Protein AF-A0A953TTK8-F1 (afdb_monomer_lite)

Radius of gyration: 29.17 Å; chains: 1; bounding box: 62×63×95 Å

Sequence (429 aa):
PGKAKEVCGMLHDKVLSTLKAQAGFVDEIVLVSDAEGIRALSFWKTKEDSERYSHEDYAKVSELIQHLVHSKPKVHAFDVETSTCHKIAKGIAACEEDFAGNPERQGDPSPATSAHASTTSVGERARFAWAGSAIGSLYTARLQASFLITDCHVHIQPFDLLLSPPALELMRKHQPDFDRVLEFTRSPKAFLKHMDQAGLDRAVLINAAAPDVTGFPAGLNALAAQYVKEDPERLISCGSLHPRHSRNTMADIEEIVRLGLRLIKIHPPHQLFYPNDYLTGMKELELLYRAAESNGIPVMFHTGTSIFPGARNKYGDPIHIDDVAVDFPQLKIVLAHGGRPLWMDTAFFLVRRHPNVYLDISSIPPTQLLRYFPRLPEIAHKTLFGSDWPGPGVRDLKQSLDAFRALPLPEESKHQILGQTALAIWPLR

Foldseek 3Di:
DPLQVVLVCLCVVPVVVVQVVFPFWDDKDWFADPVPGIDIKTKGQDPVSVVCCVPPPVVVVQVSCVVSDPDRDDDDKFWPCDDPVVGRHRDDDDDPPDDDDDDDDDDDDDDDDDDDDDDDDDDGIMMTDDDDDDDDDDDDGDPPPPFAFEAAAAALFQCVQFPDPLLNVVLCVQAVPVVVSNVCSVDLPSVVVQCVVLVHQAYEHDDEDQCPFGNRHAPRLVSQLVSCPVPVQRYAGEHEDQLVPDPDLVVSLVSCVVSVHQAYEDECQRSVDALQCCVVPSVSSVVNLVSCLVSLRAYEYEAADDPGPPGDNVNRACLSCLVVCVVRLSHQYEYACCNPPPHNVVSVVSLVPHVRYAYENEPPQLVCSCVSCVPLLVNLLRAAYHHNPPDRPRHGSNVSLVSNVPDPDDVVSVSSRRHVSVCVSPPGD

pLDDT: mean 82.24, std 21.76, range [22.94, 98.94]

Secondary structure (DSSP, 8-state):
--THHHHHHHIIIIIHHHHHTSTTEEEEEEEEETTTEEEEEEEESSHHHHHHHHHHTHHHHHHHHTTTSSSPPPP-------BTTTTBPPP----------------------------------------SSS------------PPPEEEEE--S-GGG---HHHHHHHHHH-TTHHHHHHHTT-HHHHHHHHHHHT-SEEEE----BTTTT-BPS-THHHHHHHGGG-TTTEEEEEE--GGG-S-HHHHHHHHHHTT--EEEE-HHHHTS-TTGGGTT-HHHHHHHHHHHHTT--EEEE-S---STT--GGGG-GGGHHHHHHH-TTS-EEEEGGGTTT-HHHHHHHHHH-TTEEEE-TTS-HHHHHHH-TTGGGGGGGEE----BTSTT---HHHHHHHHHTSSS-HHHHHIIIIIHHHHHS---

Structure (mmCIF, N/CA/C/O backbone):
data_AF-A0A953TTK8-F1
#
_entry.id   AF-A0A953TTK8-F1
#
loop_
_atom_site.group_PDB
_atom_site.id
_atom_site.type_symbol
_atom_site.label_atom_id
_atom_site.label_alt_id
_atom_site.label_comp_id
_atom_site.label_asym_id
_atom_site.label_entity_id
_atom_site.label_seq_id
_atom_site.pdbx_PDB_ins_code
_atom_site.Cartn_x
_atom_site.Cartn_y
_atom_site.Cartn_z
_atom_site.occupancy
_atom_site.B_iso_or_equiv
_atom_site.auth_seq_id
_atom_site.auth_comp_id
_atom_site.auth_asym_id
_atom_site.auth_atom_id
_atom_site.pdbx_PDB_model_num
ATOM 1 N N . PRO A 1 1 ? -10.486 -31.567 -30.886 1.00 56.56 1 PRO A N 1
ATOM 2 C CA . PRO A 1 1 ? -10.969 -30.990 -29.604 1.00 56.56 1 PRO A CA 1
ATOM 3 C C . PRO A 1 1 ? -9.833 -30.901 -28.569 1.00 56.56 1 PRO A C 1
ATOM 5 O O . PRO A 1 1 ? -8.817 -31.562 -28.759 1.00 56.56 1 PRO A O 1
ATOM 8 N N . GLY A 1 2 ? -9.968 -30.087 -27.515 1.00 68.75 2 GLY A N 1
ATOM 9 C CA . GLY A 1 2 ? -9.031 -30.038 -26.373 1.00 68.75 2 GLY A CA 1
ATOM 10 C C . GLY A 1 2 ? -7.740 -29.220 -26.554 1.00 68.75 2 GLY A C 1
ATOM 11 O O . GLY A 1 2 ? -7.309 -28.565 -25.613 1.00 68.75 2 GLY A O 1
ATOM 12 N N . LYS A 1 3 ? -7.159 -29.157 -27.760 1.00 72.69 3 LYS A N 1
ATOM 13 C CA . LYS A 1 3 ? -5.895 -28.430 -28.033 1.00 72.69 3 LYS A CA 1
ATOM 14 C C . LYS A 1 3 ? -5.999 -26.894 -28.092 1.00 72.69 3 LYS A C 1
ATOM 16 O O . LYS A 1 3 ? -5.065 -26.235 -28.539 1.00 72.69 3 LYS A O 1
ATOM 21 N N . ALA A 1 4 ? -7.116 -26.291 -27.680 1.00 73.88 4 ALA A N 1
ATOM 22 C CA . ALA A 1 4 ? -7.355 -24.866 -27.925 1.00 73.88 4 ALA A CA 1
ATOM 23 C C . ALA A 1 4 ? -6.282 -23.960 -27.288 1.00 73.88 4 ALA A C 1
ATOM 25 O O . ALA A 1 4 ? -5.769 -23.052 -27.936 1.00 73.88 4 ALA A O 1
ATOM 26 N N . LYS A 1 5 ? -5.861 -24.286 -26.059 1.00 74.00 5 LYS A N 1
ATOM 27 C CA . LYS A 1 5 ? -4.793 -23.576 -25.341 1.00 74.00 5 LYS A CA 1
ATOM 28 C C . LYS A 1 5 ? -3.425 -23.690 -26.034 1.00 74.00 5 LYS A C 1
ATOM 30 O O . LYS A 1 5 ? -2.688 -22.710 -26.069 1.00 74.00 5 LYS A O 1
ATOM 35 N N . GLU A 1 6 ? -3.103 -24.850 -26.612 1.00 79.19 6 GLU A N 1
ATOM 36 C CA . GLU A 1 6 ? -1.860 -25.074 -27.373 1.00 79.19 6 GLU A CA 1
ATOM 37 C C . GLU A 1 6 ? -1.838 -24.249 -28.666 1.00 79.19 6 GLU A C 1
ATOM 39 O O . GLU A 1 6 ? -0.829 -23.619 -28.976 1.00 79.19 6 GLU A O 1
ATOM 44 N N . VAL A 1 7 ? -2.960 -24.206 -29.398 1.00 79.06 7 VAL A N 1
ATOM 45 C CA . VAL A 1 7 ? -3.093 -23.381 -30.611 1.00 79.06 7 VAL A CA 1
ATOM 46 C C . VAL A 1 7 ? -2.947 -21.898 -30.271 1.00 79.06 7 VAL A C 1
ATOM 48 O O . VAL A 1 7 ? -2.189 -21.204 -30.939 1.00 79.06 7 VAL A O 1
ATOM 51 N N . CYS A 1 8 ? -3.618 -21.407 -29.225 1.00 78.50 8 CYS A N 1
ATOM 52 C CA . CYS A 1 8 ? -3.517 -20.004 -28.818 1.00 78.50 8 CYS A CA 1
ATOM 53 C C . CYS A 1 8 ? -2.109 -19.618 -28.344 1.00 78.50 8 CYS A C 1
ATOM 55 O O . CYS A 1 8 ? -1.648 -18.534 -28.690 1.00 78.50 8 CYS A O 1
ATOM 57 N N . GLY A 1 9 ? -1.406 -20.505 -27.629 1.00 77.06 9 GLY A N 1
ATOM 58 C CA . GLY A 1 9 ? 0.010 -20.308 -27.300 1.00 77.06 9 GLY A CA 1
ATOM 59 C C . GLY A 1 9 ? 0.880 -20.219 -28.557 1.00 77.06 9 GLY A C 1
ATOM 60 O O . GLY A 1 9 ? 1.617 -19.257 -28.730 1.00 77.06 9 GLY A O 1
ATOM 61 N N . MET A 1 10 ? 0.723 -21.153 -29.503 1.00 81.06 10 MET A N 1
ATOM 62 C CA . MET A 1 10 ? 1.460 -21.125 -30.775 1.00 81.06 10 MET A CA 1
ATOM 63 C C . MET A 1 10 ? 1.182 -19.852 -31.594 1.00 81.06 10 MET A C 1
ATOM 65 O O . MET A 1 10 ? 2.105 -19.290 -32.192 1.00 81.06 10 MET A O 1
ATOM 69 N N . LEU A 1 11 ? -0.074 -19.388 -31.605 1.00 79.69 11 LEU A N 1
ATOM 70 C CA . LEU A 1 11 ? -0.465 -18.139 -32.256 1.00 79.69 11 LEU A CA 1
ATOM 71 C C . LEU A 1 11 ? 0.248 -16.941 -31.610 1.00 79.69 11 LEU A C 1
ATOM 73 O O . LEU A 1 11 ? 0.929 -16.191 -32.304 1.00 79.69 11 LEU A O 1
ATOM 77 N N . HIS A 1 12 ? 0.175 -16.810 -30.284 1.00 76.75 12 HIS A N 1
ATOM 78 C CA . HIS A 1 12 ? 0.782 -15.698 -29.551 1.00 76.75 12 HIS A CA 1
ATOM 79 C C . HIS A 1 12 ? 2.321 -15.688 -29.619 1.00 76.75 12 HIS A C 1
ATOM 81 O O . HIS A 1 12 ? 2.923 -14.646 -29.875 1.00 76.75 12 HIS A O 1
ATOM 87 N N . ASP A 1 13 ? 2.961 -16.845 -29.434 1.00 77.38 13 ASP A N 1
ATOM 88 C CA . ASP A 1 13 ? 4.415 -16.939 -29.264 1.00 77.38 13 ASP A CA 1
ATOM 89 C C . ASP A 1 13 ? 5.182 -16.893 -30.599 1.00 77.38 13 ASP A C 1
ATOM 91 O O . ASP A 1 13 ? 6.318 -16.412 -30.651 1.00 77.38 13 ASP A O 1
ATOM 95 N N . LYS A 1 14 ? 4.597 -17.418 -31.690 1.00 77.75 14 LYS A N 1
ATOM 96 C CA . LYS A 1 14 ? 5.305 -17.617 -32.976 1.00 77.75 14 LYS A CA 1
ATOM 97 C C . LYS A 1 14 ? 4.607 -17.033 -34.201 1.00 77.75 14 LYS A C 1
ATOM 99 O O . LYS A 1 14 ? 5.283 -16.578 -35.124 1.00 77.75 14 LYS A O 1
ATOM 104 N N . VAL A 1 15 ? 3.276 -17.043 -34.250 1.00 81.75 15 VAL A N 1
ATOM 105 C CA . VAL A 1 15 ? 2.552 -16.496 -35.411 1.00 81.75 15 VAL A CA 1
ATOM 106 C C . VAL A 1 15 ? 2.480 -14.976 -35.326 1.00 81.75 15 VAL A C 1
ATOM 108 O O . VAL A 1 15 ? 2.807 -14.308 -36.302 1.00 81.75 15 VAL A O 1
ATOM 111 N N . LEU A 1 16 ? 2.193 -14.415 -34.151 1.00 81.94 16 LEU A N 1
ATOM 112 C CA . LEU A 1 16 ? 2.130 -12.969 -33.941 1.00 81.94 16 LEU A CA 1
ATOM 113 C C . LEU A 1 16 ? 3.471 -12.266 -34.215 1.00 81.94 16 LEU A C 1
ATOM 115 O O . LEU A 1 16 ? 3.487 -11.148 -34.725 1.00 81.94 16 LEU A O 1
ATOM 119 N N . SER A 1 17 ? 4.608 -12.906 -33.923 1.00 81.38 17 SER A N 1
ATOM 120 C CA . SER A 1 17 ? 5.933 -12.382 -34.293 1.00 81.38 17 SER A CA 1
ATOM 121 C C . SER A 1 17 ? 6.179 -12.437 -35.806 1.00 81.38 17 SER A C 1
ATOM 123 O O . SER A 1 17 ? 6.742 -11.495 -36.361 1.00 81.38 17 SER A O 1
ATOM 125 N N . THR A 1 18 ? 5.684 -13.477 -36.484 1.00 82.25 18 THR A N 1
ATOM 126 C CA . THR A 1 18 ? 5.708 -13.587 -37.953 1.00 82.25 18 THR A CA 1
ATOM 127 C C . THR A 1 18 ? 4.834 -12.513 -38.611 1.00 82.25 18 THR A C 1
ATOM 129 O O . THR A 1 18 ? 5.261 -11.896 -39.582 1.00 82.25 18 THR A O 1
ATOM 132 N N . LEU A 1 19 ? 3.647 -12.241 -38.059 1.00 82.44 19 LEU A N 1
ATOM 133 C CA . LEU A 1 19 ? 2.727 -11.193 -38.514 1.00 82.44 19 LEU A CA 1
ATOM 134 C C . LEU A 1 19 ? 3.292 -9.784 -38.289 1.00 82.44 19 LEU A C 1
ATOM 136 O O . LEU A 1 19 ? 3.300 -8.975 -39.210 1.00 82.44 19 LEU A O 1
ATOM 140 N N . LYS A 1 20 ? 3.845 -9.499 -37.103 1.00 84.62 20 LYS A N 1
ATOM 141 C CA . LYS A 1 20 ? 4.466 -8.198 -36.781 1.00 84.62 20 LYS A CA 1
ATOM 142 C C . LYS A 1 20 ? 5.690 -7.857 -37.636 1.00 84.62 20 LYS A C 1
ATOM 144 O O . LYS A 1 20 ? 6.045 -6.686 -37.724 1.00 84.62 20 LYS A O 1
ATOM 149 N N . ALA A 1 21 ? 6.332 -8.849 -38.253 1.00 86.12 21 ALA A N 1
ATOM 150 C CA . ALA A 1 21 ? 7.420 -8.630 -39.204 1.00 86.12 21 ALA A CA 1
ATOM 151 C C . ALA A 1 21 ? 6.932 -8.173 -40.596 1.00 86.12 21 ALA A C 1
ATOM 153 O O . ALA A 1 21 ? 7.741 -7.722 -41.405 1.00 86.12 21 ALA A O 1
ATOM 154 N N . GLN A 1 22 ? 5.631 -8.278 -40.886 1.00 85.00 22 GLN A N 1
ATOM 155 C CA . GLN A 1 22 ? 5.064 -7.948 -42.190 1.00 85.00 22 GLN A CA 1
ATOM 156 C C . GLN A 1 22 ? 4.800 -6.452 -42.337 1.00 85.00 22 GLN A C 1
ATOM 158 O O . GLN A 1 22 ? 4.158 -5.819 -41.494 1.00 85.00 22 GLN A O 1
ATOM 163 N N . ALA A 1 23 ? 5.223 -5.888 -43.469 1.00 85.75 23 ALA A N 1
ATOM 164 C CA . ALA A 1 23 ? 4.835 -4.534 -43.838 1.00 85.75 23 ALA A CA 1
ATOM 165 C C . ALA A 1 23 ? 3.302 -4.444 -43.963 1.00 85.75 23 ALA A C 1
ATOM 167 O O . ALA A 1 23 ? 2.675 -5.278 -44.614 1.00 85.75 23 ALA A O 1
ATOM 168 N N . GLY A 1 24 ? 2.712 -3.438 -43.314 1.00 82.06 24 GLY A N 1
ATOM 169 C CA . GLY A 1 24 ? 1.271 -3.184 -43.338 1.00 82.06 24 GLY A CA 1
ATOM 170 C C . GLY A 1 24 ? 0.434 -3.932 -42.296 1.00 82.06 24 GLY A C 1
ATOM 171 O O . GLY A 1 24 ? -0.764 -3.669 -42.230 1.00 82.06 24 GLY A O 1
ATOM 172 N N . PHE A 1 25 ? 1.009 -4.806 -41.462 1.00 86.62 25 PHE A N 1
ATOM 173 C CA . PHE A 1 25 ? 0.280 -5.403 -40.334 1.00 86.62 25 PHE A CA 1
ATOM 174 C C . PHE A 1 25 ? -0.122 -4.338 -39.296 1.00 86.62 25 PHE A C 1
ATOM 176 O O . PHE A 1 25 ? 0.634 -3.399 -39.032 1.00 86.62 25 PHE A O 1
ATOM 183 N N . VAL A 1 26 ? -1.317 -4.482 -38.713 1.00 83.69 26 VAL A N 1
ATOM 184 C CA . VAL A 1 26 ? -1.886 -3.551 -37.722 1.00 83.69 26 VAL A CA 1
ATOM 185 C C . VAL A 1 26 ? -2.112 -4.238 -36.375 1.00 83.69 26 VAL A C 1
ATOM 187 O O . VAL A 1 26 ? -1.597 -3.756 -35.369 1.00 83.69 26 VAL A O 1
ATOM 190 N N . ASP A 1 27 ? -2.871 -5.338 -36.342 1.00 83.06 27 ASP A N 1
ATOM 191 C CA . ASP A 1 27 ? -3.250 -6.039 -35.104 1.00 83.06 27 ASP A CA 1
ATOM 192 C C . ASP A 1 27 ? -3.742 -7.476 -35.381 1.00 83.06 27 ASP A C 1
ATOM 194 O O . ASP A 1 27 ? -4.031 -7.824 -36.528 1.00 83.06 27 ASP A O 1
ATOM 198 N N . GLU A 1 28 ? -3.876 -8.315 -34.350 1.00 84.88 28 GLU A N 1
ATOM 199 C CA . GLU A 1 28 ? -4.495 -9.647 -34.435 1.00 84.88 28 GLU A CA 1
ATOM 200 C C . GLU A 1 28 ? -5.410 -9.931 -33.233 1.00 84.88 28 GLU A C 1
ATOM 202 O O . GLU A 1 28 ? -4.981 -9.906 -32.080 1.00 84.88 28 GLU A O 1
ATOM 207 N N . ILE A 1 29 ? -6.666 -10.297 -33.507 1.00 83.62 29 ILE A N 1
ATOM 208 C CA . ILE A 1 29 ? -7.629 -10.759 -32.498 1.00 83.62 29 ILE A CA 1
ATOM 209 C C . ILE A 1 29 ? -7.868 -12.261 -32.670 1.00 83.62 29 ILE A C 1
ATOM 211 O O . ILE A 1 29 ? -8.274 -12.717 -33.739 1.00 83.62 29 ILE A O 1
ATOM 215 N N . VAL A 1 30 ? -7.679 -13.037 -31.600 1.00 82.19 30 VAL A N 1
ATOM 216 C CA . VAL A 1 30 ? -7.963 -14.481 -31.574 1.00 82.19 30 VAL A CA 1
ATOM 217 C C . VAL A 1 30 ? -9.170 -14.757 -30.679 1.00 82.19 30 VAL A C 1
ATOM 219 O O . VAL A 1 30 ? -9.165 -14.453 -29.488 1.00 82.19 30 VAL A O 1
ATOM 222 N N . LEU A 1 31 ? -10.206 -15.358 -31.260 1.00 79.06 31 LEU A N 1
ATOM 223 C CA . LEU A 1 31 ? -11.433 -15.779 -30.591 1.00 79.06 31 LEU A CA 1
ATOM 224 C C . LEU A 1 31 ? -11.433 -17.299 -30.416 1.00 79.06 31 LEU A C 1
ATOM 226 O O . LEU A 1 31 ? -11.086 -18.036 -31.341 1.00 79.06 31 LEU A O 1
ATOM 230 N N . VAL A 1 32 ? -11.867 -17.768 -29.245 1.00 77.81 32 VAL A N 1
ATOM 231 C CA . VAL A 1 32 ? -11.944 -19.192 -28.893 1.00 77.81 32 VAL A CA 1
ATOM 232 C C . VAL A 1 32 ? -13.352 -19.517 -28.408 1.00 77.81 32 VAL A C 1
ATOM 234 O O . VAL A 1 32 ? -13.905 -18.805 -27.574 1.00 77.81 32 VAL A O 1
ATOM 237 N N . SER A 1 33 ? -13.920 -20.603 -28.921 1.00 73.69 33 SER A N 1
ATOM 238 C CA . SER A 1 33 ? -15.207 -21.160 -28.517 1.00 73.69 33 SER A CA 1
ATOM 239 C C . SER A 1 33 ? -15.096 -22.678 -28.430 1.00 73.69 33 SER A C 1
ATOM 241 O O . SER A 1 33 ? -14.598 -23.320 -29.355 1.00 73.69 33 SER A O 1
ATOM 243 N N . ASP A 1 34 ? -15.606 -23.271 -27.351 1.00 68.00 34 ASP A N 1
ATOM 244 C CA . ASP A 1 34 ? -15.646 -24.732 -27.204 1.00 68.00 34 ASP A CA 1
ATOM 245 C C . ASP A 1 34 ? -16.577 -25.397 -28.236 1.00 68.00 34 ASP A C 1
ATOM 247 O O . ASP A 1 34 ? -16.371 -26.556 -28.598 1.00 68.00 34 ASP A O 1
ATOM 251 N N . ALA A 1 35 ? -17.570 -24.653 -28.742 1.00 65.62 35 ALA A N 1
ATOM 252 C CA . ALA A 1 35 ? -18.534 -25.121 -29.738 1.00 65.62 35 ALA A CA 1
ATOM 253 C C . ALA A 1 35 ? -18.133 -24.786 -31.188 1.00 65.62 35 ALA A C 1
ATOM 255 O O . ALA A 1 35 ? -18.368 -25.594 -32.083 1.00 65.62 35 ALA A O 1
ATOM 256 N N . GLU A 1 36 ? -17.523 -23.619 -31.437 1.00 67.12 36 GLU A N 1
ATOM 257 C CA . GLU A 1 36 ? -17.166 -23.164 -32.797 1.00 67.12 36 GLU A CA 1
ATOM 258 C C . GLU A 1 36 ? -15.666 -23.243 -33.138 1.00 67.12 36 GLU A C 1
ATOM 260 O O . GLU A 1 36 ? -15.274 -22.991 -34.278 1.00 67.12 36 GLU A O 1
ATOM 265 N N . GLY A 1 37 ? -14.810 -23.607 -32.183 1.00 76.50 37 GLY A N 1
ATOM 266 C CA . GLY A 1 37 ? -13.363 -23.666 -32.375 1.00 76.50 37 GLY A CA 1
ATOM 267 C C . GLY A 1 37 ? -12.685 -22.296 -32.293 1.00 76.50 37 GLY A C 1
ATOM 268 O O . GLY A 1 37 ? -13.070 -21.439 -31.499 1.00 76.50 37 GLY A O 1
ATOM 269 N N . ILE A 1 38 ? -11.620 -22.108 -33.076 1.00 79.38 38 ILE A N 1
ATOM 270 C CA . ILE A 1 38 ? -10.755 -20.919 -33.023 1.00 79.38 38 ILE A CA 1
ATOM 271 C C . ILE A 1 38 ? -10.911 -20.104 -34.304 1.00 79.38 38 ILE A C 1
ATOM 273 O O . ILE A 1 38 ? -10.880 -20.658 -35.404 1.00 79.38 38 ILE A O 1
ATOM 277 N N . ARG A 1 39 ? -11.019 -18.782 -34.158 1.00 84.31 39 ARG A N 1
ATOM 278 C CA . ARG A 1 39 ? -11.019 -17.812 -35.259 1.00 84.31 39 ARG A CA 1
ATOM 279 C C . ARG A 1 39 ? -9.940 -16.765 -34.981 1.00 84.31 39 ARG A C 1
ATOM 281 O O . ARG A 1 39 ? -9.989 -16.121 -33.941 1.00 84.31 39 ARG A O 1
ATOM 288 N N . ALA A 1 40 ? -8.982 -16.604 -35.889 1.00 82.25 40 ALA A N 1
ATOM 289 C CA . ALA A 1 40 ? -7.965 -15.553 -35.825 1.00 82.25 40 ALA A CA 1
ATOM 290 C C . ALA A 1 40 ? -8.274 -14.476 -36.873 1.00 82.25 40 ALA A C 1
ATOM 292 O O . ALA A 1 40 ? -8.740 -14.793 -37.969 1.00 82.25 40 ALA A O 1
ATOM 293 N N . LEU A 1 41 ? -8.067 -13.214 -36.507 1.00 86.69 41 LEU A N 1
ATOM 294 C CA . LEU A 1 41 ? -8.529 -12.041 -37.238 1.00 86.69 41 LEU A CA 1
ATOM 295 C C . LEU A 1 41 ? -7.392 -11.014 -37.297 1.00 86.69 41 LEU A C 1
ATOM 297 O O . LEU A 1 41 ? -7.210 -10.233 -36.366 1.00 86.69 41 LEU A O 1
ATOM 301 N N . SER A 1 42 ? -6.610 -11.044 -38.375 1.00 83.56 42 SER A N 1
ATOM 302 C CA . SER A 1 42 ? -5.493 -10.119 -38.609 1.00 83.56 42 SER A CA 1
ATOM 303 C C . SER A 1 42 ? -5.950 -8.864 -39.356 1.00 83.56 42 SER A C 1
ATOM 305 O O . SER A 1 42 ? -6.615 -8.978 -40.387 1.00 83.56 42 SER A O 1
ATOM 307 N N . PHE A 1 43 ? -5.536 -7.692 -38.884 1.00 84.75 43 PHE A N 1
ATOM 308 C CA . PHE A 1 43 ? -5.817 -6.390 -39.482 1.00 84.75 43 PHE A CA 1
ATOM 309 C C . PHE A 1 43 ? -4.603 -5.874 -40.260 1.00 84.75 43 PHE A C 1
ATOM 311 O O . PHE A 1 43 ? -3.460 -6.013 -39.822 1.00 84.75 43 PHE A O 1
ATOM 318 N N . TRP A 1 44 ? -4.870 -5.231 -41.396 1.00 83.44 44 TRP A N 1
ATOM 319 C CA . TRP A 1 44 ? -3.864 -4.759 -42.348 1.00 83.44 44 TRP A CA 1
ATOM 320 C C . TRP A 1 44 ? -4.205 -3.347 -42.828 1.00 83.44 44 TRP A C 1
ATOM 322 O O . TRP A 1 44 ? -5.385 -3.019 -42.947 1.00 83.44 44 TRP A O 1
ATOM 332 N N . LYS A 1 45 ? -3.191 -2.521 -43.109 1.00 77.75 45 LYS A N 1
ATOM 333 C CA . LYS A 1 45 ? -3.362 -1.138 -43.593 1.00 77.75 45 LYS A CA 1
ATOM 334 C C . LYS A 1 45 ? -3.981 -1.066 -44.984 1.00 77.75 45 LYS A C 1
ATOM 336 O O . LYS A 1 45 ? -4.817 -0.205 -45.243 1.00 77.75 45 LYS A O 1
ATOM 341 N N . THR A 1 46 ? -3.545 -1.956 -45.871 1.00 78.62 46 THR A N 1
ATOM 342 C CA . THR A 1 46 ? -3.983 -2.018 -47.267 1.00 78.62 46 THR A CA 1
ATOM 343 C C . THR A 1 46 ? -4.430 -3.430 -47.630 1.00 78.62 46 THR A C 1
ATOM 345 O O . THR A 1 46 ? -4.176 -4.398 -46.904 1.00 78.62 46 THR A O 1
ATOM 348 N N . LYS A 1 47 ? -5.109 -3.555 -48.773 1.00 77.56 47 LYS A N 1
ATOM 349 C CA . LYS A 1 47 ? -5.506 -4.857 -49.311 1.00 77.56 47 LYS A CA 1
ATOM 350 C C . LYS A 1 47 ? -4.265 -5.642 -49.740 1.00 77.56 47 LYS A C 1
ATOM 352 O O . LYS A 1 47 ? -4.119 -6.819 -49.417 1.00 77.56 47 LYS A O 1
ATOM 357 N N . GLU A 1 48 ? -3.371 -4.942 -50.417 1.00 80.75 48 GLU A N 1
ATOM 358 C CA . GLU A 1 48 ? -2.159 -5.418 -51.061 1.00 80.75 48 GLU A CA 1
ATOM 359 C C . GLU A 1 48 ? -1.188 -6.022 -50.034 1.00 80.75 48 GLU A C 1
ATOM 361 O O . GLU A 1 48 ? -0.581 -7.060 -50.291 1.00 80.75 48 GLU A O 1
ATOM 366 N N . ASP A 1 49 ? -1.102 -5.437 -48.833 1.00 80.31 49 ASP A N 1
ATOM 367 C CA . ASP A 1 49 ? -0.330 -5.995 -47.715 1.00 80.31 49 ASP A CA 1
ATOM 368 C C . ASP A 1 49 ? -0.892 -7.341 -47.230 1.00 80.31 49 ASP A C 1
ATOM 370 O O . ASP A 1 49 ? -0.136 -8.293 -47.023 1.00 80.31 49 ASP A O 1
ATOM 374 N N . SER A 1 50 ? -2.222 -7.447 -47.105 1.00 80.94 50 SER A N 1
ATOM 375 C CA . SER A 1 50 ? -2.892 -8.682 -46.675 1.00 80.94 50 SER A CA 1
ATOM 376 C C . SER A 1 50 ? -2.808 -9.803 -47.721 1.00 80.94 50 SER A C 1
ATOM 378 O O . SER A 1 50 ? -2.632 -10.973 -47.367 1.00 80.94 50 SER A O 1
ATOM 380 N N . GLU A 1 51 ? -2.881 -9.459 -49.012 1.00 81.56 51 GLU A N 1
ATOM 381 C CA . GLU A 1 51 ? -2.732 -10.410 -50.119 1.00 81.56 51 GLU A CA 1
ATOM 382 C C . GLU A 1 51 ? -1.282 -10.896 -50.229 1.00 81.56 51 GLU A C 1
ATOM 384 O O . GLU A 1 51 ? -1.062 -12.104 -50.326 1.00 81.56 51 GLU A O 1
ATOM 389 N N . ARG A 1 52 ? -0.290 -10.000 -50.109 1.00 82.81 52 ARG A N 1
ATOM 390 C CA . ARG A 1 52 ? 1.138 -10.362 -50.087 1.00 82.81 52 ARG A CA 1
ATOM 391 C C . ARG A 1 52 ? 1.448 -11.365 -48.974 1.00 82.81 52 ARG A C 1
ATOM 393 O O . ARG A 1 52 ? 1.963 -12.443 -49.262 1.00 82.81 52 ARG A O 1
ATOM 400 N N . TYR A 1 53 ? 1.039 -11.082 -47.733 1.00 84.25 53 TYR A N 1
ATOM 401 C CA . TYR A 1 53 ? 1.185 -12.031 -46.621 1.00 84.25 53 TYR A CA 1
ATOM 402 C C . TYR A 1 53 ? 0.497 -13.380 -46.904 1.00 84.25 53 TYR A C 1
ATOM 404 O O . TYR A 1 53 ? 1.074 -14.444 -46.657 1.00 84.25 53 TYR A O 1
ATOM 412 N N . SER A 1 54 ? -0.721 -13.348 -47.456 1.00 82.31 54 SER A N 1
ATOM 413 C CA . SER A 1 54 ? -1.499 -14.554 -47.774 1.00 82.31 54 SER A CA 1
ATOM 414 C C . SER A 1 54 ? -0.836 -15.435 -48.840 1.00 82.31 54 SER A C 1
ATOM 416 O O . SER A 1 54 ? -0.977 -16.659 -48.790 1.00 82.31 54 SER A O 1
ATOM 418 N N . HIS A 1 55 ? -0.106 -14.834 -49.784 1.00 80.69 55 HIS A N 1
ATOM 419 C CA . HIS A 1 55 ? 0.626 -15.543 -50.833 1.00 80.69 55 HIS A CA 1
ATOM 420 C C . HIS A 1 55 ? 2.024 -16.012 -50.401 1.00 80.69 55 HIS A C 1
ATOM 422 O O . HIS A 1 55 ? 2.409 -17.130 -50.743 1.00 80.69 55 HIS A O 1
ATOM 428 N N . GLU A 1 56 ? 2.779 -15.191 -49.667 1.00 82.25 56 GLU A N 1
ATOM 429 C CA . GLU A 1 56 ? 4.213 -15.415 -49.416 1.00 82.25 56 GLU A CA 1
ATOM 430 C C . GLU A 1 56 ? 4.502 -16.126 -48.081 1.00 82.25 56 GLU A C 1
ATOM 432 O O . GLU A 1 56 ? 5.361 -17.010 -48.017 1.00 82.25 56 GLU A O 1
ATOM 437 N N . ASP A 1 57 ? 3.776 -15.781 -47.012 1.00 81.56 57 ASP A N 1
ATOM 438 C CA . ASP A 1 57 ? 4.145 -16.148 -45.636 1.00 81.56 57 ASP A CA 1
ATOM 439 C C . ASP A 1 57 ? 3.099 -16.989 -44.894 1.00 81.56 57 ASP A C 1
ATOM 441 O O . ASP A 1 57 ? 3.455 -17.777 -44.011 1.00 81.56 57 ASP A O 1
ATOM 445 N N . TYR A 1 58 ? 1.822 -16.926 -45.286 1.00 82.31 58 TYR A N 1
ATOM 446 C CA . TYR A 1 58 ? 0.763 -17.718 -44.650 1.00 82.31 58 TYR A CA 1
ATOM 447 C C . TYR A 1 58 ? 1.022 -19.236 -44.693 1.00 82.31 58 TYR A C 1
ATOM 449 O O . TYR A 1 58 ? 0.618 -19.965 -43.784 1.00 82.31 58 TYR A O 1
ATOM 457 N N . ALA A 1 59 ? 1.741 -19.737 -45.705 1.00 81.50 59 ALA A N 1
ATOM 458 C CA . ALA A 1 59 ? 2.131 -21.147 -45.781 1.00 81.50 59 ALA A CA 1
ATOM 459 C C . ALA A 1 59 ? 2.946 -21.599 -44.551 1.00 81.50 59 ALA A C 1
ATOM 461 O O . ALA A 1 59 ? 2.662 -22.660 -43.993 1.00 81.50 59 ALA A O 1
ATOM 462 N N . LYS A 1 60 ? 3.876 -20.759 -44.074 1.00 82.25 60 LYS A N 1
ATOM 463 C CA . LYS A 1 60 ? 4.718 -21.018 -42.891 1.00 82.25 60 LYS A CA 1
ATOM 464 C C . LYS A 1 60 ? 3.868 -21.077 -41.620 1.00 82.25 60 LYS A C 1
ATOM 466 O O . LYS A 1 60 ? 4.024 -21.973 -40.794 1.00 82.25 60 LYS A O 1
ATOM 471 N N . VAL A 1 61 ? 2.909 -20.159 -41.493 1.00 82.75 61 VAL A N 1
ATOM 472 C CA . VAL A 1 61 ? 1.948 -20.130 -40.378 1.00 82.75 61 VAL A CA 1
ATOM 473 C C . VAL A 1 61 ? 1.043 -21.363 -40.392 1.00 82.75 61 VAL A C 1
ATOM 475 O O . VAL A 1 61 ? 0.851 -21.995 -39.353 1.00 82.75 61 VAL A O 1
ATOM 478 N N . SER A 1 62 ? 0.539 -21.756 -41.566 1.00 82.44 62 SER A N 1
ATOM 479 C CA . SER A 1 62 ? -0.257 -22.974 -41.734 1.00 82.44 62 SER A CA 1
ATOM 480 C C . SER A 1 62 ? 0.525 -24.230 -41.338 1.00 82.44 62 SER A C 1
ATOM 482 O O . SER A 1 62 ? -0.066 -25.122 -40.734 1.00 82.44 62 SER A O 1
ATOM 484 N N . GLU A 1 63 ? 1.818 -24.312 -41.659 1.00 83.38 63 GLU A N 1
ATOM 485 C CA . GLU A 1 63 ? 2.690 -25.433 -41.288 1.00 83.38 63 GLU A CA 1
ATOM 486 C C . GLU A 1 63 ? 2.944 -25.484 -39.772 1.00 83.38 63 GLU A C 1
ATOM 488 O O . GLU A 1 63 ? 2.807 -26.545 -39.157 1.00 83.38 63 GLU A O 1
ATOM 493 N N . LEU A 1 64 ? 3.217 -24.336 -39.138 1.00 82.56 64 LEU A N 1
ATOM 494 C CA . LEU A 1 64 ? 3.430 -24.238 -37.687 1.00 82.56 64 LEU A CA 1
ATOM 495 C C . LEU A 1 64 ? 2.249 -24.787 -36.874 1.00 82.56 64 LEU A C 1
ATOM 497 O O . LEU A 1 64 ? 2.465 -25.444 -35.855 1.00 82.56 64 LEU A O 1
ATOM 501 N N . ILE A 1 65 ? 1.008 -24.557 -37.316 1.00 81.88 65 ILE A N 1
ATOM 502 C CA . ILE A 1 65 ? -0.200 -24.967 -36.577 1.00 81.88 65 ILE A CA 1
ATOM 503 C C . ILE A 1 65 ? -0.828 -26.283 -37.065 1.00 81.88 65 ILE A C 1
ATOM 505 O O . ILE A 1 65 ? -1.735 -26.788 -36.402 1.00 81.88 65 ILE A O 1
ATOM 509 N N . GLN A 1 66 ? -0.353 -26.883 -38.168 1.00 84.75 66 GLN A N 1
ATOM 510 C CA . GLN A 1 66 ? -1.002 -28.046 -38.807 1.00 84.75 66 GLN A CA 1
ATOM 511 C C . GLN A 1 66 ? -1.191 -29.258 -37.879 1.00 84.75 66 GLN A C 1
ATOM 513 O O . GLN A 1 66 ? -2.165 -29.988 -38.005 1.00 84.75 66 GLN A O 1
ATOM 518 N N . HIS A 1 67 ? -0.282 -29.455 -36.919 1.00 85.81 67 HIS A N 1
ATOM 519 C CA . HIS A 1 67 ? -0.298 -30.565 -35.958 1.00 85.81 67 HIS A CA 1
ATOM 520 C C . HIS A 1 67 ? -1.206 -30.315 -34.729 1.00 85.81 67 HIS A C 1
ATOM 522 O O . HIS A 1 67 ? -1.388 -31.189 -33.869 1.00 85.81 67 HIS A O 1
ATOM 528 N N . LEU A 1 68 ? -1.763 -29.105 -34.627 1.00 82.44 68 LEU A N 1
ATOM 529 C CA . LEU A 1 68 ? -2.665 -28.670 -33.560 1.00 82.44 68 LEU A CA 1
ATOM 530 C C . LEU A 1 68 ? -4.118 -28.537 -34.053 1.00 82.44 68 LEU A C 1
ATOM 532 O O . LEU A 1 68 ? -5.053 -28.737 -33.274 1.00 82.44 68 LEU A O 1
ATOM 536 N N . VAL A 1 69 ? -4.319 -28.253 -35.344 1.00 79.38 69 VAL A N 1
ATOM 537 C CA . VAL A 1 69 ? -5.640 -28.137 -35.987 1.00 79.38 69 VAL A CA 1
ATOM 538 C C . VAL A 1 69 ? -6.065 -29.443 -36.671 1.00 79.38 69 VAL A C 1
ATOM 540 O O . VAL A 1 69 ? -5.237 -30.248 -37.073 1.00 79.38 69 VAL A O 1
ATOM 543 N N . HIS A 1 70 ? -7.374 -29.685 -36.785 1.00 77.88 70 HIS A N 1
ATOM 544 C CA . HIS A 1 70 ? -7.910 -30.938 -37.359 1.00 77.88 70 HIS A CA 1
ATOM 545 C C . HIS A 1 70 ? -8.093 -30.872 -38.884 1.00 77.88 70 HIS A C 1
ATOM 547 O O . HIS A 1 70 ? -8.256 -31.890 -39.548 1.00 77.88 70 HIS A O 1
ATOM 553 N N . SER A 1 71 ? -8.070 -29.662 -39.436 1.00 79.50 71 SER A N 1
ATOM 554 C CA . SER A 1 71 ? -8.150 -29.361 -40.860 1.00 79.50 71 SER A CA 1
ATOM 555 C C . SER A 1 71 ? -7.378 -28.073 -41.120 1.00 79.50 71 SER A C 1
ATOM 557 O O . SER A 1 71 ? -7.310 -27.221 -40.229 1.00 79.50 71 SER A O 1
ATOM 559 N N . LYS A 1 72 ? -6.854 -27.889 -42.337 1.00 76.25 72 LYS A N 1
ATOM 560 C CA . LYS A 1 72 ? -6.224 -26.622 -42.735 1.00 76.25 72 LYS A CA 1
ATOM 561 C C . LYS A 1 72 ? -7.188 -25.448 -42.460 1.00 76.25 72 LYS A C 1
ATOM 563 O O . LYS A 1 72 ? -8.369 -25.575 -42.804 1.00 76.25 72 LYS A O 1
ATOM 568 N N . PRO A 1 73 ? -6.741 -24.339 -41.840 1.00 79.38 73 PRO A N 1
ATOM 569 C CA . PRO A 1 73 ? -7.625 -23.208 -41.585 1.00 79.38 73 PRO A CA 1
ATOM 570 C C . PRO A 1 73 ? -8.118 -22.602 -42.902 1.00 79.38 73 PRO A C 1
ATOM 572 O O . PRO A 1 73 ? -7.409 -22.605 -43.910 1.00 79.38 73 PRO A O 1
ATOM 575 N N . LYS A 1 74 ? -9.342 -22.073 -42.888 1.00 79.94 74 LYS A N 1
ATOM 576 C CA . LYS A 1 74 ? -9.901 -21.327 -44.018 1.00 79.94 74 LYS A CA 1
ATOM 577 C C . LYS A 1 74 ? -9.582 -19.847 -43.831 1.00 79.94 74 LYS A C 1
ATOM 579 O O . LYS A 1 74 ? -9.887 -19.292 -42.779 1.00 79.94 74 LYS A O 1
ATOM 584 N N . VAL A 1 75 ? -8.980 -19.235 -44.846 1.00 78.75 75 VAL A N 1
ATOM 585 C CA . VAL A 1 75 ? -8.683 -17.797 -44.890 1.00 78.75 75 VAL A CA 1
ATOM 586 C C . VAL A 1 75 ? -9.690 -17.124 -45.812 1.00 78.75 75 VAL A C 1
ATOM 588 O O . VAL A 1 75 ? -10.028 -17.663 -46.866 1.00 78.75 75 VAL A O 1
ATOM 591 N N . HIS A 1 76 ? -10.169 -15.954 -45.405 1.00 77.69 76 HIS A N 1
ATOM 592 C CA . HIS A 1 76 ? -11.099 -15.128 -46.163 1.00 77.69 76 HIS A CA 1
ATOM 593 C C . HIS A 1 76 ? -10.748 -13.646 -45.932 1.00 77.69 76 HIS A C 1
ATOM 595 O O . HIS A 1 76 ? -10.237 -13.318 -44.863 1.00 77.69 76 HIS A O 1
ATOM 601 N N . ALA A 1 77 ? -11.020 -12.771 -46.906 1.00 72.62 77 ALA A N 1
ATOM 602 C CA . ALA A 1 77 ? -10.671 -11.346 -46.869 1.00 72.62 77 ALA A CA 1
ATOM 603 C C . ALA A 1 77 ? -11.839 -10.469 -47.365 1.00 72.62 77 ALA A C 1
ATOM 605 O O . ALA A 1 77 ? -12.501 -10.816 -48.344 1.00 72.62 77 ALA A O 1
ATOM 606 N N . PHE A 1 78 ? -12.101 -9.359 -46.668 1.00 70.56 78 PHE A N 1
ATOM 607 C CA . PHE A 1 78 ? -13.231 -8.427 -46.860 1.00 70.56 78 PHE A CA 1
ATOM 608 C C . PHE A 1 78 ? -12.824 -7.018 -46.396 1.00 70.56 78 PHE A C 1
ATOM 610 O O . PHE A 1 78 ? -11.641 -6.791 -46.203 1.00 70.56 78 PHE A O 1
ATOM 617 N N . ASP A 1 79 ? -13.744 -6.086 -46.121 1.00 71.25 79 ASP A N 1
ATOM 618 C CA . ASP A 1 79 ? -13.408 -4.683 -45.795 1.00 71.25 79 ASP A CA 1
ATOM 619 C C . ASP A 1 79 ? -13.845 -4.303 -44.358 1.00 71.25 79 ASP A C 1
ATOM 621 O O . ASP A 1 79 ? -14.890 -4.758 -43.891 1.00 71.25 79 ASP A O 1
ATOM 625 N N . VAL A 1 80 ? -13.050 -3.503 -43.625 1.00 68.06 80 VAL A N 1
ATOM 626 C CA . VAL A 1 80 ? -13.439 -2.939 -42.313 1.00 68.06 80 VAL A CA 1
ATOM 627 C C . VAL A 1 80 ? -14.182 -1.629 -42.554 1.00 68.06 80 VAL A C 1
ATOM 629 O O . VAL A 1 80 ? -13.575 -0.577 -42.737 1.00 68.06 80 VAL A O 1
ATOM 632 N N . GLU A 1 81 ? -15.509 -1.684 -42.512 1.00 69.12 81 GLU A N 1
ATOM 633 C CA . GLU A 1 81 ? -16.361 -0.492 -42.635 1.00 69.12 81 GLU A CA 1
ATOM 634 C C . GLU A 1 81 ? -16.389 0.366 -41.357 1.00 69.12 81 GLU A C 1
ATOM 636 O O . GLU A 1 81 ? -16.615 1.573 -41.422 1.00 69.12 81 GLU A O 1
ATOM 641 N N . THR A 1 82 ? -16.193 -0.224 -40.172 1.00 63.62 82 THR A N 1
ATOM 642 C CA . THR A 1 82 ? -16.162 0.502 -38.889 1.00 63.62 82 THR A CA 1
ATOM 643 C C . THR A 1 82 ? -15.380 -0.281 -37.830 1.00 63.62 82 THR A C 1
ATOM 645 O O . THR A 1 82 ? -15.517 -1.498 -37.730 1.00 63.62 82 THR A O 1
ATOM 648 N N . SER A 1 83 ? -14.581 0.411 -37.014 1.00 72.31 83 SER A N 1
ATOM 649 C CA . SER A 1 83 ? -13.904 -0.149 -35.835 1.00 72.31 83 SER A CA 1
ATOM 650 C C . SER A 1 83 ? -13.703 0.930 -34.775 1.00 72.31 83 SER A C 1
ATOM 652 O O . SER A 1 83 ? -13.088 1.959 -35.045 1.00 72.31 83 SER A O 1
ATOM 654 N N . THR A 1 84 ? -14.176 0.686 -33.552 1.00 70.31 84 THR A N 1
ATOM 655 C CA . THR A 1 84 ? -13.947 1.578 -32.404 1.00 70.31 84 THR A CA 1
ATOM 656 C C . THR A 1 84 ? -12.499 1.513 -31.916 1.00 70.31 84 THR A C 1
ATOM 658 O O . THR A 1 84 ? -11.904 2.553 -31.645 1.00 70.31 84 THR A O 1
ATOM 661 N N . CYS A 1 85 ? -11.900 0.317 -31.879 1.00 60.91 85 CYS A N 1
ATOM 662 C CA . CYS A 1 85 ? -10.512 0.101 -31.454 1.00 60.91 85 CYS A CA 1
ATOM 663 C C . CYS A 1 85 ? -9.498 0.784 -32.386 1.00 60.91 85 CYS A C 1
ATOM 665 O O . CYS A 1 85 ? -8.562 1.423 -31.911 1.00 60.91 85 CYS A O 1
ATOM 667 N N . HIS A 1 86 ? -9.708 0.706 -33.705 1.00 65.00 86 HIS A N 1
ATOM 668 C CA . HIS A 1 86 ? -8.817 1.315 -34.705 1.00 65.00 86 HIS A CA 1
ATOM 669 C C . HIS A 1 86 ? -9.318 2.672 -35.231 1.00 65.00 86 HIS A C 1
ATOM 671 O O . HIS A 1 86 ? -8.733 3.218 -36.161 1.00 65.00 86 HIS A O 1
ATOM 677 N N . LYS A 1 87 ? -10.386 3.230 -34.638 1.00 69.94 87 LYS A N 1
ATOM 678 C CA . LYS A 1 87 ? -10.992 4.531 -34.993 1.00 69.94 87 LYS A CA 1
ATOM 679 C C . LYS A 1 87 ? -11.380 4.671 -36.475 1.00 69.94 87 LYS A C 1
ATOM 681 O O . LYS A 1 87 ? -11.334 5.762 -37.037 1.00 69.94 87 LYS A O 1
ATOM 686 N N . ILE A 1 88 ? -11.797 3.571 -37.101 1.00 65.00 88 ILE A N 1
ATOM 687 C CA . ILE A 1 88 ? -12.307 3.566 -38.475 1.00 65.00 88 ILE A CA 1
ATOM 688 C C . ILE A 1 88 ? -13.784 3.951 -38.420 1.00 65.00 88 ILE A C 1
ATOM 690 O O . ILE A 1 88 ? -14.597 3.208 -37.866 1.00 65.00 88 ILE A O 1
ATOM 694 N N . ALA A 1 89 ? -14.122 5.107 -38.984 1.00 56.06 89 ALA A N 1
ATOM 695 C CA . ALA A 1 89 ? -15.495 5.567 -39.147 1.00 56.06 89 ALA A CA 1
ATOM 696 C C . ALA A 1 89 ? -15.995 5.266 -40.565 1.00 56.06 89 ALA A C 1
ATOM 698 O O . ALA A 1 89 ? -15.246 5.396 -41.537 1.00 56.06 89 ALA A O 1
ATOM 699 N N . LYS A 1 90 ? -17.281 4.922 -40.684 1.00 49.78 90 LYS A N 1
ATOM 700 C CA . LYS A 1 90 ? -17.964 4.826 -41.976 1.00 49.78 90 LYS A CA 1
ATOM 701 C C . LYS A 1 90 ? -17.815 6.158 -42.715 1.00 49.78 90 LYS A C 1
ATOM 703 O O . LYS A 1 90 ? -18.091 7.209 -42.139 1.00 49.78 90 LYS A O 1
ATOM 708 N N . GLY A 1 91 ? -17.367 6.113 -43.970 1.00 46.22 91 GLY A N 1
ATOM 709 C CA . GLY A 1 91 ? -17.081 7.322 -44.744 1.00 46.22 91 GLY A CA 1
ATOM 710 C C . GLY A 1 91 ? -18.291 8.254 -44.809 1.00 46.22 91 GLY A C 1
ATOM 711 O O . GLY A 1 91 ? -19.366 7.835 -45.243 1.00 46.22 91 GLY A O 1
ATOM 712 N N . ILE A 1 92 ? -18.105 9.509 -44.392 1.00 34.56 92 ILE A N 1
ATOM 713 C CA . ILE A 1 92 ? -19.119 10.559 -44.513 1.00 34.56 92 ILE A CA 1
ATOM 714 C C . ILE A 1 92 ? -19.247 10.902 -46.000 1.00 34.56 92 ILE A C 1
ATOM 716 O O . ILE A 1 92 ? -18.476 11.690 -46.544 1.00 34.56 92 ILE A O 1
ATOM 720 N N . ALA A 1 93 ? -20.216 10.278 -46.667 1.00 27.73 93 ALA A N 1
ATOM 721 C CA . ALA A 1 93 ? -20.796 10.845 -47.874 1.00 27.73 93 ALA A CA 1
ATOM 722 C C . ALA A 1 93 ? -21.624 12.070 -47.456 1.00 27.73 93 ALA A C 1
ATOM 724 O O . ALA A 1 93 ? -22.360 12.005 -46.471 1.00 27.73 93 ALA A O 1
ATOM 725 N N . ALA A 1 94 ? -21.458 13.183 -48.168 1.00 33.91 94 ALA A N 1
ATOM 726 C CA . ALA A 1 94 ? -22.035 14.466 -47.789 1.00 33.91 94 ALA A CA 1
ATOM 727 C C . ALA A 1 94 ? -23.571 14.422 -47.703 1.00 33.91 94 ALA A C 1
ATOM 729 O O . ALA A 1 94 ? -24.235 14.021 -48.657 1.00 33.91 94 ALA A O 1
ATOM 730 N N . CYS A 1 95 ? -24.100 14.890 -46.573 1.00 23.02 95 CYS A N 1
ATOM 731 C CA . CYS A 1 95 ? -25.476 15.341 -46.367 1.00 23.02 95 CYS A CA 1
ATOM 732 C C . CYS A 1 95 ? -25.435 16.425 -45.279 1.00 23.02 95 CYS A C 1
ATOM 734 O O . CYS A 1 95 ? -25.655 16.145 -44.102 1.00 23.02 95 CYS A O 1
ATOM 736 N N . GLU A 1 96 ? -25.098 17.654 -45.671 1.00 24.70 96 GLU A N 1
ATOM 737 C CA . GLU A 1 96 ? -25.502 18.835 -44.904 1.00 24.70 96 GLU A CA 1
ATOM 738 C C . GLU A 1 96 ? -27.001 19.042 -45.159 1.00 24.70 96 GLU A C 1
ATOM 740 O O . GLU A 1 96 ? -27.394 19.526 -46.218 1.00 24.70 96 GLU A O 1
ATOM 745 N N . GLU A 1 97 ? -27.845 18.647 -44.205 1.00 26.09 97 GLU A N 1
ATOM 746 C CA . GLU A 1 97 ? -29.204 19.186 -44.088 1.00 26.09 97 GLU A CA 1
ATOM 747 C C . GLU A 1 97 ? -29.199 20.259 -42.994 1.00 26.09 97 GLU A C 1
ATOM 749 O O . GLU A 1 97 ? -29.538 20.006 -41.836 1.00 26.09 97 GLU A O 1
ATOM 754 N N . ASP A 1 98 ? -28.786 21.470 -43.372 1.00 27.92 98 ASP A N 1
ATOM 755 C CA . ASP A 1 98 ? -28.942 22.652 -42.527 1.00 27.92 98 ASP A CA 1
ATOM 756 C C . ASP A 1 98 ? -30.430 23.021 -42.421 1.00 27.92 98 ASP A C 1
ATOM 758 O O . ASP A 1 98 ? -31.067 23.494 -43.367 1.00 27.92 98 ASP A O 1
ATOM 762 N N . PHE A 1 99 ? -31.001 22.824 -41.233 1.00 25.89 99 PHE A N 1
ATOM 763 C CA . PHE A 1 99 ? -32.360 23.252 -40.910 1.00 25.89 99 PHE A CA 1
ATOM 764 C C . PHE A 1 99 ? -32.406 24.765 -40.625 1.00 25.89 99 PHE A C 1
ATOM 766 O O . PHE A 1 99 ? -32.310 25.190 -39.472 1.00 25.89 99 PHE A O 1
ATOM 773 N N . ALA A 1 100 ? -32.629 25.590 -41.655 1.00 29.56 100 ALA A N 1
ATOM 774 C CA . ALA A 1 100 ? -32.995 27.001 -41.475 1.00 29.56 100 ALA A CA 1
ATOM 775 C C . ALA A 1 100 ? -33.818 27.604 -42.639 1.00 29.56 100 ALA A C 1
ATOM 777 O O . ALA A 1 100 ? -33.321 27.761 -43.744 1.00 29.56 100 ALA A O 1
ATOM 778 N N . GLY A 1 101 ? -35.047 28.054 -42.345 1.00 25.48 101 GLY A N 1
ATOM 779 C CA . GLY A 1 101 ? -35.668 29.251 -42.957 1.00 25.48 101 GLY A CA 1
ATOM 780 C C . GLY A 1 101 ? -36.051 29.271 -44.456 1.00 25.48 101 GLY A C 1
ATOM 781 O O . GLY A 1 101 ? -35.264 29.643 -45.313 1.00 25.48 101 GLY A O 1
ATOM 782 N N . ASN A 1 102 ? -37.339 29.046 -44.733 1.00 25.78 102 ASN A N 1
ATOM 783 C CA . ASN A 1 102 ? -38.099 29.364 -45.970 1.00 25.78 102 ASN A CA 1
ATOM 784 C C . ASN A 1 102 ? -38.186 30.908 -46.249 1.00 25.78 102 ASN A C 1
ATOM 786 O O . ASN A 1 102 ? -37.961 31.634 -45.276 1.00 25.78 102 ASN A O 1
ATOM 790 N N . PRO A 1 103 ? -38.659 31.476 -47.406 1.00 39.34 103 PRO A N 1
ATOM 791 C CA . PRO A 1 103 ? -38.976 30.958 -48.767 1.00 39.34 103 PRO A CA 1
ATOM 792 C C . PRO A 1 103 ? -38.406 31.775 -49.988 1.00 39.34 103 PRO A C 1
ATOM 794 O O . PRO A 1 103 ? -37.847 32.854 -49.835 1.00 39.34 103 PRO A O 1
ATOM 797 N N . GLU A 1 104 ? -38.760 31.315 -51.209 1.00 25.98 104 GLU A N 1
ATOM 798 C CA . GLU A 1 104 ? -39.048 32.068 -52.473 1.00 25.98 104 GLU A CA 1
ATOM 799 C C . GLU A 1 104 ? -38.017 32.223 -53.644 1.00 25.98 104 GLU A C 1
ATOM 801 O O . GLU A 1 104 ? -36.923 32.750 -53.492 1.00 25.98 104 GLU A O 1
ATOM 806 N N . ARG A 1 105 ? -38.531 31.909 -54.863 1.00 26.94 105 ARG A N 1
ATOM 807 C CA . ARG A 1 105 ? -38.188 32.350 -56.257 1.00 26.94 105 ARG A CA 1
ATOM 808 C C . ARG A 1 105 ? -37.129 31.643 -57.146 1.00 26.94 105 ARG A C 1
ATOM 810 O O . ARG A 1 105 ? -35.957 31.980 -57.156 1.00 26.94 105 ARG A O 1
ATOM 817 N N . GLN A 1 106 ? -37.669 30.798 -58.041 1.00 25.70 106 GLN A N 1
ATOM 818 C CA . GLN A 1 106 ? -37.506 30.736 -59.521 1.00 25.70 106 GLN A CA 1
ATOM 819 C C . GLN A 1 106 ? -36.184 31.158 -60.217 1.00 25.70 106 GLN A C 1
ATOM 821 O O . GLN A 1 106 ? -35.834 32.335 -60.215 1.00 25.70 106 GLN A O 1
ATOM 826 N N . GLY A 1 107 ? -35.626 30.255 -61.047 1.00 23.42 107 GLY A N 1
ATOM 827 C CA . GLY A 1 107 ? -34.795 30.605 -62.219 1.00 23.42 107 GLY A CA 1
ATOM 828 C C . GLY A 1 107 ? -33.804 29.517 -62.685 1.00 23.42 107 GLY A C 1
ATOM 829 O O . GLY A 1 107 ? -33.014 29.036 -61.888 1.00 23.42 107 GLY A O 1
ATOM 830 N N . ASP A 1 108 ? -33.820 29.177 -63.978 1.00 24.52 108 ASP A N 1
ATOM 831 C CA . ASP A 1 108 ? -32.915 28.261 -64.724 1.00 24.52 108 ASP A CA 1
ATOM 832 C C . ASP A 1 108 ? -32.695 28.911 -66.132 1.00 24.52 108 ASP A C 1
ATOM 834 O O . ASP A 1 108 ? -33.573 29.713 -66.490 1.00 24.52 108 ASP A O 1
ATOM 838 N N . PRO A 1 109 ? -31.651 28.660 -66.978 1.00 40.12 109 PRO A N 1
ATOM 839 C CA . PRO A 1 109 ? -30.525 27.706 -66.874 1.00 40.12 109 PRO A CA 1
ATOM 840 C C . PRO A 1 109 ? -29.098 28.169 -67.344 1.00 40.12 109 PRO A C 1
ATOM 842 O O . PRO A 1 109 ? -28.940 29.139 -68.084 1.00 40.12 109 PRO A O 1
ATOM 845 N N . SER A 1 110 ? -28.086 27.304 -67.115 1.00 24.75 110 SER A N 1
ATOM 846 C CA . SER A 1 110 ? -26.895 27.049 -67.994 1.00 24.75 110 SER A CA 1
ATOM 847 C C . SER A 1 110 ? -25.663 28.034 -67.978 1.00 24.75 110 SER A C 1
ATOM 849 O O . SER A 1 110 ? -25.671 28.973 -67.189 1.00 24.75 110 SER A O 1
ATOM 851 N N . PRO A 1 111 ? -24.505 27.781 -68.670 1.00 43.12 111 PRO A N 1
ATOM 852 C CA . PRO A 1 111 ? -23.287 27.273 -67.985 1.00 43.12 111 PRO A CA 1
ATOM 853 C C . PRO A 1 111 ? -21.906 27.921 -68.349 1.00 43.12 111 PRO A C 1
ATOM 855 O O . PRO A 1 111 ? -21.710 28.376 -69.473 1.00 43.12 111 PRO A O 1
ATOM 858 N N . ALA A 1 112 ? -20.891 27.847 -67.458 1.00 23.73 112 ALA A N 1
ATOM 859 C CA . ALA A 1 112 ? -19.448 28.111 -67.741 1.00 23.73 112 ALA A CA 1
ATOM 860 C C . ALA A 1 112 ? -18.525 27.685 -66.552 1.00 23.73 112 ALA A C 1
ATOM 862 O O . ALA A 1 112 ? -18.684 28.198 -65.454 1.00 23.73 112 ALA A O 1
ATOM 863 N N . THR A 1 113 ? -17.718 26.610 -66.629 1.00 24.53 113 THR A N 1
ATOM 864 C CA . THR A 1 113 ? -16.255 26.517 -66.945 1.00 24.53 113 THR A CA 1
ATOM 865 C C . THR A 1 113 ? -15.202 27.057 -65.942 1.00 24.53 113 THR A C 1
ATOM 867 O O . THR A 1 113 ? -15.181 28.244 -65.643 1.00 24.53 113 THR A O 1
ATOM 870 N N . SER A 1 114 ? -14.189 26.204 -65.663 1.00 24.23 114 SER A N 1
ATOM 871 C CA . SER A 1 114 ? -12.830 26.460 -65.093 1.00 24.23 114 SER A CA 1
ATOM 872 C C . SER A 1 114 ? -12.694 26.733 -63.574 1.00 24.23 114 SER A C 1
ATOM 874 O O . SER A 1 114 ? -13.591 27.321 -62.990 1.00 24.23 114 SER A O 1
ATOM 876 N N . ALA A 1 115 ? -11.601 26.383 -62.865 1.00 24.27 115 ALA A N 1
ATOM 877 C CA . ALA A 1 115 ? -10.542 25.362 -63.053 1.00 24.27 115 ALA A CA 1
ATOM 878 C C . ALA A 1 115 ? -9.680 25.214 -61.763 1.00 24.27 115 ALA A C 1
ATOM 880 O O . ALA A 1 115 ? -9.439 26.212 -61.096 1.00 24.27 115 ALA A O 1
ATOM 881 N N . HIS A 1 116 ? -9.121 24.012 -61.510 1.00 23.86 116 HIS A N 1
ATOM 882 C CA . HIS A 1 116 ? -8.069 23.687 -60.504 1.00 23.86 116 HIS A CA 1
ATOM 883 C C . HIS A 1 116 ? -8.427 23.898 -58.997 1.00 23.86 116 HIS A C 1
ATOM 885 O O . HIS A 1 116 ? -9.299 24.686 -58.669 1.00 23.86 116 HIS A O 1
ATOM 891 N N . ALA A 1 117 ? -7.843 23.203 -58.002 1.00 22.94 117 ALA A N 1
ATOM 892 C CA . ALA A 1 117 ? -6.750 22.218 -57.986 1.00 22.94 117 ALA A CA 1
ATOM 893 C C . ALA A 1 117 ? -6.947 21.102 -56.922 1.00 22.94 117 ALA A C 1
ATOM 895 O O . ALA A 1 117 ? -7.558 21.321 -55.883 1.00 22.94 117 ALA A O 1
ATOM 896 N N . SER A 1 118 ? -6.353 19.933 -57.195 1.00 23.53 118 SER A N 1
ATOM 897 C CA . SER A 1 118 ? -5.878 18.877 -56.271 1.00 23.53 118 SER A CA 1
ATOM 898 C C . SER A 1 118 ? -6.367 18.837 -54.806 1.00 23.53 118 SER A C 1
ATOM 900 O O . SER A 1 118 ? -5.859 19.563 -53.951 1.00 23.53 118 SER A O 1
ATOM 902 N N . THR A 1 119 ? -7.171 17.822 -54.481 1.00 22.95 119 THR A N 1
ATOM 903 C CA . THR A 1 119 ? -7.335 17.281 -53.121 1.00 22.95 119 THR A CA 1
ATOM 904 C C . THR A 1 119 ? -6.764 15.861 -53.037 1.00 22.95 119 THR A C 1
ATOM 906 O O . THR A 1 119 ? -7.098 14.996 -53.842 1.00 22.95 119 THR A O 1
ATOM 909 N N . THR A 1 120 ? -5.921 15.595 -52.035 1.00 23.28 120 THR A N 1
ATOM 910 C CA . THR A 1 120 ? -5.485 14.235 -51.666 1.00 23.28 120 THR A CA 1
ATOM 911 C C . THR A 1 120 ? -5.440 14.089 -50.148 1.00 23.28 120 THR A C 1
ATOM 913 O O . THR A 1 120 ? -4.395 14.268 -49.524 1.00 23.28 120 THR A O 1
ATOM 916 N N . SER A 1 121 ? -6.579 13.743 -49.548 1.00 24.00 121 SER A N 1
ATOM 917 C CA . SER A 1 121 ? -6.652 13.207 -48.186 1.00 24.00 121 SER A CA 1
ATOM 918 C C . SER A 1 121 ? -6.754 11.682 -48.265 1.00 24.00 121 SER A C 1
ATOM 920 O O . SER A 1 121 ? -7.803 11.145 -48.626 1.00 24.00 121 SER A O 1
ATOM 922 N N . VAL A 1 122 ? -5.663 10.979 -47.961 1.00 26.88 122 VAL A N 1
ATOM 923 C CA . VAL A 1 122 ? -5.630 9.509 -47.966 1.00 26.88 122 VAL A CA 1
ATOM 924 C C . VAL A 1 122 ? -6.311 8.987 -46.699 1.00 26.88 122 VAL A C 1
ATOM 926 O O . VAL A 1 122 ? -5.759 9.091 -45.608 1.00 26.88 122 VAL A O 1
ATOM 929 N N . GLY A 1 123 ? -7.516 8.433 -46.844 1.00 27.80 123 GLY A N 1
ATOM 930 C CA . GLY A 1 123 ? -8.183 7.665 -45.792 1.00 27.80 123 GLY A CA 1
ATOM 931 C C . GLY A 1 123 ? -7.863 6.178 -45.933 1.00 27.80 123 GLY A C 1
ATOM 932 O O . GLY A 1 123 ? -8.406 5.522 -46.821 1.00 27.80 123 GLY A O 1
ATOM 933 N N . GLU A 1 124 ? -6.991 5.646 -45.075 1.00 31.30 124 GLU A N 1
ATOM 934 C CA . GLU A 1 124 ? -6.649 4.216 -45.055 1.00 31.30 124 GLU A CA 1
ATOM 935 C C . GLU A 1 124 ? -7.852 3.377 -44.571 1.00 31.30 124 GLU A C 1
ATOM 937 O O . GLU A 1 124 ? -8.379 3.596 -43.479 1.00 31.30 124 GLU A O 1
ATOM 942 N N . ARG A 1 125 ? -8.297 2.403 -45.381 1.00 32.94 125 ARG A N 1
ATOM 943 C CA . ARG A 1 125 ? -9.337 1.424 -45.014 1.00 32.94 125 ARG A CA 1
ATOM 944 C C . ARG A 1 125 ? -8.700 0.062 -44.740 1.00 32.94 125 ARG A C 1
ATOM 946 O O . ARG A 1 125 ? -8.239 -0.593 -45.674 1.00 32.94 125 ARG A O 1
ATOM 953 N N . ALA A 1 126 ? -8.750 -0.389 -43.487 1.00 33.12 126 ALA A N 1
ATOM 954 C CA . ALA A 1 126 ? -8.385 -1.762 -43.137 1.00 33.12 126 ALA A CA 1
ATOM 955 C C . ALA A 1 126 ? -9.412 -2.785 -43.669 1.00 33.12 126 ALA A C 1
ATOM 957 O O . ALA A 1 126 ? -10.497 -2.417 -44.126 1.00 33.12 126 ALA A O 1
ATOM 958 N N . ARG A 1 127 ? -9.078 -4.082 -43.623 1.00 37.56 127 ARG A N 1
ATOM 959 C CA . ARG A 1 127 ? -9.825 -5.169 -44.293 1.00 37.56 127 ARG A CA 1
ATOM 960 C C . ARG A 1 127 ? -10.123 -6.379 -43.373 1.00 37.56 127 ARG A C 1
ATOM 962 O O . ARG A 1 127 ? -9.317 -6.663 -42.493 1.00 37.56 127 ARG A O 1
ATOM 969 N N . PHE A 1 128 ? -11.310 -7.012 -43.496 1.00 34.81 128 PHE A N 1
ATOM 970 C CA . PHE A 1 128 ? -11.865 -8.016 -42.550 1.00 34.81 128 PHE A CA 1
ATOM 971 C C . PHE A 1 128 ? -12.389 -9.360 -43.115 1.00 34.81 128 PHE A C 1
ATOM 973 O O . PHE A 1 128 ? -11.640 -9.953 -43.882 1.00 34.81 128 PHE A O 1
ATOM 980 N N . ALA A 1 129 ? -13.599 -9.858 -42.722 1.00 29.97 129 ALA A N 1
ATOM 981 C CA . ALA A 1 129 ? -13.882 -11.209 -42.136 1.00 29.97 129 ALA A CA 1
ATOM 982 C C . ALA A 1 129 ? -15.288 -11.916 -42.308 1.00 29.97 129 ALA A C 1
ATOM 984 O O . ALA A 1 129 ? -15.542 -12.801 -41.491 1.00 29.97 129 ALA A O 1
ATOM 985 N N . TRP A 1 130 ? -16.226 -11.618 -43.242 1.00 36.12 130 TRP A N 1
ATOM 986 C CA . TRP A 1 130 ? -17.566 -12.307 -43.302 1.00 36.12 130 TRP A CA 1
ATOM 987 C C . TRP A 1 130 ? -18.195 -12.588 -44.700 1.00 36.12 130 TRP A C 1
ATOM 989 O O . TRP A 1 130 ? -18.297 -11.680 -45.518 1.00 36.12 130 TRP A O 1
ATOM 999 N N . ALA A 1 131 ? -18.737 -13.807 -44.935 1.00 23.64 131 ALA A N 1
ATOM 1000 C CA . ALA A 1 131 ? -19.377 -14.252 -46.194 1.00 23.64 131 ALA A CA 1
ATOM 1001 C C . ALA A 1 131 ? -20.916 -14.467 -46.142 1.00 23.64 131 ALA A C 1
ATOM 1003 O O . ALA A 1 131 ? -21.391 -15.333 -45.414 1.00 23.64 131 ALA A O 1
ATOM 1004 N N . GLY A 1 132 ? -21.645 -13.823 -47.067 1.00 25.97 132 GLY A N 1
ATOM 1005 C CA . GLY A 1 132 ? -22.817 -14.393 -47.763 1.00 25.97 132 GLY A CA 1
ATOM 1006 C C . GLY A 1 132 ? -24.219 -14.301 -47.128 1.00 25.97 132 GLY A C 1
ATOM 1007 O O . GLY A 1 132 ? -24.619 -15.176 -46.371 1.00 25.97 132 GLY A O 1
ATOM 1008 N N . SER A 1 133 ? -25.047 -13.382 -47.653 1.00 32.50 133 SER A N 1
ATOM 1009 C CA . SER A 1 133 ? -26.524 -13.302 -47.518 1.00 32.50 133 SER A CA 1
ATOM 1010 C C . SER A 1 133 ? -27.114 -13.074 -46.109 1.00 32.50 133 SER A C 1
ATOM 1012 O O . SER A 1 133 ? -26.542 -13.435 -45.088 1.00 32.50 133 SER A O 1
ATOM 1014 N N . ALA A 1 134 ? -28.272 -12.409 -46.049 1.00 41.78 134 ALA A N 1
ATOM 1015 C CA . ALA A 1 134 ? -28.838 -11.880 -44.807 1.00 41.78 134 ALA A CA 1
ATOM 1016 C C . ALA A 1 134 ? -29.500 -12.951 -43.913 1.00 41.78 134 ALA A C 1
ATOM 1018 O O . ALA A 1 134 ? -30.714 -13.138 -43.963 1.00 41.78 134 ALA A O 1
ATOM 1019 N N . ILE A 1 135 ? -28.717 -13.597 -43.041 1.00 39.88 135 ILE A N 1
ATOM 1020 C CA . ILE A 1 135 ? -29.203 -14.293 -41.835 1.00 39.88 135 ILE A CA 1
ATOM 1021 C C . ILE A 1 135 ? -28.283 -13.931 -40.660 1.00 39.88 135 ILE A C 1
ATOM 1023 O O . ILE A 1 135 ? -27.061 -13.931 -40.786 1.00 39.88 135 ILE A O 1
ATOM 1027 N N . GLY A 1 136 ? -28.873 -13.570 -39.518 1.00 37.91 136 GLY A N 1
ATOM 1028 C CA . GLY A 1 136 ? -28.137 -13.036 -38.372 1.00 37.91 136 GLY A CA 1
ATOM 1029 C C . GLY A 1 136 ? -27.352 -14.086 -37.582 1.00 37.91 136 GLY A C 1
ATOM 1030 O O . GLY A 1 136 ? -27.857 -15.159 -37.263 1.00 37.91 136 GLY A O 1
ATOM 1031 N N . SER A 1 137 ? -26.132 -13.734 -37.185 1.00 41.22 137 SER A N 1
ATOM 1032 C CA . SER A 1 137 ? -25.408 -14.356 -36.071 1.00 41.22 137 SER A CA 1
ATOM 1033 C C . SER A 1 137 ? -24.561 -13.277 -35.401 1.00 41.22 137 SER A C 1
ATOM 1035 O O . SER A 1 137 ? -23.570 -12.815 -35.965 1.00 41.22 137 SER A O 1
ATOM 1037 N N . LEU A 1 138 ? -24.998 -12.819 -34.224 1.00 34.75 138 LEU A N 1
ATOM 1038 C CA . LEU A 1 138 ? -24.283 -11.816 -33.438 1.00 34.75 138 LEU A CA 1
ATOM 1039 C C . LEU A 1 138 ? -23.326 -12.538 -32.483 1.00 34.75 138 LEU A C 1
ATOM 1041 O O . LEU A 1 138 ? -23.765 -13.212 -31.552 1.00 34.75 138 LEU A O 1
ATOM 1045 N N . TYR A 1 139 ? -22.022 -12.405 -32.710 1.00 42.50 139 TYR A N 1
ATOM 1046 C CA . TYR A 1 139 ? -21.008 -13.044 -31.876 1.00 42.50 139 TYR A CA 1
ATOM 1047 C C . TYR A 1 139 ? -20.636 -12.161 -30.683 1.00 42.50 139 TYR A C 1
ATOM 1049 O O . TYR A 1 139 ? -19.959 -11.145 -30.833 1.00 42.50 139 TYR A O 1
ATOM 1057 N N . THR A 1 140 ? -21.039 -12.566 -29.478 1.00 34.88 140 THR A N 1
ATOM 1058 C CA . THR A 1 140 ? -20.615 -11.929 -28.226 1.00 34.88 140 THR A CA 1
ATOM 1059 C C . THR A 1 140 ? -19.314 -12.553 -27.722 1.00 34.88 140 THR A C 1
ATOM 1061 O O . THR A 1 140 ? -19.302 -13.521 -26.963 1.00 34.88 140 THR A O 1
ATOM 1064 N N . ALA A 1 141 ? -18.181 -11.976 -28.118 1.00 35.56 141 ALA A N 1
ATOM 1065 C CA . ALA A 1 141 ? -16.907 -12.299 -27.488 1.00 35.56 141 ALA A CA 1
ATOM 1066 C C . ALA A 1 141 ? -16.874 -11.703 -26.071 1.00 35.56 141 ALA A C 1
ATOM 1068 O O . ALA A 1 141 ? -16.713 -10.493 -25.898 1.00 35.56 141 ALA A O 1
ATOM 1069 N N . ARG A 1 142 ? -16.997 -12.544 -25.036 1.00 31.80 142 ARG A N 1
ATOM 1070 C CA . ARG A 1 142 ? -16.601 -12.137 -23.685 1.00 31.80 142 ARG A CA 1
ATOM 1071 C C . ARG A 1 142 ? -15.081 -12.037 -23.679 1.00 31.80 142 ARG A C 1
ATOM 1073 O O . ARG A 1 142 ? -14.405 -13.058 -23.582 1.00 31.80 142 ARG A O 1
ATOM 1080 N N . LEU A 1 143 ? -14.554 -10.814 -23.749 1.00 32.34 143 LEU A N 1
ATOM 1081 C CA . LEU A 1 143 ? -13.186 -10.555 -23.313 1.00 32.34 143 LEU A CA 1
ATOM 1082 C C . LEU A 1 143 ? -13.024 -11.207 -21.933 1.00 32.34 143 LEU A C 1
ATOM 1084 O O . LEU A 1 143 ? -13.820 -10.937 -21.025 1.00 32.34 143 LEU A O 1
ATOM 1088 N N . GLN A 1 144 ? -12.003 -12.052 -21.757 1.00 37.56 144 GLN A N 1
ATOM 1089 C CA . GLN A 1 144 ? -11.433 -12.195 -20.423 1.00 37.56 144 GLN A CA 1
ATOM 1090 C C . GLN A 1 144 ? -10.971 -10.791 -20.063 1.00 37.56 144 GLN A C 1
ATOM 1092 O O . GLN A 1 144 ? -9.974 -10.317 -20.601 1.00 37.56 144 GLN A O 1
ATOM 1097 N N . ALA A 1 145 ? -11.767 -10.096 -19.248 1.00 39.28 145 ALA A N 1
ATOM 1098 C CA . ALA A 1 145 ? -11.403 -8.779 -18.776 1.00 39.28 145 ALA A CA 1
ATOM 1099 C C . ALA A 1 145 ? -10.025 -8.922 -18.136 1.00 39.28 145 ALA A C 1
ATOM 1101 O O . ALA A 1 145 ? -9.862 -9.711 -17.201 1.00 39.28 145 ALA A O 1
ATOM 1102 N N . SER A 1 146 ? -9.046 -8.196 -18.674 1.00 53.38 146 SER A N 1
ATOM 1103 C CA . SER A 1 146 ? -7.785 -7.938 -17.998 1.00 53.38 146 SER A CA 1
ATOM 1104 C C . SER A 1 146 ? -8.153 -7.280 -16.673 1.00 53.38 146 SER A C 1
ATOM 1106 O O . SER A 1 146 ? -8.500 -6.100 -16.627 1.00 53.38 146 SER A O 1
ATOM 1108 N N . PHE A 1 147 ? -8.232 -8.089 -15.617 1.00 74.00 147 PHE A N 1
ATOM 1109 C CA . PHE A 1 147 ? -8.623 -7.607 -14.306 1.00 74.00 147 PHE A CA 1
ATOM 1110 C C . PHE A 1 147 ? -7.498 -6.702 -13.818 1.00 74.00 147 PHE A C 1
ATOM 1112 O O . PHE A 1 147 ? -6.339 -7.108 -13.815 1.00 74.00 147 PHE A O 1
ATOM 1119 N N . LEU A 1 148 ? -7.847 -5.468 -13.460 1.00 89.38 148 LEU A N 1
ATOM 1120 C CA . LEU A 1 148 ? -6.860 -4.441 -13.153 1.00 89.38 148 LEU A CA 1
ATOM 1121 C C . LEU A 1 148 ? -6.015 -4.863 -11.953 1.00 89.38 148 LEU A C 1
ATOM 1123 O O . LEU A 1 148 ? -6.541 -5.050 -10.854 1.00 89.38 148 LEU A O 1
ATOM 1127 N N . ILE A 1 149 ? -4.711 -4.980 -12.166 1.00 96.19 149 ILE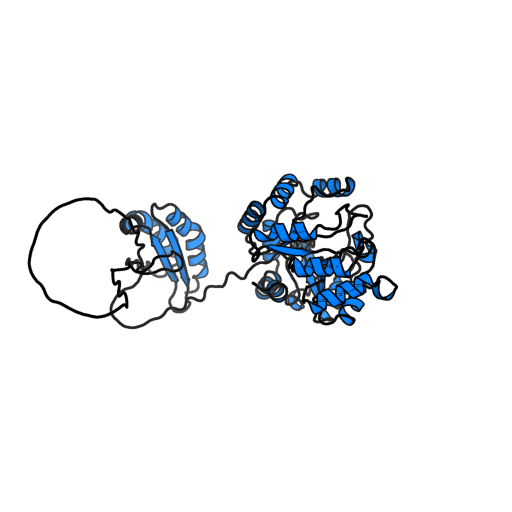 A N 1
ATOM 1128 C CA . ILE A 1 149 ? -3.740 -5.319 -11.139 1.00 96.19 149 ILE A CA 1
ATOM 1129 C C . ILE A 1 149 ? -3.304 -4.035 -10.445 1.00 96.19 149 ILE A C 1
ATOM 1131 O O . ILE A 1 149 ? -2.763 -3.121 -11.067 1.00 96.19 149 ILE A O 1
ATOM 1135 N N . THR A 1 150 ? -3.554 -3.972 -9.141 1.00 98.31 150 THR A N 1
ATOM 1136 C CA . THR A 1 150 ? -3.187 -2.846 -8.287 1.00 98.31 150 THR A CA 1
ATOM 1137 C C . THR A 1 150 ? -2.088 -3.274 -7.326 1.00 98.31 150 THR A C 1
ATOM 1139 O O . THR A 1 150 ? -2.299 -4.170 -6.513 1.00 98.31 150 THR A O 1
ATOM 1142 N N . ASP A 1 151 ? -0.940 -2.603 -7.376 1.00 98.44 151 ASP A N 1
ATOM 1143 C CA . ASP A 1 151 ? 0.040 -2.644 -6.292 1.00 98.44 151 ASP A CA 1
ATOM 1144 C C . ASP A 1 151 ? -0.380 -1.634 -5.215 1.00 98.44 151 ASP A C 1
ATOM 1146 O O . ASP A 1 151 ? -0.380 -0.423 -5.447 1.00 98.44 151 ASP A O 1
ATOM 1150 N N . CYS A 1 152 ? -0.797 -2.112 -4.042 1.00 98.38 152 CYS A N 1
ATOM 1151 C CA . CYS A 1 152 ? -1.268 -1.245 -2.967 1.00 98.38 152 CYS A CA 1
ATOM 1152 C C . CYS A 1 152 ? -0.148 -0.597 -2.139 1.00 98.38 152 CYS A C 1
ATOM 1154 O O . CYS A 1 152 ? -0.462 0.102 -1.174 1.00 98.38 152 CYS A O 1
ATOM 1156 N N . HIS A 1 153 ? 1.128 -0.841 -2.457 1.00 98.25 153 HIS A N 1
ATOM 1157 C CA . HIS A 1 153 ? 2.245 -0.366 -1.648 1.00 98.25 153 HIS A CA 1
ATOM 1158 C C . HIS A 1 153 ? 3.499 -0.092 -2.489 1.00 98.25 153 HIS A C 1
ATOM 1160 O O . HIS A 1 153 ? 4.429 -0.897 -2.520 1.00 98.25 153 HIS A O 1
ATOM 1166 N N . VAL A 1 154 ? 3.557 1.084 -3.122 1.00 97.06 154 VAL A N 1
ATOM 1167 C CA . VAL A 1 154 ? 4.762 1.552 -3.824 1.00 97.06 154 VAL A CA 1
ATOM 1168 C C . VAL A 1 154 ? 5.230 2.882 -3.246 1.00 97.06 154 VAL A C 1
ATOM 1170 O O . VAL A 1 154 ? 4.465 3.838 -3.154 1.00 97.06 154 VAL A O 1
ATOM 1173 N N . HIS A 1 155 ? 6.502 2.982 -2.882 1.00 93.62 155 HIS A N 1
ATOM 1174 C CA . HIS A 1 155 ? 7.102 4.198 -2.347 1.00 93.62 155 HIS A CA 1
ATOM 1175 C C . HIS A 1 155 ? 7.660 5.097 -3.458 1.00 93.62 155 HIS A C 1
ATOM 1177 O O . HIS A 1 155 ? 8.862 5.135 -3.720 1.00 93.62 155 HIS A O 1
ATOM 1183 N N . ILE A 1 156 ? 6.767 5.874 -4.072 1.00 89.75 156 ILE A N 1
ATOM 1184 C CA . ILE A 1 156 ? 7.112 7.026 -4.911 1.00 89.75 156 ILE A CA 1
ATOM 1185 C C . ILE A 1 156 ? 6.860 8.303 -4.102 1.00 89.75 156 ILE A C 1
ATOM 1187 O O . ILE A 1 156 ? 5.735 8.782 -3.982 1.00 89.75 156 ILE A O 1
ATOM 1191 N N . GLN A 1 157 ? 7.929 8.828 -3.508 1.00 83.00 157 GLN A N 1
ATOM 1192 C CA . GLN A 1 157 ? 7.932 10.017 -2.651 1.00 83.00 157 GLN A CA 1
ATOM 1193 C C . GLN A 1 157 ? 9.274 10.755 -2.817 1.00 83.00 157 GLN A C 1
ATOM 1195 O O . GLN A 1 157 ? 10.239 10.133 -3.259 1.00 83.00 157 GLN A O 1
ATOM 1200 N N . PRO A 1 158 ? 9.384 12.059 -2.512 1.00 79.81 158 PRO A N 1
ATOM 1201 C CA . PRO A 1 158 ? 10.592 12.838 -2.799 1.00 79.81 158 PRO A CA 1
ATOM 1202 C C . PRO A 1 158 ? 11.750 12.465 -1.856 1.00 79.81 158 PRO A C 1
ATOM 1204 O O . PRO A 1 158 ? 11.975 13.097 -0.825 1.00 79.81 158 PRO A O 1
ATOM 1207 N N . PHE A 1 159 ? 12.492 11.411 -2.203 1.00 81.19 159 PHE A N 1
ATOM 1208 C CA . PHE A 1 159 ? 13.655 10.926 -1.449 1.00 81.19 159 PHE A CA 1
ATOM 1209 C C . PHE A 1 159 ? 14.820 11.927 -1.407 1.00 81.19 159 PHE A C 1
ATOM 1211 O O . PHE A 1 159 ? 15.713 11.793 -0.577 1.00 81.19 159 PHE A O 1
ATOM 1218 N N . ASP A 1 160 ? 14.819 12.941 -2.271 1.00 75.44 160 ASP A N 1
ATOM 1219 C CA . ASP A 1 160 ? 15.731 14.084 -2.215 1.00 75.44 160 ASP A CA 1
ATOM 1220 C C . ASP A 1 160 ? 15.383 15.099 -1.110 1.00 75.44 160 ASP A C 1
ATOM 1222 O O . ASP A 1 160 ? 16.241 15.892 -0.729 1.00 75.44 160 ASP A O 1
ATOM 1226 N N . LEU A 1 161 ? 14.179 15.025 -0.530 1.00 75.62 161 LEU A N 1
ATOM 1227 C CA . LEU A 1 161 ? 13.795 15.745 0.691 1.00 75.62 161 LEU A CA 1
ATOM 1228 C C . LEU A 1 161 ? 14.023 14.920 1.974 1.00 75.62 161 LEU A C 1
ATOM 1230 O O . LEU A 1 161 ? 13.593 15.333 3.050 1.00 75.62 161 LEU A O 1
ATOM 1234 N N . LEU A 1 162 ? 14.678 13.756 1.886 1.00 77.44 162 LEU A N 1
ATOM 1235 C CA . LEU A 1 162 ? 14.969 12.899 3.037 1.00 77.44 162 LEU A CA 1
ATOM 1236 C C . LEU A 1 162 ? 16.113 13.487 3.878 1.00 77.44 162 LEU A C 1
ATOM 1238 O O . LEU A 1 162 ? 17.283 13.395 3.509 1.00 77.44 162 LEU A O 1
ATOM 1242 N N . LEU A 1 163 ? 15.788 14.066 5.036 1.00 70.88 163 LEU A N 1
ATOM 1243 C CA . LEU A 1 163 ? 16.749 14.826 5.848 1.00 70.88 163 LEU A CA 1
ATOM 1244 C C . LEU A 1 163 ? 17.666 13.972 6.749 1.00 70.88 163 LEU A C 1
ATOM 1246 O O . LEU A 1 163 ? 18.501 14.529 7.457 1.00 70.88 163 LEU A O 1
ATOM 1250 N N . SER A 1 164 ? 17.530 12.640 6.751 1.00 79.31 164 SER A N 1
ATOM 1251 C CA . SER A 1 164 ? 18.328 11.728 7.589 1.00 79.31 164 SER A CA 1
ATOM 1252 C C . SER A 1 164 ? 19.396 10.988 6.768 1.00 79.31 164 SER A C 1
ATOM 1254 O O . SER A 1 164 ? 19.058 10.055 6.029 1.00 79.31 164 SER A O 1
ATOM 1256 N N . PRO A 1 165 ? 20.696 11.325 6.908 1.00 82.06 165 PRO A N 1
ATOM 1257 C CA . PRO A 1 165 ? 21.768 10.622 6.203 1.00 82.06 165 PRO A CA 1
ATOM 1258 C C . PRO A 1 165 ? 21.819 9.107 6.488 1.00 82.06 165 PRO A C 1
ATOM 1260 O O . PRO A 1 165 ? 21.938 8.353 5.522 1.00 82.06 165 PRO A O 1
ATOM 1263 N N . PRO A 1 166 ? 21.645 8.614 7.738 1.00 84.12 166 PRO A N 1
ATOM 1264 C CA . PRO A 1 166 ? 21.605 7.172 8.007 1.00 84.12 166 PRO A CA 1
ATOM 1265 C C . PRO A 1 166 ? 20.434 6.448 7.329 1.00 84.12 166 PRO A C 1
ATOM 1267 O O . PRO A 1 166 ? 20.573 5.291 6.934 1.00 84.12 166 PRO A O 1
ATOM 1270 N N . ALA A 1 167 ? 19.280 7.110 7.176 1.00 81.94 167 ALA A N 1
ATOM 1271 C CA . ALA A 1 167 ? 18.145 6.544 6.447 1.00 81.94 167 ALA A CA 1
ATOM 1272 C C . ALA A 1 167 ? 18.444 6.465 4.941 1.00 81.94 167 ALA A C 1
ATOM 1274 O O . ALA A 1 167 ? 18.220 5.422 4.327 1.00 81.94 167 ALA A O 1
ATOM 1275 N N . LEU A 1 168 ? 19.012 7.528 4.360 1.00 81.75 168 LEU A N 1
ATOM 1276 C CA . LEU A 1 168 ? 19.394 7.572 2.947 1.00 81.75 168 LEU A CA 1
ATOM 1277 C C . LEU A 1 168 ? 20.481 6.539 2.601 1.00 81.75 168 LEU A C 1
ATOM 1279 O O . LEU A 1 168 ? 20.385 5.863 1.575 1.00 81.75 168 LEU A O 1
ATOM 1283 N N . GLU A 1 169 ? 21.490 6.376 3.460 1.00 85.94 169 GLU A N 1
ATOM 1284 C CA . GLU A 1 169 ? 22.529 5.351 3.306 1.00 85.94 169 GLU A CA 1
ATOM 1285 C C . GLU A 1 169 ? 21.926 3.939 3.353 1.00 85.94 169 GLU A C 1
ATOM 1287 O O . GLU A 1 169 ? 22.219 3.107 2.489 1.00 85.94 169 GLU A O 1
ATOM 1292 N N . LEU A 1 170 ? 21.025 3.679 4.308 1.00 85.69 170 LEU A N 1
ATOM 1293 C CA . LEU A 1 170 ? 20.325 2.400 4.411 1.00 85.69 170 LEU A CA 1
ATOM 1294 C C . LEU A 1 170 ? 19.517 2.093 3.144 1.00 85.69 170 LEU A C 1
ATOM 1296 O O . LEU A 1 170 ? 19.555 0.957 2.669 1.00 85.69 170 LEU A O 1
ATOM 1300 N N . MET A 1 171 ? 18.819 3.083 2.584 1.00 83.38 171 MET A N 1
ATOM 1301 C CA . MET A 1 171 ? 18.058 2.927 1.342 1.00 83.38 171 MET A CA 1
ATOM 1302 C C . MET A 1 171 ? 18.969 2.619 0.150 1.00 83.38 171 MET A C 1
ATOM 1304 O O . MET A 1 171 ? 18.762 1.608 -0.520 1.00 83.38 171 MET A O 1
ATOM 1308 N N . ARG A 1 172 ? 20.031 3.409 -0.063 1.00 85.31 172 ARG A N 1
ATOM 1309 C CA . ARG A 1 172 ? 21.023 3.174 -1.132 1.00 85.31 172 ARG A CA 1
ATOM 1310 C C . ARG A 1 172 ? 21.700 1.806 -1.023 1.00 85.31 172 ARG A C 1
ATOM 1312 O O . ARG A 1 172 ? 21.955 1.163 -2.033 1.00 85.31 172 ARG A O 1
ATOM 1319 N N . LYS A 1 173 ? 21.958 1.327 0.198 1.00 86.62 173 LYS A N 1
ATOM 1320 C CA . LYS A 1 173 ? 22.519 -0.010 0.442 1.00 86.62 173 LYS A CA 1
ATOM 1321 C C . LYS A 1 173 ? 21.569 -1.142 0.032 1.00 86.62 173 LYS A C 1
ATOM 1323 O O . LYS A 1 173 ? 22.038 -2.197 -0.391 1.00 86.62 173 LYS A O 1
ATOM 1328 N N . HIS A 1 174 ? 20.259 -0.957 0.199 1.00 83.50 174 HIS A N 1
ATOM 1329 C CA . HIS A 1 174 ? 19.266 -2.000 -0.078 1.00 83.50 174 HIS A CA 1
ATOM 1330 C C . HIS A 1 174 ? 18.677 -1.940 -1.489 1.00 83.50 174 HIS A C 1
ATOM 1332 O O . HIS A 1 174 ? 18.207 -2.976 -1.961 1.00 83.50 174 HIS A O 1
ATOM 1338 N N . GLN A 1 175 ? 18.750 -0.789 -2.164 1.00 85.00 175 GLN A N 1
ATOM 1339 C CA . GLN A 1 175 ? 18.327 -0.629 -3.552 1.00 85.00 175 GLN A CA 1
ATOM 1340 C C . GLN A 1 175 ? 19.512 -0.238 -4.454 1.00 85.00 175 GLN A C 1
ATOM 1342 O O . GLN A 1 175 ? 19.875 0.937 -4.504 1.00 85.00 175 GLN A O 1
ATOM 1347 N N . PRO A 1 176 ? 20.111 -1.195 -5.195 1.00 80.06 176 PRO A N 1
ATOM 1348 C CA . PRO A 1 176 ? 21.284 -0.939 -6.036 1.00 80.06 176 PRO A CA 1
ATOM 1349 C C . PRO A 1 176 ? 21.056 0.071 -7.169 1.00 80.06 176 PRO A C 1
ATOM 1351 O O . PRO A 1 176 ? 21.998 0.743 -7.571 1.00 80.06 176 PRO A O 1
ATOM 1354 N N . ASP A 1 177 ? 19.823 0.182 -7.672 1.00 85.50 177 ASP A N 1
ATOM 1355 C CA . ASP A 1 177 ? 19.426 1.107 -8.746 1.00 85.50 177 ASP A CA 1
ATOM 1356 C C . ASP A 1 177 ? 18.667 2.325 -8.175 1.00 85.50 177 ASP A C 1
ATOM 1358 O O . ASP A 1 177 ? 17.557 2.667 -8.589 1.00 85.50 177 ASP A O 1
ATOM 1362 N N . PHE A 1 178 ? 19.224 2.943 -7.125 1.00 86.69 178 PHE A N 1
ATOM 1363 C CA . PHE A 1 178 ? 18.571 4.053 -6.419 1.00 86.69 178 PHE A CA 1
ATOM 1364 C C . PHE A 1 178 ? 18.445 5.319 -7.279 1.00 86.69 178 PHE A C 1
ATOM 1366 O O . PHE A 1 178 ? 17.484 6.068 -7.128 1.00 86.69 178 PHE A O 1
ATOM 1373 N N . ASP A 1 179 ? 19.364 5.557 -8.216 1.00 88.19 179 ASP A N 1
ATOM 1374 C CA . ASP A 1 179 ? 19.293 6.735 -9.089 1.00 88.19 179 ASP A CA 1
ATOM 1375 C C . ASP A 1 179 ? 18.096 6.659 -10.055 1.00 88.19 179 ASP A C 1
ATOM 1377 O O . ASP A 1 179 ? 17.442 7.672 -10.305 1.00 88.19 179 ASP A O 1
ATOM 1381 N N . ARG A 1 180 ? 17.713 5.457 -10.504 1.00 89.94 180 ARG A N 1
ATOM 1382 C CA . ARG A 1 180 ? 16.480 5.241 -11.274 1.00 89.94 180 ARG A CA 1
ATOM 1383 C C . ARG A 1 180 ? 15.214 5.404 -10.432 1.00 89.94 180 ARG A C 1
ATOM 1385 O O . ARG A 1 180 ? 14.209 5.905 -10.932 1.00 89.94 180 ARG A O 1
ATOM 1392 N N . VAL A 1 181 ? 15.258 5.062 -9.140 1.00 90.56 181 VAL A N 1
ATOM 1393 C CA . VAL A 1 181 ? 14.178 5.434 -8.205 1.00 90.56 181 VAL A CA 1
ATOM 1394 C C . VAL A 1 181 ? 14.018 6.957 -8.170 1.00 90.56 181 VAL A C 1
ATOM 1396 O O . VAL A 1 181 ? 12.899 7.451 -8.291 1.00 90.56 181 VAL A O 1
ATOM 1399 N N . LEU A 1 182 ? 15.123 7.705 -8.062 1.00 90.62 182 LEU A N 1
ATOM 1400 C CA . LEU A 1 182 ? 15.113 9.174 -8.054 1.00 90.62 182 LEU A CA 1
ATOM 1401 C C . LEU A 1 182 ? 14.656 9.791 -9.389 1.00 90.62 182 LEU A C 1
ATOM 1403 O O . LEU A 1 182 ? 14.107 10.893 -9.397 1.00 90.62 182 LEU A O 1
ATOM 1407 N N . GLU A 1 183 ? 14.849 9.106 -10.520 1.00 92.31 183 GLU A N 1
ATOM 1408 C CA . GLU A 1 183 ? 14.231 9.488 -11.797 1.00 92.31 183 GLU A CA 1
ATOM 1409 C C . GLU A 1 183 ? 12.702 9.365 -11.713 1.00 92.31 183 GLU A C 1
ATOM 1411 O O . GLU A 1 183 ? 11.975 10.311 -12.025 1.00 92.31 183 GLU A O 1
ATOM 1416 N N . PHE A 1 184 ? 12.201 8.222 -11.237 1.00 93.94 184 PHE A N 1
ATOM 1417 C CA . PHE A 1 184 ? 10.766 7.957 -11.147 1.00 93.94 184 PHE A CA 1
ATOM 1418 C C . PHE A 1 184 ? 10.055 8.902 -10.175 1.00 93.94 184 PHE A C 1
ATOM 1420 O O . PHE A 1 184 ? 8.976 9.391 -10.503 1.00 93.94 184 PHE A O 1
ATOM 1427 N N . THR A 1 185 ? 10.656 9.269 -9.040 1.00 91.00 185 THR A N 1
ATOM 1428 C CA . THR A 1 185 ? 10.052 10.248 -8.110 1.00 91.00 185 THR A CA 1
ATOM 1429 C C . THR A 1 185 ? 9.945 11.659 -8.686 1.00 91.00 185 THR A C 1
ATOM 1431 O O . THR A 1 185 ? 9.163 12.463 -8.182 1.00 91.00 185 THR A O 1
ATOM 1434 N N . ARG A 1 186 ? 10.677 11.956 -9.766 1.00 91.56 186 ARG A N 1
ATOM 1435 C CA . ARG A 1 186 ? 10.618 13.226 -10.507 1.00 91.56 186 ARG A CA 1
ATOM 1436 C C . ARG A 1 186 ? 9.776 13.146 -11.782 1.00 91.56 186 ARG A C 1
ATOM 1438 O O . ARG A 1 186 ? 9.373 14.184 -12.299 1.00 91.56 186 ARG A O 1
ATOM 1445 N N . SER A 1 187 ? 9.508 11.942 -12.290 1.00 95.06 187 SER A N 1
ATOM 1446 C CA . SER A 1 187 ? 8.846 11.710 -13.577 1.00 95.06 187 SER A CA 1
ATOM 1447 C C . SER A 1 187 ? 7.724 10.664 -13.470 1.00 95.06 187 SER A C 1
ATOM 1449 O O . SER A 1 187 ? 7.972 9.469 -13.669 1.00 95.06 187 SER A O 1
ATOM 1451 N N . PRO A 1 188 ? 6.468 11.101 -13.238 1.00 96.38 188 PRO A N 1
ATOM 1452 C CA . PRO A 1 188 ? 5.278 10.248 -13.321 1.00 96.38 188 PRO A CA 1
ATOM 1453 C C . PRO A 1 188 ? 5.203 9.429 -14.615 1.00 96.38 188 PRO A C 1
ATOM 1455 O O . PRO A 1 188 ? 4.902 8.239 -14.579 1.00 96.38 188 PRO A O 1
ATOM 1458 N N . LYS A 1 189 ? 5.571 10.026 -15.757 1.00 97.31 189 LYS A N 1
ATOM 1459 C CA . LYS A 1 189 ? 5.607 9.354 -17.068 1.00 97.31 189 LYS A CA 1
ATOM 1460 C C . LYS A 1 189 ? 6.609 8.200 -17.126 1.00 97.31 189 LYS A C 1
ATOM 1462 O O . LYS A 1 189 ? 6.311 7.161 -17.712 1.00 97.31 189 LYS A O 1
ATOM 1467 N N . ALA A 1 190 ? 7.796 8.369 -16.536 1.00 96.69 190 ALA A N 1
ATOM 1468 C CA . ALA A 1 190 ? 8.800 7.305 -16.491 1.00 96.69 190 ALA A CA 1
ATOM 1469 C C . ALA A 1 190 ? 8.346 6.155 -15.580 1.00 96.69 190 ALA A C 1
ATOM 1471 O O . ALA A 1 190 ? 8.504 4.988 -15.943 1.00 96.69 190 ALA A O 1
ATOM 1472 N N . PHE A 1 191 ? 7.714 6.481 -14.448 1.00 97.38 191 PHE A N 1
ATOM 1473 C CA . PHE A 1 191 ? 7.154 5.488 -13.537 1.00 97.38 191 PHE A CA 1
ATOM 1474 C C . PHE A 1 191 ? 5.975 4.713 -14.152 1.00 97.38 191 PHE A C 1
ATOM 1476 O O . PHE A 1 191 ? 5.979 3.486 -14.111 1.00 97.38 191 PHE A O 1
ATOM 1483 N N . LEU A 1 192 ? 5.025 5.389 -14.808 1.00 97.50 192 LEU A N 1
ATOM 1484 C CA . LEU A 1 192 ? 3.918 4.746 -15.535 1.00 97.50 192 LEU A CA 1
ATOM 1485 C C . LEU A 1 192 ? 4.431 3.769 -16.602 1.00 97.50 192 LEU A C 1
ATOM 1487 O O . LEU A 1 192 ? 4.005 2.618 -16.644 1.00 97.50 192 LEU A O 1
ATOM 1491 N N . LYS A 1 193 ? 5.438 4.171 -17.388 1.00 96.75 193 LYS A N 1
ATOM 1492 C CA . LYS A 1 193 ? 6.095 3.279 -18.356 1.00 96.75 193 LYS A CA 1
ATOM 1493 C C . LYS A 1 193 ? 6.767 2.071 -17.688 1.00 96.75 193 LYS A C 1
ATOM 1495 O O . LYS A 1 193 ? 6.822 0.994 -18.281 1.00 96.75 193 LYS A O 1
ATOM 1500 N N . HIS A 1 194 ? 7.293 2.222 -16.473 1.00 95.69 194 HIS A N 1
ATOM 1501 C CA . HIS A 1 194 ? 7.841 1.102 -15.706 1.00 95.69 194 HIS A CA 1
ATOM 1502 C C . HIS A 1 194 ? 6.736 0.170 -15.175 1.00 95.69 194 HIS A C 1
ATOM 1504 O O . HIS A 1 194 ? 6.902 -1.047 -15.243 1.00 95.69 194 HIS A O 1
ATOM 1510 N N . MET A 1 195 ? 5.587 0.709 -14.746 1.00 96.88 195 MET A N 1
ATOM 1511 C CA . MET A 1 195 ? 4.393 -0.082 -14.414 1.00 96.88 195 MET A CA 1
ATOM 1512 C C . MET A 1 195 ? 3.891 -0.887 -15.622 1.00 96.88 195 MET A C 1
ATOM 1514 O O . MET A 1 195 ? 3.647 -2.085 -15.485 1.00 96.88 195 MET A O 1
ATOM 1518 N N . ASP A 1 196 ? 3.825 -0.278 -16.814 1.00 93.31 196 ASP A N 1
ATOM 1519 C CA . ASP A 1 196 ? 3.453 -0.963 -18.064 1.00 93.31 196 ASP A CA 1
ATOM 1520 C C . ASP A 1 196 ? 4.379 -2.158 -18.344 1.00 93.31 196 ASP A C 1
ATOM 1522 O O . ASP A 1 196 ? 3.925 -3.267 -18.624 1.00 93.31 196 ASP A O 1
ATOM 1526 N N . GLN A 1 197 ? 5.694 -1.951 -18.211 1.00 93.12 197 GLN A N 1
ATOM 1527 C CA . GLN A 1 197 ? 6.712 -2.996 -18.379 1.00 93.12 197 GLN A CA 1
ATOM 1528 C C . GLN A 1 197 ? 6.617 -4.104 -17.318 1.00 93.12 197 GLN A C 1
ATOM 1530 O O . GLN A 1 197 ? 6.968 -5.254 -17.595 1.00 93.12 197 GLN A O 1
ATOM 1535 N N . ALA A 1 198 ? 6.142 -3.774 -16.115 1.00 93.12 198 ALA A N 1
ATOM 1536 C CA . ALA A 1 198 ? 5.889 -4.735 -15.049 1.00 93.12 198 ALA A CA 1
ATOM 1537 C C . ALA A 1 198 ? 4.560 -5.496 -15.212 1.00 93.12 198 ALA A C 1
ATOM 1539 O O . ALA A 1 198 ? 4.390 -6.555 -14.608 1.00 93.12 198 ALA A O 1
ATOM 1540 N N . GLY A 1 199 ? 3.633 -4.996 -16.035 1.00 93.00 199 GLY A N 1
ATOM 1541 C CA . GLY A 1 199 ? 2.264 -5.508 -16.123 1.00 93.00 199 GLY A CA 1
ATOM 1542 C C . GLY A 1 199 ? 1.409 -5.121 -14.912 1.00 93.00 199 GLY A C 1
ATOM 1543 O O . GLY A 1 199 ? 0.627 -5.946 -14.438 1.00 93.00 199 GLY A O 1
ATOM 1544 N N . LEU A 1 200 ? 1.605 -3.901 -14.396 1.00 95.75 200 LEU A N 1
ATOM 1545 C CA . LEU A 1 200 ? 0.810 -3.283 -13.334 1.00 95.75 200 LEU A CA 1
ATOM 1546 C C . LEU A 1 200 ? -0.094 -2.189 -13.912 1.00 95.75 200 LEU A C 1
ATOM 1548 O O . LEU A 1 200 ? 0.374 -1.222 -14.518 1.00 95.75 200 LEU A O 1
ATOM 1552 N N . ASP A 1 201 ? -1.395 -2.300 -13.667 1.00 96.69 201 ASP A N 1
ATOM 1553 C CA . ASP A 1 201 ? -2.362 -1.310 -14.131 1.00 96.69 201 ASP A CA 1
ATOM 1554 C C . ASP A 1 201 ? -2.415 -0.103 -13.191 1.00 96.69 201 ASP A C 1
ATOM 1556 O O . ASP A 1 201 ? -2.515 1.031 -13.653 1.00 96.69 201 ASP A O 1
ATOM 1560 N N . ARG A 1 202 ? -2.326 -0.322 -11.873 1.00 98.00 202 ARG A N 1
ATOM 1561 C CA . ARG A 1 202 ? -2.503 0.720 -10.848 1.00 98.00 202 ARG A CA 1
ATOM 1562 C C . ARG A 1 202 ? -1.472 0.599 -9.724 1.00 98.00 202 ARG A C 1
ATOM 1564 O O . ARG A 1 202 ? -1.035 -0.502 -9.397 1.00 98.00 202 ARG A O 1
ATOM 1571 N N . ALA A 1 203 ? -1.120 1.721 -9.102 1.00 98.38 203 ALA A N 1
ATOM 1572 C CA . ALA A 1 203 ? -0.203 1.780 -7.966 1.00 98.38 203 ALA A CA 1
ATOM 1573 C C . ALA A 1 203 ? -0.686 2.786 -6.910 1.00 98.38 203 ALA A C 1
ATOM 1575 O O . ALA A 1 203 ? -1.050 3.917 -7.240 1.00 98.38 203 ALA A O 1
ATOM 1576 N N . VAL A 1 204 ? -0.654 2.396 -5.634 1.00 98.25 204 VAL A N 1
ATOM 1577 C CA . VAL A 1 204 ? -0.881 3.299 -4.497 1.00 98.25 204 VAL A CA 1
ATOM 1578 C C . VAL A 1 204 ? 0.460 3.832 -4.011 1.00 98.25 204 VAL A C 1
ATOM 1580 O O . VAL A 1 204 ? 1.324 3.069 -3.575 1.00 98.25 204 VAL A O 1
ATOM 1583 N N . LEU A 1 205 ? 0.633 5.151 -4.103 1.00 96.69 205 LEU A N 1
ATOM 1584 C CA . LEU A 1 205 ? 1.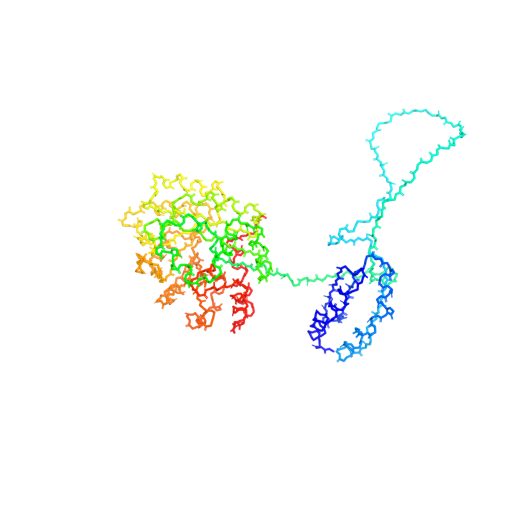910 5.817 -3.860 1.00 96.69 205 LEU A CA 1
ATOM 1585 C C . LEU A 1 205 ? 2.033 6.175 -2.376 1.00 96.69 205 LEU A C 1
ATOM 1587 O O . LEU A 1 205 ? 1.528 7.209 -1.938 1.00 96.69 205 LEU A O 1
ATOM 1591 N N . ILE A 1 206 ? 2.653 5.292 -1.592 1.00 94.88 206 ILE A N 1
ATOM 1592 C CA . ILE A 1 206 ? 2.737 5.395 -0.134 1.00 94.88 206 ILE A CA 1
ATOM 1593 C C . ILE A 1 206 ? 3.765 6.444 0.287 1.00 94.88 206 ILE A C 1
ATOM 1595 O O . ILE A 1 206 ? 4.954 6.366 -0.030 1.00 94.88 206 ILE A O 1
ATOM 1599 N N . ASN A 1 207 ? 3.280 7.386 1.089 1.00 86.44 207 ASN A N 1
ATOM 1600 C CA . ASN A 1 207 ? 3.995 8.534 1.623 1.00 86.44 207 ASN A CA 1
ATOM 1601 C C . ASN A 1 207 ? 3.789 8.563 3.142 1.00 86.44 207 ASN A C 1
ATOM 1603 O O . ASN A 1 207 ? 2.652 8.418 3.588 1.00 86.44 207 ASN A O 1
ATOM 1607 N N . ALA A 1 208 ? 4.849 8.717 3.939 1.00 86.38 208 ALA A N 1
ATOM 1608 C CA . ALA A 1 208 ? 4.754 8.740 5.401 1.00 86.38 208 ALA A CA 1
ATOM 1609 C C . ALA A 1 208 ? 5.651 9.828 6.008 1.00 86.38 208 ALA A C 1
ATOM 1611 O O . ALA A 1 208 ? 6.876 9.718 5.991 1.00 86.38 208 ALA A O 1
ATOM 1612 N N . ALA A 1 209 ? 5.042 10.855 6.605 1.00 88.44 209 ALA A N 1
ATOM 1613 C CA . ALA A 1 209 ? 5.776 11.892 7.322 1.00 88.44 209 ALA A CA 1
ATOM 1614 C C . ALA A 1 209 ? 6.273 11.343 8.670 1.00 88.44 209 ALA A C 1
ATOM 1616 O O . ALA A 1 209 ? 5.474 11.035 9.560 1.00 88.44 209 ALA A O 1
ATOM 1617 N N . ALA A 1 210 ? 7.593 11.237 8.830 1.00 90.69 210 ALA A N 1
ATOM 1618 C CA . ALA A 1 210 ? 8.243 10.788 10.061 1.00 90.69 210 ALA A CA 1
ATOM 1619 C C . ALA A 1 210 ? 9.581 11.525 10.289 1.00 90.69 210 ALA A C 1
ATOM 1621 O O . ALA A 1 210 ? 10.649 10.907 10.153 1.00 90.69 210 ALA A O 1
ATOM 1622 N N . PRO A 1 211 ? 9.537 12.832 10.637 1.00 89.50 211 PRO A N 1
ATOM 1623 C CA . PRO A 1 211 ? 10.726 13.683 10.715 1.00 89.50 211 PRO A CA 1
ATOM 1624 C C . PRO A 1 211 ? 11.773 13.168 11.709 1.00 89.50 211 PRO A C 1
ATOM 1626 O O . PRO A 1 211 ? 12.961 13.183 11.406 1.00 89.50 211 PRO A O 1
ATOM 1629 N N . ASP A 1 212 ? 11.330 12.644 12.856 1.00 89.25 212 ASP A N 1
ATOM 1630 C CA . ASP A 1 212 ? 12.208 12.288 13.981 1.00 89.25 212 ASP A CA 1
ATOM 1631 C C . ASP A 1 212 ? 13.014 10.991 13.771 1.00 89.25 212 ASP A C 1
ATOM 1633 O O . ASP A 1 212 ? 14.011 10.765 14.456 1.00 89.25 212 ASP A O 1
ATOM 1637 N N . VAL A 1 213 ? 12.581 10.116 12.852 1.00 89.81 213 VAL A N 1
ATOM 1638 C CA . VAL A 1 213 ? 13.193 8.790 12.616 1.00 89.81 213 VAL A CA 1
ATOM 1639 C C . VAL A 1 213 ? 13.761 8.675 11.205 1.00 89.81 213 VAL A C 1
ATOM 1641 O O . VAL A 1 213 ? 14.925 8.324 11.024 1.00 89.81 213 VAL A O 1
ATOM 1644 N N . THR A 1 214 ? 12.953 8.982 10.190 1.00 85.62 214 THR A N 1
ATOM 1645 C CA . THR A 1 214 ? 13.379 8.876 8.784 1.00 85.62 214 THR A CA 1
ATOM 1646 C C . THR A 1 214 ? 13.853 10.203 8.212 1.00 85.62 214 THR A C 1
ATOM 1648 O O . THR A 1 214 ? 14.582 10.201 7.231 1.00 85.62 214 THR A O 1
ATOM 1651 N N . GLY A 1 215 ? 13.473 11.338 8.803 1.00 85.75 215 GLY A N 1
ATOM 1652 C CA . GLY A 1 215 ? 13.746 12.653 8.226 1.00 85.75 215 GLY A CA 1
ATOM 1653 C C . GLY A 1 215 ? 12.818 13.034 7.069 1.00 85.75 215 GLY A C 1
ATOM 1654 O O . GLY A 1 215 ? 13.082 14.044 6.422 1.00 85.75 215 GLY A O 1
ATOM 1655 N N . PHE A 1 216 ? 11.745 12.276 6.794 1.00 86.62 216 PHE A N 1
ATOM 1656 C CA . PHE A 1 216 ? 10.687 12.737 5.889 1.00 86.62 216 PHE A CA 1
ATOM 1657 C C . PHE A 1 216 ? 9.892 13.875 6.544 1.00 86.62 216 PHE A C 1
ATOM 1659 O O . PHE A 1 216 ? 9.307 13.651 7.611 1.00 86.62 216 PHE A O 1
ATOM 1666 N N . PRO A 1 217 ? 9.846 15.078 5.941 1.00 83.19 217 PRO A N 1
ATOM 1667 C CA . PRO A 1 217 ? 9.161 16.224 6.526 1.00 83.19 217 PRO A CA 1
ATOM 1668 C C . PRO A 1 217 ? 7.632 16.063 6.503 1.00 83.19 217 PRO A C 1
ATOM 1670 O O . PRO A 1 217 ? 7.073 15.233 5.785 1.00 83.19 217 PRO A O 1
ATOM 1673 N N . ALA A 1 218 ? 6.939 16.903 7.272 1.00 78.44 218 ALA A N 1
ATOM 1674 C CA . ALA A 1 218 ? 5.508 17.136 7.084 1.00 78.44 218 ALA A CA 1
ATOM 1675 C C . ALA A 1 218 ? 5.240 17.909 5.769 1.00 78.44 218 ALA A C 1
ATOM 1677 O O . ALA A 1 218 ? 6.158 18.458 5.162 1.00 78.44 218 ALA A O 1
ATOM 1678 N N . GLY A 1 219 ? 3.979 17.972 5.326 1.00 74.25 219 GLY A N 1
ATOM 1679 C CA . GLY A 1 219 ? 3.578 18.759 4.145 1.00 74.25 219 GLY A CA 1
ATOM 1680 C C . GLY A 1 219 ? 3.808 18.089 2.781 1.00 74.25 219 GLY A C 1
ATOM 1681 O O . GLY A 1 219 ? 3.598 18.710 1.743 1.00 74.25 219 GLY A O 1
ATOM 1682 N N . LEU A 1 220 ? 4.178 16.803 2.746 1.00 84.69 220 LEU A N 1
ATOM 1683 C CA . LEU A 1 220 ? 4.365 16.041 1.498 1.00 84.69 220 LEU A CA 1
ATOM 1684 C C . LEU A 1 220 ? 3.048 15.765 0.729 1.00 84.69 220 LEU A C 1
ATOM 1686 O O . LEU A 1 220 ? 3.083 15.282 -0.404 1.00 84.69 220 LEU A O 1
ATOM 1690 N N . ASN A 1 221 ? 1.892 16.088 1.319 1.00 92.69 221 ASN A N 1
ATOM 1691 C CA . ASN A 1 221 ? 0.551 15.874 0.762 1.00 92.69 221 ASN A CA 1
ATOM 1692 C C . ASN A 1 221 ? 0.352 16.565 -0.597 1.00 92.69 221 ASN A C 1
ATOM 1694 O O . ASN A 1 221 ? -0.134 15.943 -1.543 1.00 92.69 221 ASN A O 1
ATOM 1698 N N . ALA A 1 222 ? 0.785 17.823 -0.727 1.00 92.38 222 ALA A N 1
ATOM 1699 C CA . ALA A 1 222 ? 0.679 18.580 -1.974 1.00 92.38 222 ALA A CA 1
ATOM 1700 C C . ALA A 1 222 ? 1.528 17.978 -3.111 1.00 92.38 222 ALA A C 1
ATOM 1702 O O . ALA A 1 222 ? 1.105 17.991 -4.268 1.00 92.38 222 ALA A O 1
ATOM 1703 N N . LEU A 1 223 ? 2.694 17.404 -2.789 1.00 91.12 223 LEU A N 1
ATOM 1704 C CA . LEU A 1 223 ? 3.563 16.741 -3.766 1.00 91.12 223 LEU A CA 1
ATOM 1705 C C . LEU A 1 223 ? 2.941 15.430 -4.259 1.00 91.12 223 LEU A C 1
ATOM 1707 O O . LEU A 1 223 ? 2.885 15.208 -5.467 1.00 91.12 223 LEU A O 1
ATOM 1711 N N . ALA A 1 224 ? 2.385 14.615 -3.356 1.00 93.44 224 ALA A N 1
ATOM 1712 C CA . ALA A 1 224 ? 1.638 13.412 -3.730 1.00 93.44 224 ALA A CA 1
ATOM 1713 C C . ALA A 1 224 ? 0.411 13.749 -4.601 1.00 93.44 224 ALA A C 1
ATOM 1715 O O . ALA A 1 224 ? 0.196 13.122 -5.638 1.00 93.44 224 ALA A O 1
ATOM 1716 N N . ALA A 1 225 ? -0.354 14.783 -4.233 1.00 95.06 225 ALA A N 1
ATOM 1717 C CA . ALA A 1 225 ? -1.498 15.262 -5.012 1.00 95.06 225 ALA A CA 1
ATOM 1718 C C . ALA A 1 225 ? -1.107 15.800 -6.399 1.00 95.06 225 ALA A C 1
ATOM 1720 O O . ALA A 1 225 ? -1.880 15.671 -7.344 1.00 95.06 225 ALA A O 1
ATOM 1721 N N . GLN A 1 226 ? 0.071 16.416 -6.534 1.00 95.12 226 GLN A N 1
ATOM 1722 C CA . GLN A 1 226 ? 0.574 16.908 -7.816 1.00 95.12 226 GLN A CA 1
ATOM 1723 C C . GLN A 1 226 ? 1.102 15.772 -8.702 1.00 95.12 226 GLN A C 1
ATOM 1725 O O . GLN A 1 226 ? 0.841 15.788 -9.902 1.00 95.12 226 GLN A O 1
ATOM 1730 N N . TYR A 1 227 ? 1.803 14.790 -8.127 1.00 95.44 227 TYR A N 1
ATOM 1731 C CA . TYR A 1 227 ? 2.396 13.669 -8.863 1.00 95.44 227 TYR A CA 1
ATOM 1732 C C . TYR A 1 227 ? 1.332 12.820 -9.575 1.00 95.44 227 TYR A C 1
ATOM 1734 O O . TYR A 1 227 ? 1.473 12.504 -10.755 1.00 95.44 227 TYR A O 1
ATOM 1742 N N . VAL A 1 228 ? 0.224 12.503 -8.892 1.00 96.06 228 VAL A N 1
ATOM 1743 C CA . VAL A 1 228 ? -0.842 11.654 -9.459 1.00 96.06 228 VAL A CA 1
ATOM 1744 C C . VAL A 1 228 ? -1.682 12.320 -10.554 1.00 96.06 228 VAL A C 1
ATOM 1746 O O . VAL A 1 228 ? -2.498 11.650 -11.174 1.00 96.06 228 VAL A O 1
ATOM 1749 N N . LYS A 1 229 ? -1.509 13.623 -10.826 1.00 96.31 229 LYS A N 1
ATOM 1750 C CA . LYS A 1 229 ? -2.259 14.312 -11.896 1.00 96.31 229 LYS A CA 1
ATOM 1751 C C . LYS A 1 229 ? -1.887 13.851 -13.303 1.00 96.31 229 LYS A C 1
ATOM 1753 O O . LYS A 1 229 ? -2.652 14.130 -14.217 1.00 96.31 229 LYS A O 1
ATOM 1758 N N . GLU A 1 230 ? -0.740 13.195 -13.477 1.00 97.44 230 GLU A N 1
ATOM 1759 C CA . GLU A 1 230 ? -0.349 12.621 -14.770 1.00 97.44 230 GLU A CA 1
ATOM 1760 C C . GLU A 1 230 ? -1.332 11.531 -15.218 1.00 97.44 230 GLU A C 1
ATOM 1762 O O . GLU A 1 230 ? -1.763 11.528 -16.365 1.00 97.44 230 GLU A O 1
ATOM 1767 N N . ASP A 1 231 ? -1.715 10.643 -14.298 1.00 97.00 231 ASP A N 1
ATOM 1768 C CA . ASP A 1 231 ? -2.726 9.612 -14.525 1.00 97.00 231 ASP A CA 1
ATOM 1769 C C . ASP A 1 231 ? -3.443 9.291 -13.197 1.00 97.00 231 ASP A C 1
ATOM 1771 O O . ASP A 1 231 ? -2.974 8.456 -12.416 1.00 97.00 231 ASP A O 1
ATOM 1775 N N . PRO A 1 232 ? -4.564 9.970 -12.896 1.00 94.56 232 PRO A N 1
ATOM 1776 C CA . PRO A 1 232 ? -5.266 9.826 -11.623 1.00 94.56 232 PRO A CA 1
ATOM 1777 C C . PRO A 1 232 ? -6.165 8.579 -11.527 1.00 94.56 232 PRO A C 1
ATOM 1779 O O . PRO A 1 232 ? -6.803 8.380 -10.488 1.00 94.56 232 PRO A O 1
ATOM 1782 N N . GLU A 1 233 ? -6.261 7.761 -12.581 1.00 92.44 233 GLU A N 1
ATOM 1783 C CA . GLU A 1 233 ? -6.938 6.455 -12.541 1.00 92.44 233 GLU A CA 1
ATOM 1784 C C . GLU A 1 233 ? -5.961 5.344 -12.130 1.00 92.44 233 GLU A C 1
ATOM 1786 O O . GLU A 1 233 ? -6.309 4.453 -11.336 1.00 92.44 233 GLU A O 1
ATOM 1791 N N . ARG A 1 234 ? -4.722 5.435 -12.637 1.00 96.69 234 ARG A N 1
ATOM 1792 C CA . ARG A 1 234 ? -3.629 4.493 -12.374 1.00 96.69 234 ARG A CA 1
ATOM 1793 C C . ARG A 1 234 ? -2.826 4.828 -11.121 1.00 96.69 234 ARG A C 1
ATOM 1795 O O . ARG A 1 234 ? -2.445 3.912 -10.393 1.00 96.69 234 ARG A O 1
ATOM 1802 N N . LEU A 1 235 ? -2.580 6.107 -10.839 1.00 98.00 235 LEU A N 1
ATOM 1803 C CA . LEU A 1 235 ? -1.790 6.556 -9.691 1.00 98.00 235 LEU A CA 1
ATOM 1804 C C . LEU A 1 235 ? -2.710 6.999 -8.545 1.00 98.00 235 LEU A C 1
ATOM 1806 O O . LEU A 1 235 ? -3.393 8.020 -8.613 1.00 98.00 235 LEU A O 1
ATOM 1810 N N . ILE A 1 236 ? -2.720 6.229 -7.459 1.00 97.75 236 ILE A N 1
ATOM 1811 C CA . ILE A 1 236 ? -3.587 6.458 -6.300 1.00 97.75 236 ILE A CA 1
ATOM 1812 C C . ILE A 1 236 ? -2.771 7.172 -5.218 1.00 97.75 236 ILE A C 1
ATOM 1814 O O . ILE A 1 236 ? -1.782 6.644 -4.710 1.00 97.75 236 ILE A O 1
ATOM 1818 N N . SER A 1 237 ? -3.178 8.387 -4.855 1.00 96.06 237 SER A N 1
ATOM 1819 C CA . SER A 1 237 ? -2.427 9.238 -3.930 1.00 96.06 237 SER A CA 1
ATOM 1820 C C . SER A 1 237 ? -2.635 8.863 -2.461 1.00 96.06 237 SER A C 1
ATOM 1822 O O . SER A 1 237 ? -3.768 8.745 -1.986 1.00 96.06 237 SER A O 1
ATOM 1824 N N . CYS A 1 238 ? -1.531 8.759 -1.718 1.00 96.38 238 CYS A N 1
ATOM 1825 C CA . CYS A 1 238 ? -1.533 8.668 -0.263 1.00 96.38 238 CYS A CA 1
ATOM 1826 C C . CYS A 1 238 ? -1.129 10.007 0.366 1.00 96.38 238 CYS A C 1
ATOM 1828 O O . CYS A 1 238 ? -0.103 10.590 0.011 1.00 96.38 238 CYS A O 1
ATOM 1830 N N . GLY A 1 239 ? -1.918 10.467 1.333 1.00 94.31 239 GLY A N 1
ATOM 1831 C CA . GLY A 1 239 ? -1.520 11.497 2.282 1.00 94.31 239 GLY A CA 1
ATOM 1832 C C . GLY A 1 239 ? -0.874 10.905 3.529 1.00 94.31 239 GLY A C 1
ATOM 1833 O O . GLY A 1 239 ? -0.962 9.705 3.799 1.00 94.31 239 GLY A O 1
ATOM 1834 N N . SER A 1 240 ? -0.262 11.770 4.325 1.00 90.81 240 SER A N 1
ATOM 1835 C CA . SER A 1 240 ? 0.192 11.445 5.670 1.00 90.81 240 SER A CA 1
ATOM 1836 C C . SER A 1 240 ? -0.062 12.619 6.606 1.00 90.81 240 SER A C 1
ATOM 1838 O O . SER A 1 240 ? -0.025 13.783 6.204 1.00 90.81 240 SER A O 1
ATOM 1840 N N . LEU A 1 241 ? -0.303 12.293 7.870 1.00 90.75 241 LEU A N 1
ATOM 1841 C CA . LEU A 1 241 ? -0.395 13.239 8.968 1.00 90.75 241 LEU A CA 1
ATOM 1842 C C . LEU A 1 241 ? 0.441 12.662 10.109 1.00 90.75 241 LEU A C 1
ATOM 1844 O O . LEU A 1 241 ? 0.352 11.470 10.412 1.00 90.75 241 LEU A O 1
ATOM 1848 N N . HIS A 1 242 ? 1.273 13.495 10.728 1.00 92.38 242 HIS A N 1
ATOM 1849 C CA . HIS A 1 242 ? 2.005 13.121 11.931 1.00 92.38 242 HIS A CA 1
ATOM 1850 C C . HIS A 1 242 ? 1.413 13.878 13.127 1.00 92.38 242 HIS A C 1
ATOM 1852 O O . HIS A 1 242 ? 1.753 15.045 13.309 1.00 92.38 242 HIS A O 1
ATOM 1858 N N . PRO A 1 243 ? 0.584 13.236 13.977 1.00 89.25 243 PRO A N 1
ATOM 1859 C CA . PRO A 1 243 ? -0.107 13.874 15.102 1.00 89.25 243 PRO A CA 1
ATOM 1860 C C . PRO A 1 243 ? 0.769 14.826 15.924 1.00 89.25 243 PRO A C 1
ATOM 1862 O O . PRO A 1 243 ? 0.459 15.999 16.072 1.00 89.25 243 PRO A O 1
ATOM 1865 N N . ARG A 1 244 ? 1.939 14.341 16.357 1.00 89.06 244 ARG A N 1
ATOM 1866 C CA . ARG A 1 244 ? 2.913 15.085 17.177 1.00 89.06 244 ARG A CA 1
ATOM 1867 C C . ARG A 1 244 ? 3.591 16.292 16.500 1.00 89.06 244 ARG A C 1
ATOM 1869 O O . ARG A 1 244 ? 4.243 17.058 17.199 1.00 89.06 244 ARG A O 1
ATOM 1876 N N . HIS A 1 245 ? 3.487 16.435 15.176 1.00 89.12 245 HIS A N 1
ATOM 1877 C CA . HIS A 1 245 ? 4.054 17.552 14.397 1.00 89.12 245 HIS A CA 1
ATOM 1878 C C . HIS A 1 245 ? 2.972 18.441 13.759 1.00 89.12 245 HIS A C 1
ATOM 1880 O O . HIS A 1 245 ? 3.294 19.481 13.183 1.00 89.12 245 HIS A O 1
ATOM 1886 N N . SER A 1 246 ? 1.699 18.055 13.875 1.00 88.62 246 SER A N 1
ATOM 1887 C CA . SER A 1 246 ? 0.559 18.874 13.467 1.00 88.62 246 SER A CA 1
ATOM 1888 C C . SER A 1 246 ? 0.449 20.114 14.358 1.00 88.62 246 SER A C 1
ATOM 1890 O O . SER A 1 246 ? 0.555 20.035 15.582 1.00 88.62 246 SER A O 1
ATOM 1892 N N . ARG A 1 247 ? 0.212 21.278 13.741 1.00 88.25 247 ARG A N 1
ATOM 1893 C CA . ARG A 1 247 ? -0.157 22.514 14.461 1.00 88.25 247 ARG A CA 1
ATOM 1894 C C . ARG A 1 247 ? -1.668 22.714 14.532 1.00 88.25 247 ARG A C 1
ATOM 1896 O O . ARG A 1 247 ? -2.147 23.421 15.413 1.00 88.25 247 ARG A O 1
ATOM 1903 N N . ASN A 1 248 ? -2.399 22.139 13.581 1.00 90.94 248 ASN A N 1
ATOM 1904 C CA . ASN A 1 248 ? -3.851 22.160 13.514 1.00 90.94 248 ASN A CA 1
ATOM 1905 C C . ASN A 1 248 ? -4.310 20.936 12.714 1.00 90.94 248 ASN A C 1
ATOM 1907 O O . ASN A 1 248 ? -4.410 20.974 11.490 1.00 90.94 248 ASN A O 1
ATOM 1911 N N . THR A 1 249 ? -4.616 19.858 13.432 1.00 90.69 249 THR A N 1
ATOM 1912 C CA . THR A 1 249 ? -4.935 18.556 12.833 1.00 90.69 249 THR A CA 1
ATOM 1913 C C . THR A 1 249 ? -6.169 18.620 11.941 1.00 90.69 249 THR A C 1
ATOM 1915 O O . THR A 1 249 ? -6.211 17.936 10.926 1.00 90.69 249 THR A O 1
ATOM 1918 N N . MET A 1 250 ? -7.144 19.479 12.260 1.00 90.12 250 MET A N 1
ATOM 1919 C CA . MET A 1 250 ? -8.320 19.669 11.409 1.00 90.12 250 MET A CA 1
ATOM 1920 C C . MET A 1 250 ? -7.961 20.339 10.081 1.00 90.12 250 MET A C 1
ATOM 1922 O O . MET A 1 250 ? -8.417 19.874 9.045 1.00 90.12 250 MET A O 1
ATOM 1926 N N . ALA A 1 251 ? -7.088 21.352 10.080 1.00 92.88 251 ALA A N 1
ATOM 1927 C CA . ALA A 1 251 ? -6.627 21.984 8.841 1.00 92.88 251 ALA A CA 1
ATOM 1928 C C . ALA A 1 251 ? -5.776 21.032 7.976 1.00 92.88 251 ALA A C 1
ATOM 1930 O O . ALA A 1 251 ? -5.926 21.013 6.754 1.00 92.88 251 ALA A O 1
ATOM 1931 N N . ASP A 1 252 ? -4.930 20.204 8.597 1.00 92.44 252 ASP A N 1
ATOM 1932 C CA . ASP A 1 252 ? -4.144 19.179 7.894 1.00 92.44 252 ASP A CA 1
ATOM 1933 C C . ASP A 1 252 ? -5.062 18.108 7.257 1.00 92.44 252 ASP A C 1
ATOM 1935 O O . ASP A 1 252 ? -4.836 17.663 6.131 1.00 92.44 252 ASP A O 1
ATOM 1939 N N . ILE A 1 253 ? -6.141 17.720 7.947 1.00 91.88 253 ILE A N 1
ATOM 1940 C CA . ILE A 1 253 ? -7.188 16.822 7.430 1.00 91.88 253 ILE A CA 1
ATOM 1941 C C . ILE A 1 253 ? -7.976 17.485 6.291 1.00 91.88 253 ILE A C 1
ATOM 1943 O O . ILE A 1 253 ? -8.177 16.869 5.245 1.00 91.88 253 ILE A O 1
ATOM 1947 N N . GLU A 1 254 ? -8.410 18.735 6.461 1.00 93.81 254 GLU A N 1
ATOM 1948 C CA . GLU A 1 254 ? -9.104 19.508 5.426 1.00 93.81 254 GLU A CA 1
ATOM 1949 C C . GLU A 1 254 ? -8.241 19.656 4.167 1.00 93.81 254 GLU A C 1
ATOM 1951 O O . GLU A 1 254 ? -8.764 19.563 3.056 1.00 93.81 254 GLU A O 1
ATOM 1956 N N . GLU A 1 255 ? -6.917 19.804 4.303 1.00 94.94 255 GLU A N 1
ATOM 1957 C CA . GLU A 1 255 ? -5.995 19.734 3.170 1.00 94.94 255 GLU A CA 1
ATOM 1958 C C . GLU A 1 255 ? -6.045 18.364 2.477 1.00 94.94 255 GLU A C 1
ATOM 1960 O O . GLU A 1 255 ? -6.203 18.321 1.255 1.00 94.94 255 GLU A O 1
ATOM 1965 N N . ILE A 1 256 ? -5.937 17.258 3.222 1.00 95.38 256 ILE A N 1
ATOM 1966 C CA . ILE A 1 256 ? -5.983 15.889 2.674 1.00 95.38 256 ILE A CA 1
ATOM 1967 C C . ILE A 1 256 ? -7.273 15.667 1.863 1.00 95.38 256 ILE A C 1
ATOM 1969 O O . ILE A 1 256 ? -7.210 15.161 0.736 1.00 95.38 256 ILE A O 1
ATOM 1973 N N . VAL A 1 257 ? -8.425 16.097 2.395 1.00 95.50 257 VAL A N 1
ATOM 1974 C CA . VAL A 1 257 ? -9.729 16.016 1.713 1.00 95.50 257 VAL A CA 1
ATOM 1975 C C . VAL A 1 257 ? -9.767 16.924 0.478 1.00 95.50 257 VAL A C 1
ATOM 1977 O O . VAL A 1 257 ? -10.095 16.461 -0.614 1.00 95.50 257 VAL A O 1
ATOM 1980 N N . ARG A 1 258 ? -9.375 18.199 0.608 1.00 96.50 258 ARG A N 1
ATOM 1981 C CA . ARG A 1 258 ? -9.367 19.194 -0.483 1.00 96.50 258 ARG A CA 1
ATOM 1982 C C . ARG A 1 258 ? -8.438 18.810 -1.638 1.00 96.50 258 ARG A C 1
ATOM 1984 O O . ARG A 1 258 ? -8.720 19.141 -2.787 1.00 96.50 258 ARG A O 1
ATOM 1991 N N . LEU A 1 259 ? -7.330 18.130 -1.350 1.00 96.31 259 LEU A N 1
ATOM 1992 C CA . LEU A 1 259 ? -6.402 17.593 -2.349 1.00 96.31 259 LEU A CA 1
ATOM 1993 C C . LEU A 1 259 ? -6.894 16.283 -2.996 1.00 96.31 259 LEU A C 1
ATOM 1995 O O . LEU A 1 259 ? -6.267 15.804 -3.942 1.00 96.31 259 LEU A O 1
ATOM 1999 N N . GLY A 1 260 ? -7.999 15.701 -2.517 1.00 95.44 260 GLY A N 1
ATOM 2000 C CA . GLY A 1 260 ? -8.580 14.473 -3.061 1.00 95.44 260 GLY A CA 1
ATOM 2001 C C . GLY A 1 260 ? -7.708 13.233 -2.850 1.00 95.44 260 GLY A C 1
ATOM 2002 O O . GLY A 1 260 ? -7.714 12.330 -3.697 1.00 95.44 260 GLY A O 1
ATOM 2003 N N . LEU A 1 261 ? -6.932 13.202 -1.759 1.00 96.19 261 LEU A N 1
ATOM 2004 C CA . LEU A 1 261 ? -6.059 12.079 -1.415 1.00 96.19 261 LEU A CA 1
ATOM 2005 C C . LEU A 1 261 ? -6.895 10.842 -1.061 1.00 96.19 261 LEU A C 1
ATOM 2007 O O . LEU A 1 261 ? -7.937 10.932 -0.414 1.00 96.19 261 LEU A O 1
ATOM 2011 N N . ARG A 1 262 ? -6.463 9.668 -1.531 1.00 97.00 262 ARG A N 1
ATOM 2012 C CA . ARG A 1 262 ? -7.268 8.433 -1.520 1.00 97.00 262 ARG A CA 1
ATOM 2013 C C . ARG A 1 262 ? -6.879 7.423 -0.438 1.00 97.00 262 ARG A C 1
ATOM 2015 O O . ARG A 1 262 ? -7.513 6.372 -0.349 1.00 97.00 262 ARG A O 1
ATOM 2022 N N . LEU A 1 263 ? -5.872 7.732 0.369 1.00 97.75 263 LEU A N 1
ATOM 2023 C CA . LEU A 1 263 ? -5.386 6.942 1.500 1.00 97.75 263 LEU A CA 1
ATOM 2024 C C . LEU A 1 263 ? -4.704 7.882 2.503 1.00 97.75 263 LEU A C 1
ATOM 2026 O O . LEU A 1 263 ? -4.098 8.867 2.085 1.00 97.75 263 LEU A O 1
ATOM 2030 N N . ILE A 1 264 ? -4.744 7.560 3.796 1.00 97.31 264 ILE A N 1
ATOM 2031 C CA . ILE A 1 264 ? -3.857 8.154 4.809 1.00 97.31 264 ILE A CA 1
ATOM 2032 C C . ILE A 1 264 ? -2.922 7.064 5.340 1.00 97.31 264 ILE A C 1
ATOM 2034 O O . ILE A 1 264 ? -3.389 6.010 5.769 1.00 97.31 264 ILE A O 1
ATOM 2038 N N . LYS A 1 265 ? -1.608 7.306 5.343 1.00 96.94 265 LYS A N 1
ATOM 2039 C CA . LYS A 1 265 ? -0.612 6.400 5.936 1.00 96.94 265 LYS A CA 1
ATOM 2040 C C . LYS A 1 265 ? -0.157 6.904 7.301 1.00 96.94 265 LYS A C 1
ATOM 2042 O O . LYS A 1 265 ? 0.329 8.030 7.435 1.00 96.94 265 LYS A O 1
ATOM 2047 N N . ILE A 1 266 ? -0.244 6.007 8.277 1.00 96.94 266 ILE A N 1
ATOM 2048 C CA . ILE A 1 266 ? 0.317 6.132 9.623 1.00 96.94 266 ILE A CA 1
ATOM 2049 C C . ILE A 1 266 ? 1.420 5.076 9.766 1.00 96.94 266 ILE A C 1
ATOM 2051 O O . ILE A 1 266 ? 1.275 3.932 9.322 1.00 96.94 266 ILE A O 1
ATOM 2055 N N . HIS A 1 267 ? 2.547 5.450 10.370 1.00 97.12 267 HIS A N 1
ATOM 2056 C CA . HIS A 1 267 ? 3.723 4.589 10.498 1.00 97.12 267 HIS A CA 1
ATOM 2057 C C . HIS A 1 267 ? 4.204 4.502 11.959 1.00 97.12 267 HIS A C 1
ATOM 2059 O O . HIS A 1 267 ? 5.245 5.070 12.301 1.00 97.12 267 HIS A O 1
ATOM 2065 N N . PRO A 1 268 ? 3.502 3.759 12.837 1.00 97.38 268 PRO A N 1
ATOM 2066 C CA . PRO A 1 268 ? 3.742 3.772 14.283 1.00 97.38 268 PRO A CA 1
ATOM 2067 C C . PRO A 1 268 ? 5.211 3.529 14.709 1.00 97.38 268 PRO A C 1
ATOM 2069 O O . PRO A 1 268 ? 5.717 4.301 15.527 1.00 97.38 268 PRO A O 1
ATOM 2072 N N . PRO A 1 269 ? 5.986 2.587 14.111 1.00 97.38 269 PRO A N 1
ATOM 2073 C CA . PRO A 1 269 ? 7.406 2.421 14.455 1.00 97.38 269 PRO A CA 1
ATOM 2074 C C . PRO A 1 269 ? 8.320 3.613 14.138 1.00 97.38 269 PRO A C 1
ATOM 2076 O O . PRO A 1 269 ? 9.418 3.672 14.690 1.00 97.38 269 PRO A O 1
ATOM 2079 N N . HIS A 1 270 ? 7.908 4.527 13.250 1.00 95.56 270 HIS A N 1
ATOM 2080 C CA . HIS A 1 270 ? 8.665 5.726 12.855 1.00 95.56 270 HIS A CA 1
ATOM 2081 C C . HIS A 1 270 ? 8.091 7.014 13.456 1.00 95.56 270 HIS A C 1
ATOM 2083 O O . HIS A 1 270 ? 8.832 7.970 13.644 1.00 95.56 270 HIS A O 1
ATOM 2089 N N . GLN A 1 271 ? 6.793 7.040 13.767 1.00 95.56 271 GLN A N 1
ATOM 2090 C CA . GLN A 1 271 ? 6.102 8.193 14.359 1.00 95.56 271 GLN A CA 1
ATOM 2091 C C . GLN A 1 271 ? 6.001 8.118 15.902 1.00 95.56 271 GLN A C 1
ATOM 2093 O O . GLN A 1 271 ? 5.622 9.089 16.559 1.00 95.56 271 GLN A O 1
ATOM 2098 N N . LEU A 1 272 ? 6.417 6.985 16.486 1.00 96.19 272 LEU A N 1
ATOM 2099 C CA . LEU A 1 272 ? 6.706 6.785 17.913 1.00 96.19 272 LEU A CA 1
ATOM 2100 C C . LEU A 1 272 ? 5.495 6.905 18.864 1.00 96.19 272 LEU A C 1
ATOM 2102 O O . LEU A 1 272 ? 5.615 7.423 19.978 1.00 96.19 272 LEU A O 1
ATOM 2106 N N . PHE A 1 273 ? 4.347 6.387 18.431 1.00 96.88 273 PHE A N 1
ATOM 2107 C CA . PHE A 1 273 ? 3.098 6.262 19.196 1.00 96.88 273 PHE A CA 1
ATOM 2108 C C . PHE A 1 273 ? 2.379 4.955 18.830 1.00 96.88 273 PHE A C 1
ATOM 2110 O O . PHE A 1 273 ? 2.678 4.377 17.785 1.00 96.88 273 PHE A O 1
ATOM 2117 N N . TYR A 1 274 ? 1.442 4.482 19.653 1.00 98.19 274 TYR A N 1
ATOM 2118 C CA . TYR A 1 274 ? 0.539 3.386 19.280 1.00 98.19 274 TYR A CA 1
ATOM 2119 C C . TYR A 1 274 ? -0.704 3.920 18.547 1.00 98.19 274 TYR A C 1
ATOM 2121 O O . TYR A 1 274 ? -1.176 5.013 18.867 1.00 98.19 274 TYR A O 1
ATOM 2129 N N . PRO A 1 275 ? -1.299 3.156 17.608 1.00 98.00 275 PRO A N 1
ATOM 2130 C CA . PRO A 1 275 ? -2.556 3.527 16.948 1.00 98.00 275 PRO A CA 1
ATOM 2131 C C . PRO A 1 275 ? -3.703 3.899 17.904 1.00 98.00 275 PRO A C 1
ATOM 2133 O O . PRO A 1 275 ? -4.541 4.724 17.539 1.00 98.00 275 PRO A O 1
ATOM 2136 N N . ASN A 1 276 ? -3.721 3.336 19.118 1.00 98.31 276 ASN A N 1
ATOM 2137 C CA . ASN A 1 276 ? -4.732 3.566 20.150 1.00 98.31 276 ASN A CA 1
ATOM 2138 C C . ASN A 1 276 ? -4.387 4.654 21.192 1.00 98.31 276 ASN A C 1
ATOM 2140 O O . ASN A 1 276 ? -5.153 4.853 22.133 1.00 98.31 276 ASN A O 1
ATOM 2144 N N . ASP A 1 277 ? -3.303 5.426 21.023 1.00 98.19 277 ASP A N 1
ATOM 2145 C CA . ASP A 1 277 ? -2.903 6.470 21.992 1.00 98.19 277 ASP A CA 1
ATOM 2146 C C . ASP A 1 277 ? -3.937 7.622 22.141 1.00 98.19 277 ASP A C 1
ATOM 2148 O O . ASP A 1 277 ? -3.835 8.443 23.055 1.00 98.19 277 ASP A O 1
ATOM 2152 N N . TYR A 1 278 ? -4.989 7.684 21.311 1.00 97.56 278 TYR A N 1
ATOM 2153 C CA . TYR A 1 278 ? -6.133 8.594 21.508 1.00 97.56 278 TYR A CA 1
ATOM 2154 C C . TYR A 1 278 ? -6.983 8.278 22.750 1.00 97.56 278 TYR A C 1
ATOM 2156 O O . TYR A 1 278 ? -7.678 9.165 23.264 1.00 97.56 278 TYR A O 1
ATOM 2164 N N . LEU A 1 279 ? -6.909 7.037 23.245 1.00 97.69 279 LEU A N 1
ATOM 2165 C CA . LEU A 1 279 ? -7.522 6.607 24.502 1.00 97.69 279 LEU A CA 1
ATOM 2166 C C . LEU A 1 279 ? -6.769 7.159 25.723 1.00 97.69 279 LEU A C 1
ATOM 2168 O O . LEU A 1 279 ? -7.366 7.355 26.778 1.00 97.69 279 LEU A O 1
ATOM 2172 N N . THR A 1 280 ? -5.467 7.437 25.582 1.00 94.88 280 THR A N 1
ATOM 2173 C CA . THR A 1 280 ? -4.567 7.830 26.682 1.00 94.88 280 THR A CA 1
ATOM 2174 C C . THR A 1 280 ? -4.065 9.276 26.602 1.00 94.88 280 THR A C 1
ATOM 2176 O O . THR A 1 280 ? -3.487 9.762 27.572 1.00 94.88 280 THR A O 1
ATOM 2179 N N . GLY A 1 281 ? -4.322 9.997 25.503 1.00 91.19 281 GLY A N 1
ATOM 2180 C CA . GLY A 1 281 ? -4.146 11.455 25.440 1.00 91.19 281 GLY A CA 1
ATOM 2181 C C . GLY A 1 281 ? -3.955 12.081 24.054 1.00 91.19 281 GLY A C 1
ATOM 2182 O O . GLY A 1 281 ? -4.109 13.292 23.930 1.00 91.19 281 GLY A O 1
ATOM 2183 N N . MET A 1 282 ? -3.652 11.307 23.007 1.00 94.88 282 MET A N 1
ATOM 2184 C CA . MET A 1 282 ? -3.362 11.833 21.662 1.00 94.88 282 MET A CA 1
ATOM 2185 C C . MET A 1 282 ? -4.643 12.064 20.844 1.00 94.88 282 MET A C 1
ATOM 2187 O O . MET A 1 282 ? -4.973 11.300 19.934 1.00 94.88 282 MET A O 1
ATOM 2191 N N . LYS A 1 283 ? -5.413 13.100 21.195 1.00 94.50 283 LYS A N 1
ATOM 2192 C CA . LYS A 1 283 ? -6.730 13.382 20.590 1.00 94.50 283 LYS A CA 1
ATOM 2193 C C . LYS A 1 283 ? -6.691 13.717 19.100 1.00 94.50 283 LYS A C 1
ATOM 2195 O O . LYS A 1 283 ? -7.691 13.544 18.411 1.00 94.50 283 LYS A O 1
ATOM 2200 N N . GLU A 1 284 ? -5.532 14.081 18.574 1.00 95.25 284 GLU A N 1
ATOM 2201 C CA . GLU A 1 284 ? -5.284 14.270 17.147 1.00 95.25 284 GLU A CA 1
ATOM 2202 C C . GLU A 1 284 ? -5.532 12.985 16.336 1.00 95.25 284 GLU A C 1
ATOM 2204 O O . GLU A 1 284 ? -6.017 13.063 15.208 1.00 95.25 284 GLU A O 1
ATOM 2209 N N . LEU A 1 285 ? -5.253 11.803 16.906 1.00 96.75 285 LEU A N 1
ATOM 2210 C CA . LEU A 1 285 ? -5.550 10.518 16.262 1.00 96.75 285 LEU A CA 1
ATOM 2211 C C . LEU A 1 285 ? -7.061 10.258 16.181 1.00 96.75 285 LEU A C 1
ATOM 2213 O O . LEU A 1 285 ? -7.544 9.846 15.132 1.00 96.75 285 LEU A O 1
ATOM 2217 N N . GLU A 1 286 ? -7.822 10.561 17.238 1.00 96.62 286 GLU A N 1
ATOM 2218 C CA . GLU A 1 286 ? -9.289 10.444 17.217 1.00 96.62 286 GLU A CA 1
ATOM 2219 C C . GLU A 1 286 ? -9.912 11.377 16.165 1.00 96.62 286 GLU A C 1
ATOM 2221 O O . GLU A 1 286 ? -10.784 10.950 15.408 1.00 96.62 286 GLU A O 1
ATOM 2226 N N . LEU A 1 287 ? -9.436 12.624 16.064 1.00 96.25 287 LEU A N 1
ATOM 2227 C CA . LEU A 1 287 ? -9.879 13.562 15.024 1.00 96.25 287 LEU A CA 1
ATOM 2228 C C . LEU A 1 287 ? -9.582 13.029 13.613 1.00 96.25 287 LEU A C 1
ATOM 2230 O O . LEU A 1 287 ? -10.457 13.074 12.746 1.00 96.25 287 LEU A O 1
ATOM 2234 N N . LEU A 1 288 ? -8.383 12.474 13.398 1.00 96.50 288 LEU A N 1
ATOM 2235 C CA . LEU A 1 288 ? -7.995 11.847 12.132 1.00 96.50 288 LEU A CA 1
ATOM 2236 C C . LEU A 1 288 ? -8.912 10.675 11.782 1.00 96.50 288 LEU A C 1
ATOM 2238 O O . LEU A 1 288 ? -9.429 10.639 10.668 1.00 96.50 288 LEU A O 1
ATOM 2242 N N . TYR A 1 289 ? -9.148 9.744 12.709 1.00 98.25 289 TYR A N 1
ATOM 2243 C CA . TYR A 1 289 ? -9.976 8.565 12.446 1.00 98.25 289 TYR A CA 1
ATOM 2244 C C . TYR A 1 289 ? -11.433 8.940 12.157 1.00 98.25 289 TYR A C 1
ATOM 2246 O O . TYR A 1 289 ? -11.974 8.488 11.149 1.00 98.25 289 TYR A O 1
ATOM 2254 N N . ARG A 1 290 ? -12.037 9.841 12.949 1.00 97.81 290 ARG A N 1
ATOM 2255 C CA . ARG A 1 290 ? -13.411 10.327 12.711 1.00 97.81 290 ARG A CA 1
ATOM 2256 C C . ARG A 1 290 ? -13.558 11.008 11.355 1.00 97.81 290 ARG A C 1
ATOM 2258 O O . ARG A 1 290 ? -14.544 10.778 10.654 1.00 97.81 290 ARG A O 1
ATOM 2265 N N . ALA A 1 291 ? -12.593 11.839 10.966 1.00 96.56 291 ALA A N 1
ATOM 2266 C CA . ALA A 1 291 ? -12.649 12.530 9.685 1.00 96.56 291 ALA A CA 1
ATOM 2267 C C . ALA A 1 291 ? -12.376 11.593 8.499 1.00 96.56 291 ALA A C 1
ATOM 2269 O O . ALA A 1 291 ? -13.062 11.693 7.482 1.00 96.56 291 ALA A O 1
ATOM 2270 N N . ALA A 1 292 ? -11.426 10.664 8.628 1.00 97.50 292 ALA A N 1
ATOM 2271 C CA . ALA A 1 292 ? -11.146 9.649 7.616 1.00 97.50 292 ALA A CA 1
ATOM 2272 C C . ALA A 1 292 ? -12.370 8.748 7.380 1.00 97.50 292 ALA A C 1
ATOM 2274 O O . ALA A 1 292 ? -12.775 8.553 6.234 1.00 97.50 292 ALA A O 1
ATOM 2275 N N . GLU A 1 293 ? -13.022 8.299 8.457 1.00 98.31 293 GLU A N 1
ATOM 2276 C CA . GLU A 1 293 ? -14.268 7.528 8.421 1.00 98.31 293 GLU A CA 1
ATOM 2277 C C . GLU A 1 293 ? -15.392 8.313 7.731 1.00 98.31 293 GLU A C 1
ATOM 2279 O O . GLU A 1 293 ? -15.970 7.837 6.754 1.00 98.31 293 GLU A O 1
ATOM 2284 N N . SER A 1 294 ? -15.635 9.554 8.169 1.00 97.88 294 SER A N 1
ATOM 2285 C CA . SER A 1 294 ? -16.696 10.422 7.630 1.00 97.88 294 SER A CA 1
ATOM 2286 C C . SER A 1 294 ? -16.520 10.758 6.143 1.00 97.88 294 SER A C 1
ATOM 2288 O O . SER A 1 294 ? -17.506 10.946 5.437 1.00 97.88 294 SER A O 1
ATOM 2290 N N . ASN A 1 295 ? -15.276 10.824 5.654 1.00 96.69 295 ASN A N 1
ATOM 2291 C CA . ASN A 1 295 ? -14.958 11.086 4.244 1.00 96.69 295 ASN A CA 1
ATOM 2292 C C . ASN A 1 295 ? -14.728 9.798 3.425 1.00 96.69 295 ASN A C 1
ATOM 2294 O O . ASN A 1 295 ? -14.396 9.874 2.241 1.00 96.69 295 ASN A O 1
ATOM 2298 N N . GLY A 1 296 ? -14.868 8.609 4.026 1.00 96.81 296 GLY A N 1
ATOM 2299 C CA . GLY A 1 296 ? -14.618 7.326 3.358 1.00 96.81 296 GLY A CA 1
ATOM 2300 C C . GLY A 1 296 ? -13.164 7.117 2.906 1.00 96.81 296 GLY A C 1
ATOM 2301 O O . GLY A 1 296 ? -12.912 6.328 1.989 1.00 96.81 296 GLY A O 1
ATOM 2302 N N . ILE A 1 297 ? -12.208 7.822 3.519 1.00 97.88 297 ILE A N 1
ATOM 2303 C CA . ILE A 1 297 ? -10.775 7.720 3.225 1.00 97.88 297 ILE A CA 1
ATOM 2304 C C . ILE A 1 297 ? -10.191 6.583 4.079 1.00 97.88 297 ILE A C 1
ATOM 2306 O O . ILE A 1 297 ? -10.231 6.668 5.305 1.00 97.88 297 ILE A O 1
ATOM 2310 N N . PRO A 1 298 ? -9.636 5.514 3.479 1.00 98.50 298 PRO A N 1
ATOM 2311 C CA . PRO A 1 298 ? -9.007 4.445 4.243 1.00 98.50 298 PRO A CA 1
ATOM 2312 C C . PRO A 1 298 ? -7.758 4.932 4.988 1.00 98.50 298 PRO A C 1
ATOM 2314 O O . PRO A 1 298 ? -7.042 5.816 4.506 1.00 98.50 298 PRO A O 1
ATOM 2317 N N . VAL A 1 299 ? -7.446 4.287 6.113 1.00 98.62 299 VAL A N 1
ATOM 2318 C CA . VAL A 1 299 ? -6.195 4.490 6.856 1.00 98.62 299 VAL A CA 1
ATOM 2319 C C . VAL A 1 299 ? -5.357 3.215 6.791 1.00 98.62 299 VAL A C 1
ATOM 2321 O O . VAL A 1 299 ? -5.794 2.140 7.197 1.00 98.62 299 VAL A O 1
ATOM 2324 N N . MET A 1 300 ? -4.132 3.331 6.284 1.00 98.75 300 MET A N 1
ATOM 2325 C CA . MET A 1 300 ? -3.139 2.261 6.303 1.00 98.75 300 MET A CA 1
ATOM 2326 C C . MET A 1 300 ? -2.182 2.466 7.474 1.00 98.75 300 MET A C 1
ATOM 2328 O O . MET A 1 300 ? -1.526 3.503 7.578 1.00 98.75 300 MET A O 1
ATOM 2332 N N . PHE A 1 301 ? -2.029 1.438 8.300 1.00 98.62 301 PHE A N 1
ATOM 2333 C CA . PHE A 1 301 ? -1.034 1.388 9.364 1.00 98.62 301 PHE A CA 1
ATOM 2334 C C . PHE A 1 301 ? 0.136 0.513 8.929 1.00 98.62 301 PHE A C 1
ATOM 2336 O O . PHE A 1 301 ? -0.062 -0.588 8.419 1.00 98.62 301 PHE A O 1
ATOM 2343 N N . HIS A 1 302 ? 1.369 0.971 9.141 1.00 98.38 302 HIS A N 1
ATOM 2344 C CA . HIS A 1 302 ? 2.519 0.066 9.116 1.00 98.38 302 HIS A CA 1
ATOM 2345 C C . HIS A 1 302 ? 2.464 -0.876 10.326 1.00 98.38 302 HIS A C 1
ATOM 2347 O O . HIS A 1 302 ? 2.452 -0.411 11.465 1.00 98.38 302 HIS A O 1
ATOM 2353 N N . THR A 1 303 ? 2.475 -2.185 10.078 1.00 98.25 303 THR A N 1
ATOM 2354 C CA . THR A 1 303 ? 2.537 -3.222 11.117 1.00 98.25 303 THR A CA 1
ATOM 2355 C C . THR A 1 303 ? 3.764 -4.100 10.888 1.00 98.25 303 THR A C 1
ATOM 2357 O O . THR A 1 303 ? 4.213 -4.261 9.756 1.00 98.25 303 THR A O 1
ATOM 2360 N N . GLY A 1 304 ? 4.327 -4.669 11.951 1.00 96.31 304 GLY A N 1
ATOM 2361 C CA . GLY A 1 304 ? 5.594 -5.391 11.874 1.00 96.31 304 GLY A CA 1
ATOM 2362 C C . GLY A 1 304 ? 6.821 -4.538 12.202 1.00 96.31 304 GLY A C 1
ATOM 2363 O O . GLY A 1 304 ? 6.738 -3.475 12.818 1.00 96.31 304 GLY A O 1
ATOM 2364 N N . THR A 1 305 ? 7.998 -5.062 11.860 1.00 95.69 305 THR A N 1
ATOM 2365 C CA . THR A 1 305 ? 9.293 -4.499 12.270 1.00 95.69 305 THR A CA 1
ATOM 2366 C C . THR A 1 305 ? 9.943 -3.637 11.192 1.00 95.69 305 THR A C 1
ATOM 2368 O O . THR A 1 305 ? 10.128 -4.086 10.062 1.00 95.69 305 THR A O 1
ATOM 2371 N N . SER A 1 306 ? 10.451 -2.474 11.594 1.00 94.44 306 SER A N 1
ATOM 2372 C CA . SER A 1 306 ? 11.357 -1.633 10.813 1.00 94.44 306 SER A CA 1
ATOM 2373 C C . SER A 1 306 ? 12.823 -1.870 11.206 1.00 94.44 306 SER A C 1
ATOM 2375 O O . SER A 1 306 ? 13.140 -2.107 12.374 1.00 94.44 306 SER A O 1
ATOM 2377 N N . ILE A 1 307 ? 13.720 -1.743 10.223 1.00 92.31 307 ILE A N 1
ATOM 2378 C CA . ILE A 1 307 ? 15.185 -1.743 10.401 1.00 92.31 307 ILE A CA 1
ATOM 2379 C C . ILE A 1 307 ? 15.810 -0.335 10.368 1.00 92.31 307 ILE A C 1
ATOM 2381 O O . ILE A 1 307 ? 17.016 -0.204 10.563 1.00 92.31 307 ILE A O 1
ATOM 2385 N N . PHE A 1 308 ? 15.022 0.717 10.113 1.00 90.62 308 PHE A N 1
ATOM 2386 C CA . PHE A 1 308 ? 15.529 2.094 10.085 1.00 90.62 308 PHE A CA 1
ATOM 2387 C C . PHE A 1 308 ? 16.078 2.522 11.462 1.00 90.62 308 PHE A C 1
ATOM 2389 O O . PHE A 1 308 ? 15.411 2.277 12.475 1.00 90.62 308 PHE A O 1
ATOM 2396 N N . PRO A 1 309 ? 17.254 3.181 11.526 1.00 89.44 309 PRO A N 1
ATOM 2397 C CA . PRO A 1 309 ? 17.799 3.727 12.766 1.00 89.44 309 PRO A CA 1
ATOM 2398 C C . PRO A 1 309 ? 16.782 4.603 13.505 1.00 89.44 309 PRO A C 1
ATOM 2400 O O . PRO A 1 309 ? 16.093 5.412 12.896 1.00 89.44 309 PRO A O 1
ATOM 2403 N N . GLY A 1 310 ? 16.670 4.429 14.824 1.00 91.88 310 GLY A N 1
ATOM 2404 C CA . GLY A 1 310 ? 15.712 5.161 15.666 1.00 91.88 310 GLY A CA 1
ATOM 2405 C C . GLY A 1 310 ? 14.303 4.556 15.741 1.00 91.88 310 GLY A C 1
ATOM 2406 O O . GLY A 1 310 ? 13.587 4.845 16.702 1.00 91.88 310 GLY A O 1
ATOM 2407 N N . ALA A 1 311 ? 13.920 3.672 14.810 1.00 95.62 311 ALA A N 1
ATOM 2408 C CA . ALA A 1 311 ? 12.605 3.035 14.817 1.00 95.62 311 ALA A CA 1
ATOM 2409 C C . ALA A 1 311 ? 12.364 2.182 16.078 1.00 95.62 311 ALA A C 1
ATOM 2411 O O . ALA A 1 311 ? 13.275 1.561 16.634 1.00 95.62 311 ALA A O 1
ATOM 2412 N N . ARG A 1 312 ? 11.108 2.126 16.538 1.00 97.31 312 ARG A N 1
ATOM 2413 C CA . ARG A 1 312 ? 10.711 1.412 17.764 1.00 97.31 312 ARG A CA 1
ATOM 2414 C C . ARG A 1 312 ? 9.651 0.357 17.455 1.00 97.31 312 ARG A C 1
ATOM 2416 O O . ARG A 1 312 ? 8.455 0.628 17.482 1.00 97.31 312 ARG A O 1
ATOM 2423 N N . ASN A 1 313 ? 10.106 -0.871 17.217 1.00 97.75 313 ASN A N 1
ATOM 2424 C CA . ASN A 1 313 ? 9.264 -1.964 16.715 1.00 97.75 313 ASN A CA 1
ATOM 2425 C C . ASN A 1 313 ? 8.091 -2.363 17.621 1.00 97.75 313 ASN A C 1
ATOM 2427 O O . ASN A 1 313 ? 7.119 -2.890 17.102 1.00 97.75 313 ASN A O 1
ATOM 2431 N N . LYS A 1 314 ? 8.115 -2.049 18.926 1.00 97.50 314 LYS A N 1
ATOM 2432 C CA . LYS A 1 314 ? 6.960 -2.267 19.820 1.00 97.50 314 LYS A CA 1
ATOM 2433 C C . LYS A 1 314 ? 5.663 -1.620 19.304 1.00 97.50 314 LYS A C 1
ATOM 2435 O O . LYS A 1 314 ? 4.599 -2.184 19.490 1.00 97.50 314 LYS A O 1
ATOM 2440 N N . TYR A 1 315 ? 5.756 -0.475 18.618 1.00 98.25 315 TYR A N 1
ATOM 2441 C CA . TYR A 1 315 ? 4.592 0.220 18.057 1.00 98.25 315 TYR A CA 1
ATOM 2442 C C . TYR A 1 315 ? 4.019 -0.475 16.809 1.00 98.25 315 TYR A C 1
ATOM 2444 O O . TYR A 1 315 ? 2.933 -0.128 16.366 1.00 98.25 315 TYR A O 1
ATOM 2452 N N . GLY A 1 316 ? 4.746 -1.436 16.229 1.00 98.00 316 GLY A N 1
ATOM 2453 C CA . GLY A 1 316 ? 4.324 -2.202 15.057 1.00 98.00 316 GLY A CA 1
ATOM 2454 C C . GLY A 1 316 ? 3.457 -3.422 15.373 1.00 98.00 316 GLY A C 1
ATOM 2455 O O . GLY A 1 316 ? 3.057 -4.109 14.433 1.00 98.00 316 GLY A O 1
ATOM 2456 N N . ASP A 1 317 ? 3.173 -3.705 16.650 1.00 98.50 317 ASP A N 1
ATOM 2457 C CA . ASP A 1 317 ? 2.244 -4.768 17.037 1.00 98.50 317 ASP A CA 1
ATOM 2458 C C . ASP A 1 317 ? 0.814 -4.391 16.592 1.00 98.50 317 ASP A C 1
ATOM 2460 O O . ASP A 1 317 ? 0.271 -3.380 17.055 1.00 98.50 317 ASP A O 1
ATOM 2464 N N . PRO A 1 318 ? 0.188 -5.163 15.684 1.00 98.50 318 PRO A N 1
ATOM 2465 C CA . PRO A 1 318 ? -1.132 -4.848 15.165 1.00 98.50 318 PRO A CA 1
ATOM 2466 C C . PRO A 1 318 ? -2.243 -4.943 16.221 1.00 98.50 318 PRO A C 1
ATOM 2468 O O . PRO A 1 318 ? -3.323 -4.428 15.952 1.00 98.50 318 PRO A O 1
ATOM 2471 N N . ILE A 1 319 ? -2.025 -5.534 17.410 1.00 98.62 319 ILE A N 1
ATOM 2472 C CA . ILE A 1 319 ? -3.077 -5.647 18.442 1.00 98.62 319 ILE A CA 1
ATOM 2473 C C . ILE A 1 319 ? -3.667 -4.288 18.847 1.00 98.62 319 ILE A C 1
ATOM 2475 O O . ILE A 1 319 ? -4.863 -4.185 19.096 1.00 98.62 319 ILE A O 1
ATOM 2479 N N . HIS A 1 320 ? -2.862 -3.223 18.806 1.00 98.50 320 HIS A N 1
ATOM 2480 C CA . HIS A 1 320 ? -3.281 -1.846 19.096 1.00 98.50 320 HIS A CA 1
ATOM 2481 C C . HIS A 1 320 ? -4.265 -1.260 18.068 1.00 98.50 320 HIS A C 1
ATOM 2483 O O . HIS A 1 320 ? -4.765 -0.153 18.249 1.00 98.50 320 HIS A O 1
ATOM 2489 N N . ILE A 1 321 ? -4.529 -1.977 16.975 1.00 98.75 321 ILE A N 1
ATOM 2490 C CA . ILE A 1 321 ? -5.512 -1.615 15.952 1.00 98.75 321 ILE A CA 1
ATOM 2491 C C . ILE A 1 321 ? -6.876 -2.279 16.251 1.00 98.75 321 ILE A C 1
ATOM 2493 O O . ILE A 1 321 ? -7.868 -1.870 15.655 1.00 98.75 321 ILE A O 1
ATOM 2497 N N . ASP A 1 322 ? -6.973 -3.224 17.208 1.00 98.81 322 ASP A N 1
ATOM 2498 C CA . ASP A 1 322 ? -8.264 -3.789 17.664 1.00 98.81 322 ASP A CA 1
ATOM 2499 C C . ASP A 1 322 ? -9.186 -2.673 18.176 1.00 98.81 322 ASP A C 1
ATOM 2501 O O . ASP A 1 322 ? -10.314 -2.564 17.704 1.00 98.81 322 ASP A O 1
ATOM 2505 N N . ASP A 1 323 ? -8.674 -1.783 19.037 1.00 98.75 323 ASP A N 1
ATOM 2506 C CA . ASP A 1 323 ? -9.425 -0.631 19.559 1.00 98.75 323 ASP A CA 1
ATOM 2507 C C . ASP A 1 323 ? -9.890 0.306 18.432 1.00 98.75 323 ASP A C 1
ATOM 2509 O O . ASP A 1 323 ? -11.051 0.695 18.381 1.00 98.75 323 ASP A O 1
ATOM 2513 N N . VAL A 1 324 ? -9.007 0.635 17.476 1.00 98.81 324 VAL A N 1
ATOM 2514 C CA . VAL A 1 324 ? -9.349 1.493 16.320 1.00 98.81 324 VAL A CA 1
ATOM 2515 C C . VAL A 1 324 ? -10.459 0.858 15.473 1.00 98.81 324 VAL A C 1
ATOM 2517 O O . VAL A 1 324 ? -11.364 1.549 15.017 1.00 98.81 324 VAL A O 1
ATOM 2520 N N . ALA A 1 325 ? -10.408 -0.457 15.255 1.00 98.81 325 ALA A N 1
ATOM 2521 C CA . ALA A 1 325 ? -11.411 -1.164 14.466 1.00 98.81 325 ALA A CA 1
ATOM 2522 C C . ALA A 1 325 ? -12.769 -1.278 15.182 1.00 98.81 325 ALA A C 1
ATOM 2524 O O . ALA A 1 325 ? -13.798 -1.307 14.506 1.00 98.81 325 ALA A O 1
ATOM 2525 N N . VAL A 1 326 ? -12.773 -1.315 16.521 1.00 98.69 326 VAL A N 1
ATOM 2526 C CA . VAL A 1 326 ? -13.983 -1.300 17.361 1.00 98.69 326 VAL A CA 1
ATOM 2527 C C . VAL A 1 326 ? -14.616 0.094 17.417 1.00 98.69 326 VAL A C 1
ATOM 2529 O O . VAL A 1 326 ? -15.825 0.209 17.217 1.00 98.69 326 VAL A O 1
ATOM 2532 N N . ASP A 1 327 ? -13.820 1.139 17.656 1.00 98.75 327 ASP A N 1
ATOM 2533 C CA . ASP A 1 327 ? -14.312 2.510 17.855 1.00 98.75 327 ASP A CA 1
ATOM 2534 C C . ASP A 1 327 ? -14.705 3.216 16.541 1.00 98.75 327 ASP A C 1
ATOM 2536 O O . ASP A 1 327 ? -15.553 4.112 16.554 1.00 98.75 327 ASP A O 1
ATOM 2540 N N . PHE A 1 328 ? -14.124 2.796 15.408 1.00 98.75 328 PHE A N 1
ATOM 2541 C CA . PHE A 1 328 ? -14.380 3.336 14.063 1.00 98.75 328 PHE A CA 1
ATOM 2542 C C . PHE A 1 328 ? -14.775 2.207 13.086 1.00 98.75 328 PHE A C 1
ATOM 2544 O O . PHE A 1 328 ? -14.013 1.861 12.173 1.00 98.75 328 PHE A O 1
ATOM 2551 N N . PRO A 1 329 ? -15.948 1.568 13.274 1.00 98.38 329 PRO A N 1
ATOM 2552 C CA . PRO A 1 329 ? -16.329 0.350 12.555 1.00 98.38 329 PRO A CA 1
ATOM 2553 C C . PRO A 1 329 ? -16.583 0.558 11.052 1.00 98.38 329 PRO A C 1
ATOM 2555 O O . PRO A 1 329 ? -16.597 -0.416 10.297 1.00 98.38 329 PRO A O 1
ATOM 2558 N N . GLN A 1 330 ? -16.767 1.802 10.594 1.00 98.50 330 GLN A N 1
ATOM 2559 C CA . GLN A 1 330 ? -16.955 2.135 9.178 1.00 98.50 330 GLN A CA 1
ATOM 2560 C C . GLN A 1 330 ? -15.638 2.565 8.505 1.00 98.50 330 GLN A C 1
ATOM 2562 O O . GLN A 1 330 ? -15.549 2.578 7.272 1.00 98.50 330 GLN A O 1
ATOM 2567 N N . LEU A 1 331 ? -14.591 2.871 9.283 1.00 98.81 331 LEU A N 1
ATOM 2568 C CA . LEU A 1 331 ? -13.264 3.200 8.770 1.00 98.81 331 LEU A CA 1
ATOM 2569 C C . LEU A 1 331 ? -12.616 1.974 8.117 1.00 98.81 331 LEU A C 1
ATOM 2571 O O . LEU A 1 331 ? -12.342 0.979 8.783 1.00 98.81 331 LEU A O 1
ATOM 2575 N N . LYS A 1 332 ? -12.296 2.056 6.819 1.00 98.81 332 LYS A N 1
ATOM 2576 C CA . LYS A 1 332 ? -11.489 1.034 6.132 1.00 98.81 332 LYS A CA 1
ATOM 2577 C C . LYS A 1 332 ? -10.042 1.099 6.637 1.00 98.81 332 LYS A C 1
ATOM 2579 O O . LYS A 1 332 ? -9.343 2.079 6.384 1.00 98.81 332 LYS A O 1
ATOM 2584 N N . ILE A 1 333 ? -9.593 0.046 7.310 1.00 98.94 333 ILE A N 1
ATOM 2585 C CA . ILE A 1 333 ? -8.267 -0.058 7.932 1.00 98.94 333 ILE A CA 1
ATOM 2586 C C . ILE A 1 333 ? -7.412 -1.045 7.133 1.00 98.94 333 ILE A C 1
ATOM 2588 O O . ILE A 1 333 ? -7.864 -2.151 6.859 1.00 98.94 333 ILE A O 1
ATOM 2592 N N . VAL A 1 334 ? -6.172 -0.693 6.784 1.00 98.88 334 VAL A N 1
ATOM 2593 C CA . VAL A 1 334 ? -5.236 -1.592 6.077 1.00 98.88 334 VAL A CA 1
ATOM 2594 C C . VAL A 1 334 ? -4.005 -1.879 6.941 1.00 98.88 334 VAL A C 1
ATOM 2596 O O . VAL A 1 334 ? -3.268 -0.961 7.304 1.00 98.88 334 VAL A O 1
ATOM 2599 N N . LEU A 1 335 ? -3.765 -3.156 7.248 1.00 98.88 335 LEU A N 1
ATOM 2600 C CA . LEU A 1 335 ? -2.598 -3.641 7.987 1.00 98.88 335 LEU A CA 1
ATOM 2601 C C . LEU A 1 335 ? -1.444 -3.916 7.014 1.00 98.88 335 LEU A C 1
ATOM 2603 O O . LEU A 1 335 ? -1.353 -5.006 6.443 1.00 98.88 335 LEU A O 1
ATOM 2607 N N . ALA A 1 336 ? -0.563 -2.936 6.813 1.00 98.44 336 ALA A N 1
ATOM 2608 C CA . ALA A 1 336 ? 0.585 -3.105 5.929 1.00 98.44 336 ALA A CA 1
ATOM 2609 C C . ALA A 1 336 ? 1.613 -4.073 6.514 1.00 98.44 336 ALA A C 1
ATOM 2611 O O . ALA A 1 336 ? 1.958 -3.974 7.695 1.00 98.44 336 ALA A O 1
ATOM 2612 N N . HIS A 1 337 ? 2.101 -4.978 5.666 1.00 97.69 337 HIS A N 1
ATOM 2613 C CA . HIS A 1 337 ? 3.074 -6.040 5.951 1.00 97.69 337 HIS A CA 1
ATOM 2614 C C . HIS A 1 337 ? 2.613 -7.121 6.946 1.00 97.69 337 HIS A C 1
ATOM 2616 O O . HIS A 1 337 ? 3.423 -7.951 7.371 1.00 97.69 337 HIS A O 1
ATOM 2622 N N . GLY A 1 338 ? 1.331 -7.131 7.330 1.00 97.50 338 GLY A N 1
ATOM 2623 C CA . GLY A 1 338 ? 0.722 -8.202 8.124 1.00 97.50 338 GLY A CA 1
ATOM 2624 C C . GLY A 1 338 ? 1.446 -8.557 9.428 1.00 97.50 338 GLY A C 1
ATOM 2625 O O . GLY A 1 338 ? 1.561 -9.734 9.752 1.00 97.50 338 GLY A O 1
ATOM 2626 N N . GLY A 1 339 ? 1.996 -7.584 10.155 1.00 97.31 339 GLY A N 1
ATOM 2627 C CA . GLY A 1 339 ? 2.695 -7.824 11.422 1.00 97.31 339 GLY A CA 1
ATOM 2628 C C . GLY A 1 339 ? 4.068 -8.505 11.298 1.00 97.31 339 GLY A C 1
ATOM 2629 O O . GLY A 1 339 ? 4.624 -8.941 12.310 1.00 97.31 339 GLY A O 1
ATOM 2630 N N . ARG A 1 340 ? 4.642 -8.635 10.093 1.00 95.19 340 ARG A N 1
ATOM 2631 C CA . ARG A 1 340 ? 5.872 -9.423 9.885 1.00 95.19 340 ARG A CA 1
ATOM 2632 C C . ARG A 1 340 ? 7.083 -8.919 10.702 1.00 95.19 340 ARG A C 1
ATOM 2634 O O . ARG A 1 340 ? 7.269 -7.709 10.836 1.00 95.19 340 ARG A O 1
ATOM 2641 N N . PRO A 1 341 ? 7.994 -9.799 11.161 1.00 94.38 341 PRO A N 1
ATOM 2642 C CA . PRO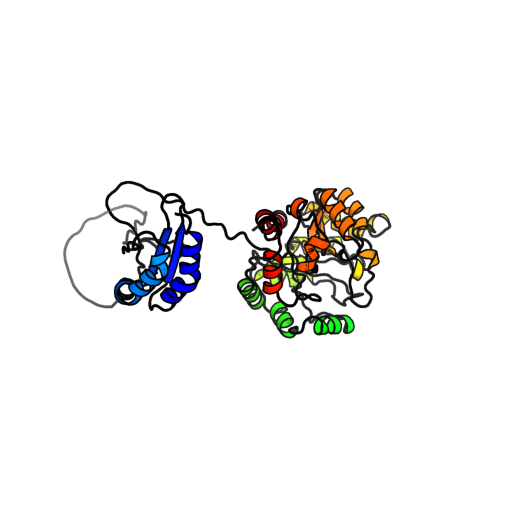 A 1 341 ? 7.928 -11.260 11.200 1.00 94.38 341 PRO A C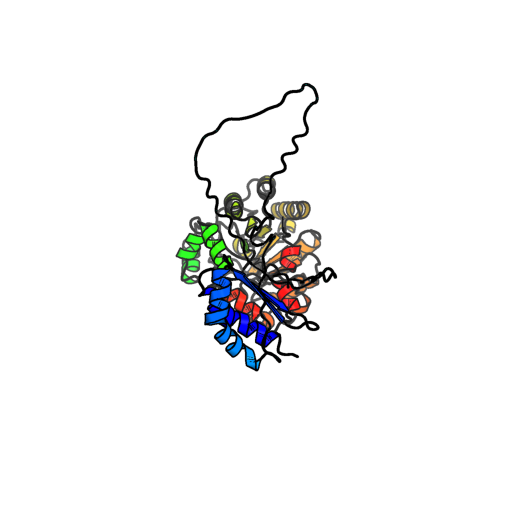A 1
ATOM 2643 C C . PRO A 1 341 ? 7.428 -11.801 12.559 1.00 94.38 341 PRO A C 1
ATOM 2645 O O . PRO A 1 341 ? 7.699 -12.958 12.869 1.00 94.38 341 PRO A O 1
ATOM 2648 N N . LEU A 1 342 ? 6.785 -10.974 13.396 1.00 97.00 342 LEU A N 1
ATOM 2649 C CA . LEU A 1 342 ? 6.492 -11.306 14.801 1.00 97.00 342 LEU A CA 1
ATOM 2650 C C . LEU A 1 342 ? 4.998 -11.518 15.103 1.00 97.00 342 LEU A C 1
ATOM 2652 O O . LEU A 1 342 ? 4.678 -12.270 16.017 1.00 97.00 342 LEU A O 1
ATOM 2656 N N . TRP A 1 343 ? 4.095 -10.884 14.350 1.00 98.06 343 TRP A N 1
ATOM 2657 C CA . TRP A 1 343 ? 2.677 -10.739 14.713 1.00 98.06 343 TRP A CA 1
ATOM 2658 C C . TRP A 1 343 ? 1.694 -11.163 13.608 1.00 98.06 343 TRP A C 1
ATOM 2660 O O . TRP A 1 343 ? 0.579 -10.644 13.530 1.00 98.06 343 TRP A O 1
ATOM 2670 N N . MET A 1 344 ? 2.086 -12.094 12.733 1.00 97.81 344 MET A N 1
ATOM 2671 C CA . MET A 1 344 ? 1.244 -12.528 11.607 1.00 97.81 344 MET A CA 1
ATOM 2672 C C . MET A 1 344 ? -0.062 -13.181 12.068 1.00 97.81 344 MET A C 1
ATOM 2674 O O . MET A 1 344 ? -1.112 -12.903 11.492 1.00 97.81 344 MET A O 1
ATOM 2678 N N . ASP A 1 345 ? -0.027 -13.972 13.145 1.00 98.19 345 ASP A N 1
ATOM 2679 C CA . ASP A 1 345 ? -1.233 -14.567 13.734 1.00 98.19 345 ASP A CA 1
ATOM 2680 C C . ASP A 1 345 ? -2.191 -13.493 14.276 1.00 98.19 345 ASP A C 1
ATOM 2682 O O . ASP A 1 345 ? -3.399 -13.568 14.046 1.00 98.19 345 ASP A O 1
ATOM 2686 N N . THR A 1 346 ? -1.659 -12.443 14.915 1.00 98.62 346 THR A N 1
ATOM 2687 C CA . THR A 1 346 ? -2.439 -11.284 15.379 1.00 98.62 346 THR A CA 1
ATOM 2688 C C . THR A 1 346 ? -3.071 -10.535 14.204 1.00 98.62 346 THR A C 1
ATOM 2690 O O . THR A 1 346 ? -4.268 -10.253 14.225 1.00 98.62 346 THR A O 1
ATOM 2693 N N . ALA A 1 347 ? -2.308 -10.259 13.140 1.00 98.69 347 ALA A N 1
ATOM 2694 C CA . ALA A 1 347 ? -2.835 -9.610 11.938 1.00 98.69 347 ALA A CA 1
ATOM 2695 C C . ALA A 1 347 ? -3.931 -10.459 11.261 1.00 98.69 347 ALA A C 1
ATOM 2697 O O . ALA A 1 347 ? -4.990 -9.938 10.910 1.00 98.69 347 ALA A O 1
ATOM 2698 N N . PHE A 1 348 ? -3.721 -11.774 11.136 1.00 98.75 348 PHE A N 1
ATOM 2699 C CA . PHE A 1 348 ? -4.709 -12.711 10.594 1.00 98.75 348 PHE A CA 1
ATOM 2700 C C . PHE A 1 348 ? -5.991 -12.757 11.441 1.00 98.75 348 PHE A C 1
ATOM 2702 O O . PHE A 1 348 ? -7.095 -12.760 10.894 1.00 98.75 348 PHE A O 1
ATOM 2709 N N . PHE A 1 349 ? -5.861 -12.752 12.771 1.00 98.69 349 PHE A N 1
ATOM 2710 C CA . PHE A 1 349 ? -6.990 -12.687 13.698 1.00 98.69 349 PHE A CA 1
ATOM 2711 C C . PHE A 1 349 ? -7.828 -11.418 13.494 1.00 98.69 349 PHE A C 1
ATOM 2713 O O . PHE A 1 349 ? -9.041 -11.525 13.305 1.00 98.69 349 PHE A O 1
ATOM 2720 N N . LEU A 1 350 ? -7.203 -10.236 13.454 1.00 98.88 350 LEU A N 1
ATOM 2721 C CA . LEU A 1 350 ? -7.916 -8.963 13.281 1.00 98.88 350 LEU A CA 1
ATOM 2722 C C . LEU A 1 350 ? -8.646 -8.881 11.933 1.00 98.88 350 LEU A C 1
ATOM 2724 O O . LEU A 1 350 ? -9.809 -8.481 11.887 1.00 98.88 350 LEU A O 1
ATOM 2728 N N . VAL A 1 351 ? -8.013 -9.344 10.849 1.00 98.81 351 VAL A N 1
ATOM 2729 C CA . VAL A 1 351 ? -8.621 -9.388 9.505 1.00 98.81 351 VAL A CA 1
ATOM 2730 C C . VAL A 1 351 ? -9.835 -10.326 9.453 1.00 98.81 351 VAL A C 1
ATOM 2732 O O . VAL A 1 351 ? -10.760 -10.082 8.677 1.00 98.81 351 VAL A O 1
ATOM 2735 N N . ARG A 1 352 ? -9.887 -11.376 10.284 1.00 98.56 352 ARG A N 1
ATOM 2736 C CA . ARG A 1 352 ? -11.078 -12.239 10.421 1.00 98.56 352 ARG A CA 1
ATOM 2737 C C . ARG A 1 352 ? -12.148 -11.672 11.350 1.00 98.56 352 ARG A C 1
ATOM 2739 O O . ARG A 1 352 ? -13.325 -11.927 11.123 1.00 98.56 352 ARG A O 1
ATOM 2746 N N . ARG A 1 353 ? -11.737 -10.987 12.418 1.00 98.44 353 ARG A N 1
ATOM 2747 C CA . ARG A 1 353 ? -12.608 -10.470 13.482 1.00 98.44 353 ARG A CA 1
ATOM 2748 C C . ARG A 1 353 ? -13.434 -9.274 13.021 1.00 98.44 353 ARG A C 1
ATOM 2750 O O . ARG A 1 353 ? -14.626 -9.227 13.303 1.00 98.44 353 ARG A O 1
ATOM 2757 N N . HIS A 1 354 ? -12.806 -8.342 12.310 1.00 98.75 354 HIS A N 1
ATOM 2758 C CA . HIS A 1 354 ? -13.385 -7.036 11.999 1.00 98.75 354 HIS A CA 1
ATOM 2759 C C . HIS A 1 354 ? -13.727 -6.906 10.520 1.00 98.75 354 HIS A C 1
ATOM 2761 O O . HIS A 1 354 ? -12.834 -7.094 9.694 1.00 98.75 354 HIS A O 1
ATOM 2767 N N . PRO A 1 355 ? -14.962 -6.553 10.121 1.00 98.12 355 PRO A N 1
ATOM 2768 C CA . PRO A 1 355 ? -15.343 -6.473 8.706 1.00 98.12 355 PRO A CA 1
ATOM 2769 C C . PRO A 1 355 ? -14.563 -5.394 7.933 1.00 98.12 355 PRO A C 1
ATOM 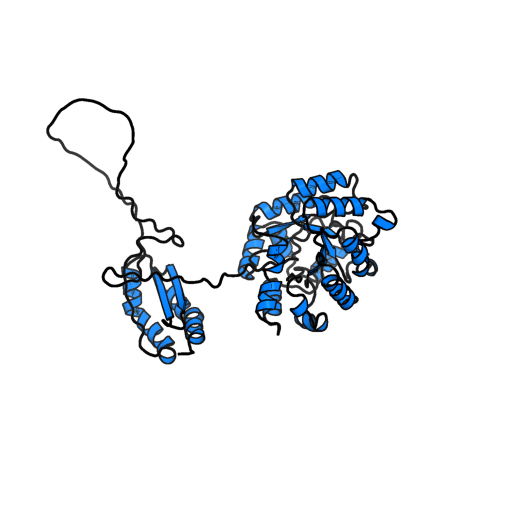2771 O O . PRO A 1 355 ? -14.307 -5.556 6.742 1.00 98.12 355 PRO A O 1
ATOM 2774 N N . ASN A 1 356 ? -14.124 -4.339 8.615 1.00 98.56 356 ASN A N 1
ATOM 2775 C CA . ASN A 1 356 ? -13.455 -3.158 8.071 1.00 98.56 356 ASN A CA 1
ATOM 2776 C C . ASN A 1 356 ? -11.911 -3.234 8.027 1.00 98.56 356 ASN A C 1
ATOM 2778 O O . ASN A 1 356 ? -11.287 -2.323 7.482 1.00 98.56 356 ASN A O 1
ATOM 2782 N N . VAL A 1 357 ? -11.290 -4.305 8.544 1.00 98.88 357 VAL A N 1
ATOM 2783 C CA . VAL A 1 357 ? -9.820 -4.481 8.585 1.00 98.88 357 VAL A CA 1
ATOM 2784 C C . VAL A 1 357 ? -9.311 -5.369 7.443 1.00 98.88 357 VAL A C 1
ATOM 2786 O O . VAL A 1 357 ? -9.713 -6.524 7.324 1.00 98.88 357 VAL A O 1
ATOM 2789 N N . TYR A 1 358 ? -8.388 -4.857 6.635 1.00 98.94 358 TYR A N 1
ATOM 2790 C CA . TYR A 1 358 ? -7.810 -5.487 5.445 1.00 98.94 358 TYR A CA 1
ATOM 2791 C C . TYR A 1 358 ? -6.316 -5.779 5.642 1.00 98.94 358 TYR A C 1
ATOM 2793 O O . TYR A 1 358 ? -5.637 -5.107 6.417 1.00 98.94 358 TYR A O 1
ATOM 2801 N N . LEU A 1 359 ? -5.793 -6.766 4.917 1.00 98.88 359 LEU A N 1
ATOM 2802 C CA . LEU A 1 359 ? -4.385 -7.158 4.917 1.00 98.88 359 LEU A CA 1
ATOM 2803 C C . LEU A 1 359 ? -3.673 -6.612 3.677 1.00 98.88 359 LEU A C 1
ATOM 2805 O O . LEU A 1 359 ? -4.144 -6.817 2.562 1.00 98.88 359 LEU A O 1
ATOM 2809 N N . ASP A 1 360 ? -2.508 -6.001 3.856 1.00 98.50 360 ASP A N 1
ATOM 2810 C CA . ASP A 1 360 ? -1.552 -5.735 2.779 1.00 98.50 360 ASP A CA 1
ATOM 2811 C C . ASP A 1 360 ? -0.328 -6.646 2.988 1.00 98.50 360 ASP A C 1
ATOM 2813 O O . ASP A 1 360 ? 0.308 -6.624 4.045 1.00 98.50 360 ASP A O 1
ATOM 2817 N N . ILE A 1 361 ? -0.033 -7.489 1.992 1.00 97.69 361 ILE A N 1
ATOM 2818 C CA . ILE A 1 361 ? 1.030 -8.512 2.048 1.00 97.69 361 ILE A CA 1
ATOM 2819 C C . ILE A 1 361 ? 2.405 -8.016 1.574 1.00 97.69 361 ILE A C 1
ATOM 2821 O O . ILE A 1 361 ? 3.342 -8.808 1.469 1.00 97.69 361 ILE A O 1
ATOM 2825 N N . SER A 1 362 ? 2.542 -6.724 1.289 1.00 96.31 362 SER A N 1
ATOM 2826 C CA . SER A 1 362 ? 3.796 -6.100 0.867 1.00 96.31 362 SER A CA 1
ATOM 2827 C C . SER A 1 362 ? 4.951 -6.334 1.836 1.00 96.31 362 SER A C 1
ATOM 2829 O O . SER A 1 362 ? 4.766 -6.558 3.037 1.00 96.31 362 SER A O 1
ATOM 2831 N N . SER A 1 363 ? 6.183 -6.276 1.322 1.00 89.44 363 SER A N 1
ATOM 2832 C CA . SER A 1 363 ? 7.412 -6.504 2.096 1.00 89.44 363 SER A CA 1
ATOM 2833 C C . SER A 1 363 ? 7.571 -7.941 2.643 1.00 89.44 363 SER A C 1
ATOM 2835 O O . SER A 1 363 ? 8.618 -8.283 3.197 1.00 89.44 363 SER A O 1
ATOM 2837 N N . ILE A 1 364 ? 6.572 -8.820 2.486 1.00 91.56 364 ILE A N 1
ATOM 2838 C CA . ILE A 1 364 ? 6.694 -10.259 2.736 1.00 91.56 364 ILE A CA 1
ATOM 2839 C C . ILE A 1 364 ? 7.298 -10.909 1.484 1.00 91.56 364 ILE A C 1
ATOM 2841 O O . ILE A 1 364 ? 6.684 -10.843 0.419 1.00 91.56 364 ILE A O 1
ATOM 2845 N N . PRO A 1 365 ? 8.455 -11.596 1.571 1.00 89.56 365 PRO A N 1
ATOM 2846 C CA . PRO A 1 365 ? 8.978 -12.358 0.442 1.00 89.56 365 PRO A CA 1
ATOM 2847 C C . PRO A 1 365 ? 7.931 -13.386 -0.019 1.00 89.56 365 PRO A C 1
ATOM 2849 O O . PRO A 1 365 ? 7.503 -14.188 0.817 1.00 89.56 365 PRO A O 1
ATOM 2852 N N . PRO A 1 366 ? 7.525 -13.433 -1.306 1.00 88.44 366 PRO A N 1
ATOM 2853 C CA . PRO A 1 366 ? 6.438 -14.309 -1.752 1.00 88.44 366 PRO A CA 1
ATOM 2854 C C . PRO A 1 366 ? 6.637 -15.782 -1.362 1.00 88.44 366 PRO A C 1
ATOM 2856 O O . PRO A 1 366 ? 5.705 -16.442 -0.913 1.00 88.44 366 PRO A O 1
ATOM 2859 N N . THR A 1 367 ? 7.879 -16.275 -1.396 1.00 87.88 367 THR A N 1
ATOM 2860 C CA . THR A 1 367 ? 8.250 -17.639 -0.972 1.00 87.88 367 THR A CA 1
ATOM 2861 C C . THR A 1 367 ? 8.026 -17.937 0.518 1.00 87.88 367 THR A C 1
ATOM 2863 O O . THR A 1 367 ? 8.022 -19.102 0.906 1.00 87.88 367 THR A O 1
ATOM 2866 N N . GLN A 1 368 ? 7.848 -16.919 1.365 1.00 93.62 368 GLN A N 1
ATOM 2867 C CA . GLN A 1 368 ? 7.466 -17.049 2.777 1.00 93.62 368 GLN A CA 1
ATOM 2868 C C . GLN A 1 368 ? 5.982 -16.731 3.024 1.00 93.62 368 GLN A C 1
ATOM 2870 O O . GLN A 1 368 ? 5.493 -16.983 4.124 1.00 93.62 368 GLN A O 1
ATOM 2875 N N . LEU A 1 369 ? 5.239 -16.222 2.033 1.00 95.50 369 LEU A N 1
ATOM 2876 C CA . LEU A 1 369 ? 3.875 -15.729 2.237 1.00 95.50 369 LEU A CA 1
ATOM 2877 C C . LEU A 1 369 ? 2.939 -16.805 2.798 1.00 95.50 369 LEU A C 1
ATOM 2879 O O . LEU A 1 369 ? 2.276 -16.571 3.802 1.00 95.50 369 LEU A O 1
ATOM 2883 N N . LEU A 1 370 ? 2.941 -18.008 2.217 1.00 96.56 370 LEU A N 1
ATOM 2884 C CA . LEU A 1 370 ? 2.111 -19.128 2.688 1.00 96.56 370 LEU A CA 1
ATOM 2885 C C . LEU A 1 370 ? 2.650 -19.809 3.956 1.00 96.56 370 LEU A C 1
ATOM 2887 O O . LEU A 1 370 ? 1.937 -20.587 4.579 1.00 96.56 370 LEU A O 1
ATOM 2891 N N . ARG A 1 371 ? 3.886 -19.509 4.373 1.00 96.25 371 ARG A N 1
ATOM 2892 C CA . ARG A 1 371 ? 4.402 -19.918 5.689 1.00 96.25 371 ARG A CA 1
ATOM 2893 C C . ARG A 1 371 ? 3.856 -19.009 6.791 1.00 96.25 371 ARG A C 1
ATOM 2895 O O . ARG A 1 371 ? 3.550 -19.489 7.873 1.00 96.25 371 ARG A O 1
ATOM 2902 N N . TYR A 1 372 ? 3.758 -17.711 6.513 1.00 96.19 372 TYR A N 1
ATOM 2903 C CA . TYR A 1 372 ? 3.223 -16.707 7.433 1.00 96.19 372 TYR A CA 1
ATOM 2904 C C . TYR A 1 372 ? 1.692 -16.662 7.447 1.00 96.19 372 TYR A C 1
ATOM 2906 O O . TYR A 1 372 ? 1.096 -16.465 8.498 1.00 96.19 372 TYR A O 1
ATOM 2914 N N . PHE A 1 373 ? 1.060 -16.900 6.300 1.00 97.94 373 PHE A N 1
ATOM 2915 C CA . PHE A 1 373 ? -0.389 -16.944 6.134 1.00 97.94 373 PHE A CA 1
ATOM 2916 C C . PHE A 1 373 ? -0.798 -18.233 5.398 1.00 97.94 373 PHE A C 1
ATOM 2918 O O . PHE A 1 373 ? -1.241 -18.181 4.250 1.00 97.94 373 PHE A O 1
ATOM 2925 N N . PRO A 1 374 ? -0.695 -19.418 6.035 1.00 97.44 374 PRO A N 1
ATOM 2926 C CA . PRO A 1 374 ? -1.093 -20.691 5.414 1.00 97.44 374 PRO A CA 1
ATOM 2927 C C . PRO A 1 374 ? -2.583 -20.738 5.045 1.00 97.44 374 PRO A C 1
ATOM 2929 O O . PRO A 1 374 ? -2.997 -21.507 4.184 1.00 97.44 374 PRO A O 1
ATOM 2932 N N . ARG A 1 375 ? -3.390 -19.881 5.680 1.00 97.94 375 ARG A N 1
ATOM 2933 C CA . ARG A 1 375 ? -4.838 -19.749 5.490 1.00 97.94 375 ARG A CA 1
ATOM 2934 C C . ARG A 1 375 ? -5.226 -18.513 4.665 1.00 97.94 375 ARG A C 1
ATOM 2936 O O . ARG A 1 375 ? -6.374 -18.078 4.723 1.00 97.94 375 ARG A O 1
ATOM 2943 N N . LEU A 1 376 ? -4.292 -17.942 3.894 1.00 98.19 376 LEU A N 1
ATOM 2944 C CA . LEU A 1 376 ? -4.534 -16.756 3.059 1.00 98.19 376 LEU A CA 1
ATOM 2945 C C . LEU A 1 376 ? -5.768 -16.856 2.136 1.00 98.19 376 LEU A C 1
ATOM 2947 O O . LEU A 1 376 ? -6.485 -15.859 2.055 1.00 98.19 376 LEU A O 1
ATOM 2951 N N . PRO A 1 377 ? -6.097 -18.007 1.499 1.00 97.81 377 PRO A N 1
ATOM 2952 C CA . PRO A 1 377 ? -7.324 -18.123 0.705 1.00 97.81 377 PRO A CA 1
ATOM 2953 C C . PRO A 1 377 ? -8.616 -17.747 1.457 1.00 97.81 377 PRO A C 1
ATOM 2955 O O . PRO A 1 377 ? -9.501 -17.134 0.867 1.00 97.81 377 PRO A O 1
ATOM 2958 N N . GLU A 1 378 ? -8.716 -18.027 2.765 1.00 98.00 378 GLU A N 1
ATOM 2959 C CA . GLU A 1 378 ? -9.903 -17.702 3.580 1.00 98.00 378 GLU A CA 1
ATOM 2960 C C . GLU A 1 378 ? -10.130 -16.187 3.738 1.00 98.00 378 GLU A C 1
ATOM 2962 O O . GLU A 1 378 ? -11.249 -15.750 3.998 1.00 98.00 378 GLU A O 1
ATOM 2967 N N . ILE A 1 379 ? -9.078 -15.379 3.570 1.00 98.44 379 ILE A N 1
ATOM 2968 C CA . ILE A 1 379 ? -9.106 -13.914 3.695 1.00 98.44 379 ILE A CA 1
ATOM 2969 C C . ILE A 1 379 ? -8.704 -13.201 2.395 1.00 98.44 379 ILE A C 1
ATOM 2971 O O . ILE A 1 379 ? -8.431 -12.001 2.412 1.00 98.44 379 ILE A O 1
ATOM 2975 N N . ALA A 1 380 ? -8.685 -13.901 1.254 1.00 98.44 380 ALA A N 1
ATOM 2976 C CA . ALA A 1 380 ? -8.291 -13.324 -0.035 1.00 98.44 380 ALA A CA 1
ATOM 2977 C C . ALA A 1 380 ? -9.133 -12.083 -0.390 1.00 98.44 380 ALA A C 1
ATOM 2979 O O . ALA A 1 380 ? -8.589 -11.059 -0.791 1.00 98.44 380 ALA A O 1
ATOM 2980 N N . HIS A 1 381 ? -10.442 -12.138 -0.114 1.00 98.31 381 HIS A N 1
ATOM 2981 C CA . HIS A 1 381 ? -11.412 -11.047 -0.293 1.00 98.31 381 HIS A CA 1
ATOM 2982 C C . HIS A 1 381 ? -11.160 -9.792 0.564 1.00 98.31 381 HIS A C 1
ATOM 2984 O O . HIS A 1 381 ? -11.811 -8.769 0.363 1.00 98.31 381 HIS A O 1
ATOM 2990 N N . LYS A 1 382 ? -10.213 -9.857 1.507 1.00 98.81 382 LYS A N 1
ATOM 2991 C CA . LYS A 1 382 ? -9.765 -8.739 2.351 1.00 98.81 382 LYS A CA 1
ATOM 2992 C C . LYS A 1 382 ? -8.252 -8.541 2.303 1.00 98.81 382 LYS A C 1
ATOM 2994 O O . LYS A 1 382 ? -7.703 -7.818 3.127 1.00 98.81 382 LYS A O 1
ATOM 2999 N N . THR A 1 383 ? -7.585 -9.184 1.351 1.00 98.81 383 THR A N 1
ATOM 3000 C CA . THR A 1 383 ? -6.137 -9.128 1.165 1.00 98.81 383 THR A CA 1
ATOM 3001 C C . THR A 1 383 ? -5.811 -8.370 -0.120 1.00 98.81 383 THR A C 1
ATOM 3003 O O . THR A 1 383 ? -6.481 -8.550 -1.136 1.00 98.81 383 THR A O 1
ATOM 3006 N N . LEU A 1 384 ? -4.779 -7.531 -0.067 1.00 98.75 384 LEU A N 1
ATOM 3007 C CA . LEU A 1 384 ? -4.279 -6.682 -1.145 1.00 98.75 384 LEU A CA 1
ATOM 3008 C C . LEU A 1 384 ? -2.849 -7.086 -1.504 1.00 98.75 384 LEU A C 1
ATOM 3010 O O . LEU A 1 384 ? -2.009 -7.208 -0.612 1.00 98.75 384 LEU A O 1
ATOM 3014 N N . PHE A 1 385 ? -2.557 -7.242 -2.794 1.00 98.50 385 PHE A N 1
ATOM 3015 C CA . PHE A 1 385 ? -1.178 -7.289 -3.270 1.00 98.50 385 PHE A CA 1
ATOM 3016 C C . PHE A 1 385 ? -0.523 -5.910 -3.137 1.00 98.50 385 PHE A C 1
ATOM 3018 O O . PHE A 1 385 ? -1.080 -4.908 -3.579 1.00 98.50 385 PHE A O 1
ATOM 3025 N N . GLY A 1 386 ? 0.693 -5.882 -2.604 1.00 97.62 386 GLY A N 1
ATOM 3026 C CA . GLY A 1 386 ? 1.597 -4.746 -2.713 1.00 97.62 386 GLY A CA 1
ATOM 3027 C C . GLY A 1 386 ? 3.038 -5.240 -2.777 1.00 97.62 386 GLY A C 1
ATOM 3028 O O . GLY A 1 386 ? 3.329 -6.330 -2.281 1.00 97.62 386 GLY A O 1
ATOM 3029 N N . SER A 1 387 ? 3.944 -4.477 -3.385 1.00 96.00 387 SER A N 1
ATOM 3030 C CA . SER A 1 387 ? 5.359 -4.867 -3.466 1.00 96.00 387 SER A CA 1
ATOM 3031 C C . SER A 1 387 ? 6.179 -4.399 -2.263 1.00 96.00 387 SER A C 1
ATOM 3033 O O . SER A 1 387 ? 7.037 -5.153 -1.812 1.00 96.00 387 SER A O 1
ATOM 3035 N N . ASP A 1 388 ? 5.889 -3.215 -1.710 1.00 95.25 388 ASP A N 1
ATOM 3036 C CA . ASP A 1 388 ? 6.793 -2.402 -0.869 1.00 95.25 388 ASP A CA 1
ATOM 3037 C C . ASP A 1 388 ? 7.977 -1.814 -1.660 1.00 95.25 388 ASP A C 1
ATOM 3039 O O . ASP A 1 388 ? 8.955 -1.377 -1.067 1.00 95.25 388 ASP A O 1
ATOM 3043 N N . TRP A 1 389 ? 7.948 -1.800 -3.000 1.00 94.25 389 TRP A N 1
ATOM 3044 C CA . TRP A 1 389 ? 9.064 -1.301 -3.820 1.00 94.25 389 TRP A CA 1
ATOM 3045 C C . TRP A 1 389 ? 9.289 0.211 -3.610 1.00 94.25 389 TRP A C 1
ATOM 3047 O O . TRP A 1 389 ? 8.307 0.956 -3.580 1.00 94.25 389 TRP A O 1
ATOM 3057 N N . PRO A 1 390 ? 10.540 0.713 -3.508 1.00 91.88 390 PRO A N 1
ATOM 3058 C CA . PRO A 1 390 ? 11.832 0.021 -3.603 1.00 91.88 390 PRO A CA 1
ATOM 3059 C C . PRO A 1 390 ? 12.426 -0.309 -2.217 1.00 91.88 390 PRO A C 1
ATOM 3061 O O . PRO A 1 390 ? 13.588 -0.020 -1.920 1.00 91.88 390 PRO A O 1
ATOM 3064 N N . GLY A 1 391 ? 11.598 -0.844 -1.323 1.00 85.94 391 GLY A N 1
ATOM 3065 C CA . GLY A 1 391 ? 11.940 -1.189 0.050 1.00 85.94 391 GLY A CA 1
ATOM 3066 C C . GLY A 1 391 ? 12.909 -2.374 0.180 1.00 85.94 391 GLY A C 1
ATOM 3067 O O . GLY A 1 391 ? 13.222 -3.066 -0.796 1.00 85.94 391 GLY A O 1
ATOM 3068 N N . PRO A 1 392 ? 13.430 -2.630 1.396 1.00 80.56 392 PRO A N 1
ATOM 3069 C CA . PRO A 1 392 ? 14.502 -3.597 1.609 1.00 80.56 392 PRO A CA 1
ATOM 3070 C C . PRO A 1 392 ? 14.173 -5.018 1.128 1.00 80.56 392 PRO A C 1
ATOM 3072 O O . PRO A 1 392 ? 13.336 -5.711 1.700 1.00 80.56 392 PRO A O 1
ATOM 3075 N N . GLY A 1 393 ? 14.900 -5.474 0.103 1.00 79.50 393 GLY A N 1
ATOM 3076 C CA . GLY A 1 393 ? 14.731 -6.798 -0.508 1.00 79.50 393 GLY A CA 1
ATOM 3077 C C . GLY A 1 393 ? 13.824 -6.830 -1.744 1.00 79.50 393 GLY A C 1
ATOM 3078 O O . GLY A 1 393 ? 13.755 -7.868 -2.400 1.00 79.50 393 GLY A O 1
ATOM 3079 N N . VAL A 1 394 ? 13.193 -5.709 -2.105 1.00 85.88 394 VAL A N 1
ATOM 3080 C CA . VAL A 1 394 ? 12.236 -5.589 -3.215 1.00 85.88 394 VAL A CA 1
ATOM 3081 C C . VAL A 1 394 ? 12.885 -4.822 -4.369 1.00 85.88 394 VAL A C 1
ATOM 3083 O O . VAL A 1 394 ? 12.790 -3.603 -4.466 1.00 85.88 394 VAL A O 1
ATOM 3086 N N . ARG A 1 395 ? 13.599 -5.544 -5.241 1.00 83.81 395 ARG A N 1
ATOM 3087 C CA . ARG A 1 395 ? 14.422 -4.929 -6.302 1.00 83.81 395 ARG A CA 1
ATOM 3088 C C . ARG A 1 395 ? 13.599 -4.346 -7.450 1.00 83.81 395 ARG A C 1
ATOM 3090 O O . ARG A 1 395 ? 13.923 -3.273 -7.954 1.00 83.81 395 ARG A O 1
ATOM 3097 N N . ASP A 1 396 ? 12.554 -5.061 -7.863 1.00 89.94 396 ASP A N 1
ATOM 3098 C CA . ASP A 1 396 ? 11.796 -4.792 -9.086 1.00 89.94 396 ASP A CA 1
ATOM 3099 C C . ASP A 1 396 ? 10.306 -5.151 -8.932 1.00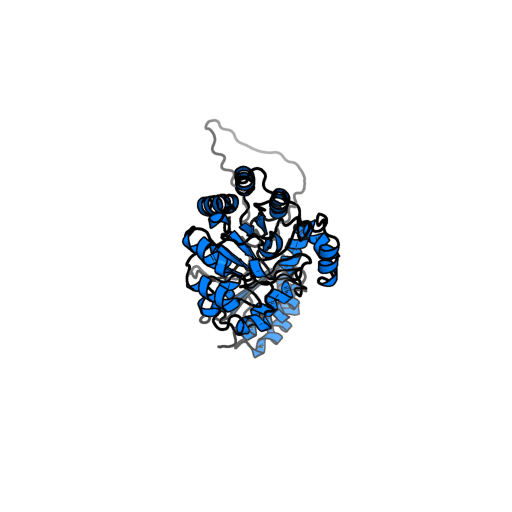 89.94 396 ASP A C 1
ATOM 3101 O O . ASP A 1 396 ? 9.942 -6.135 -8.274 1.00 89.94 396 ASP A O 1
ATOM 3105 N N . LEU A 1 397 ? 9.442 -4.345 -9.557 1.00 93.56 397 LEU A N 1
ATOM 3106 C CA . LEU A 1 397 ? 7.987 -4.510 -9.530 1.00 93.56 397 LEU A CA 1
ATOM 3107 C C . LEU A 1 397 ? 7.537 -5.782 -10.263 1.00 93.56 397 LEU A C 1
ATOM 3109 O O . LEU A 1 397 ? 6.728 -6.548 -9.731 1.00 93.56 397 LEU A O 1
ATOM 3113 N N . LYS A 1 398 ? 8.092 -6.049 -11.453 1.00 93.81 398 LYS A N 1
ATOM 3114 C CA . LYS A 1 398 ? 7.730 -7.221 -12.261 1.00 93.81 398 LYS A CA 1
ATOM 3115 C C . LYS A 1 398 ? 8.112 -8.512 -11.547 1.00 93.81 398 LYS A C 1
ATOM 3117 O O . LYS A 1 398 ? 7.296 -9.425 -11.458 1.00 93.81 398 LYS A O 1
ATOM 3122 N N . GLN A 1 399 ? 9.323 -8.573 -10.993 1.00 92.81 399 GLN A N 1
ATOM 3123 C CA . GLN A 1 399 ? 9.802 -9.715 -10.216 1.00 92.81 399 GLN A CA 1
ATOM 3124 C C . GLN A 1 399 ? 8.871 -10.020 -9.035 1.00 92.81 399 GLN A C 1
ATOM 3126 O O . GLN A 1 399 ? 8.577 -11.186 -8.771 1.00 92.81 399 GLN A O 1
ATOM 3131 N N . SER A 1 400 ? 8.386 -8.983 -8.348 1.00 93.56 400 SER A N 1
ATOM 3132 C CA . SER A 1 400 ? 7.471 -9.118 -7.209 1.00 93.56 400 SER A CA 1
ATOM 3133 C C . SER A 1 400 ? 6.107 -9.675 -7.636 1.00 93.56 400 SER A C 1
ATOM 3135 O O . SER A 1 400 ? 5.600 -10.617 -7.020 1.00 93.56 400 SER A O 1
ATOM 3137 N N . LEU A 1 401 ? 5.547 -9.157 -8.736 1.00 95.00 401 LEU A N 1
ATOM 3138 C CA . LEU A 1 401 ? 4.282 -9.620 -9.311 1.00 95.00 401 LEU A CA 1
ATOM 3139 C C . LEU A 1 401 ? 4.369 -11.057 -9.853 1.00 95.00 401 LEU A C 1
ATOM 3141 O O . LEU A 1 401 ? 3.507 -11.886 -9.556 1.00 95.00 401 LEU A O 1
ATOM 3145 N N . ASP A 1 402 ? 5.409 -11.374 -10.626 1.00 94.75 402 ASP A N 1
ATOM 3146 C CA . ASP A 1 402 ? 5.637 -12.712 -11.181 1.00 94.75 402 ASP A CA 1
ATOM 3147 C C . ASP A 1 402 ? 5.822 -13.749 -10.058 1.00 94.75 402 ASP A C 1
ATOM 3149 O O . ASP A 1 402 ? 5.243 -14.836 -10.110 1.00 94.75 402 ASP A O 1
ATOM 3153 N N . ALA A 1 403 ? 6.569 -13.402 -9.003 1.00 94.88 403 ALA A N 1
ATOM 3154 C CA . ALA A 1 403 ? 6.774 -14.272 -7.847 1.00 94.88 403 ALA A CA 1
ATOM 3155 C C . ALA A 1 403 ? 5.482 -14.514 -7.045 1.00 94.88 403 ALA A C 1
ATOM 3157 O O . ALA A 1 403 ? 5.286 -15.623 -6.549 1.00 94.88 403 ALA A O 1
ATOM 3158 N N . PHE A 1 404 ? 4.580 -13.528 -6.947 1.00 96.31 404 PHE A N 1
ATOM 3159 C CA . PHE A 1 404 ? 3.247 -13.736 -6.372 1.00 96.31 404 PHE A CA 1
ATOM 3160 C C . PHE A 1 404 ? 2.366 -14.626 -7.269 1.00 96.31 404 PHE A C 1
ATOM 3162 O O . PHE A 1 404 ? 1.734 -15.566 -6.785 1.00 96.31 404 PHE A O 1
ATOM 3169 N N . ARG A 1 405 ? 2.357 -14.389 -8.589 1.00 94.44 405 ARG A N 1
ATOM 3170 C CA . ARG A 1 405 ? 1.618 -15.218 -9.564 1.00 94.44 405 ARG A CA 1
ATOM 3171 C C . ARG A 1 405 ? 2.055 -16.686 -9.538 1.00 94.44 405 ARG A C 1
ATOM 3173 O O . ARG A 1 405 ? 1.214 -17.569 -9.711 1.00 94.44 405 ARG A O 1
ATOM 3180 N N . ALA A 1 406 ? 3.336 -16.949 -9.284 1.00 95.81 406 ALA A N 1
ATOM 3181 C CA . ALA A 1 406 ? 3.907 -18.291 -9.179 1.00 95.81 406 ALA A CA 1
ATOM 3182 C C . ALA A 1 406 ? 3.516 -19.061 -7.898 1.00 95.81 406 ALA A C 1
ATOM 3184 O O . ALA A 1 406 ? 3.827 -20.248 -7.788 1.00 95.81 406 ALA A O 1
ATOM 3185 N N . LEU A 1 407 ? 2.843 -18.433 -6.924 1.00 95.31 407 LEU A N 1
ATOM 3186 C CA . LEU A 1 407 ? 2.448 -19.111 -5.688 1.00 95.31 407 LEU A CA 1
ATOM 3187 C C . LEU A 1 407 ? 1.390 -20.205 -5.933 1.00 95.31 407 LEU A C 1
ATOM 3189 O O . LEU A 1 407 ? 0.515 -20.033 -6.789 1.00 95.31 407 LEU A O 1
ATOM 3193 N N . PRO A 1 408 ? 1.397 -21.299 -5.144 1.00 96.00 408 PRO A N 1
ATOM 3194 C CA . PRO A 1 408 ? 0.397 -22.366 -5.207 1.00 96.00 408 PRO A CA 1
ATOM 3195 C C . PRO A 1 408 ? -0.911 -21.951 -4.503 1.00 96.00 408 PRO A C 1
ATOM 3197 O O . PRO A 1 408 ? -1.372 -22.589 -3.560 1.00 96.00 408 PRO A O 1
ATOM 3200 N N . LEU A 1 409 ? -1.490 -20.839 -4.953 1.00 95.06 409 LEU A N 1
ATOM 3201 C CA . LEU A 1 409 ? -2.805 -20.331 -4.562 1.00 95.06 409 LEU A CA 1
ATOM 3202 C C . LEU A 1 409 ? -3.839 -20.646 -5.657 1.00 95.06 409 LEU A C 1
ATOM 3204 O O . LEU A 1 409 ? -3.463 -20.694 -6.830 1.00 95.06 409 LEU A O 1
ATOM 3208 N N . PRO A 1 410 ? -5.135 -20.788 -5.320 1.00 94.50 410 PRO A N 1
ATOM 3209 C CA . PRO A 1 410 ? -6.202 -20.798 -6.318 1.00 94.50 410 PRO A CA 1
ATOM 3210 C C . PRO A 1 410 ? -6.175 -19.518 -7.166 1.00 94.50 410 PRO A C 1
ATOM 3212 O O . PRO A 1 410 ? -5.983 -18.425 -6.629 1.00 94.50 410 PRO A O 1
ATOM 3215 N N . GLU A 1 411 ? -6.409 -19.632 -8.476 1.00 90.12 411 GLU A N 1
ATOM 3216 C CA . GLU A 1 411 ? -6.392 -18.472 -9.385 1.00 90.12 411 GLU A CA 1
ATOM 3217 C C . GLU A 1 411 ? -7.440 -17.415 -9.001 1.00 90.12 411 GLU A C 1
ATOM 3219 O O . GLU A 1 411 ? -7.157 -16.224 -9.058 1.00 90.12 411 GLU A O 1
ATOM 3224 N N . GLU A 1 412 ? -8.604 -17.830 -8.489 1.00 90.88 412 GLU A N 1
ATOM 3225 C CA . GLU A 1 412 ? -9.605 -16.920 -7.914 1.00 90.88 412 GLU A CA 1
ATOM 3226 C C . GLU A 1 412 ? -9.029 -16.089 -6.755 1.00 90.88 412 GLU A C 1
ATOM 3228 O O . GLU A 1 412 ? -9.164 -14.867 -6.743 1.00 90.88 412 GLU A O 1
ATOM 3233 N N . SER A 1 413 ? -8.299 -16.717 -5.824 1.00 96.06 413 SER A N 1
ATOM 3234 C CA . SER A 1 413 ? -7.627 -15.999 -4.735 1.00 96.06 413 SER A CA 1
ATOM 3235 C C . SER A 1 413 ? -6.559 -15.037 -5.262 1.00 96.06 413 SER A C 1
ATOM 3237 O O . SER A 1 413 ? -6.425 -13.937 -4.730 1.00 96.06 413 SER A O 1
ATOM 3239 N N . LYS A 1 414 ? -5.822 -15.403 -6.322 1.00 95.88 414 LYS A N 1
ATOM 3240 C CA . LYS A 1 414 ? -4.850 -14.500 -6.963 1.00 95.88 414 LYS A CA 1
ATOM 3241 C C . LYS A 1 414 ? -5.543 -13.300 -7.606 1.00 95.88 414 LYS A C 1
ATOM 3243 O O . LYS A 1 414 ? -5.122 -12.178 -7.357 1.00 95.88 414 LYS A O 1
ATOM 3248 N N . HIS A 1 415 ? -6.606 -13.510 -8.383 1.00 93.12 415 HIS A N 1
ATOM 3249 C CA . HIS A 1 415 ? -7.375 -12.435 -9.028 1.00 93.12 415 HIS A CA 1
ATOM 3250 C C . HIS A 1 415 ? -7.993 -11.479 -7.995 1.00 93.12 415 HIS A C 1
ATOM 3252 O O . HIS A 1 415 ? -7.945 -10.256 -8.154 1.00 93.12 415 HIS A O 1
ATOM 3258 N N . GLN A 1 416 ? -8.516 -12.039 -6.902 1.00 95.25 416 GLN A N 1
ATOM 3259 C CA . GLN A 1 416 ? -9.086 -11.280 -5.798 1.00 95.25 416 GLN A CA 1
ATOM 3260 C C . GLN A 1 416 ? -8.036 -10.381 -5.128 1.00 95.25 416 GLN A C 1
ATOM 3262 O O . GLN A 1 416 ? -8.268 -9.182 -4.975 1.00 95.25 416 GLN A O 1
ATOM 3267 N N . ILE A 1 417 ? -6.867 -10.943 -4.796 1.00 98.38 417 ILE A N 1
ATOM 3268 C CA . ILE A 1 417 ? -5.769 -10.241 -4.111 1.00 98.38 417 ILE A CA 1
ATOM 3269 C C . ILE A 1 417 ? -5.085 -9.203 -5.015 1.00 98.38 417 ILE A C 1
ATOM 3271 O O . ILE A 1 417 ? -4.741 -8.117 -4.549 1.00 98.38 417 ILE A O 1
ATOM 3275 N N . LEU A 1 418 ? -4.899 -9.519 -6.300 1.00 97.25 418 LEU A N 1
ATOM 3276 C CA . LEU A 1 418 ? -4.236 -8.639 -7.267 1.00 97.25 418 LEU A CA 1
ATOM 3277 C C . LEU A 1 418 ? -5.094 -7.442 -7.692 1.00 97.25 418 LEU A C 1
ATOM 3279 O O . LEU A 1 418 ? -4.528 -6.422 -8.070 1.00 97.25 418 LEU A O 1
ATOM 3283 N N . GLY A 1 419 ? -6.428 -7.548 -7.665 1.00 94.81 419 GLY A N 1
ATOM 3284 C CA . GLY A 1 419 ? -7.293 -6.512 -8.240 1.00 94.81 419 GLY A CA 1
ATOM 3285 C C . GLY A 1 419 ? -8.606 -6.259 -7.509 1.00 94.81 419 GLY A C 1
ATOM 3286 O O . GLY A 1 419 ? -8.895 -5.119 -7.143 1.00 94.81 419 GLY A O 1
ATOM 3287 N N . GLN A 1 420 ? -9.426 -7.289 -7.283 1.00 94.38 420 GLN A N 1
ATOM 3288 C CA . GLN A 1 420 ? -10.817 -7.078 -6.850 1.00 94.38 420 GLN A CA 1
ATOM 3289 C C . GLN A 1 420 ? -10.917 -6.454 -5.447 1.00 94.38 420 GLN A C 1
ATOM 3291 O O . GLN A 1 420 ? -11.720 -5.542 -5.248 1.00 94.38 420 GLN A O 1
ATOM 3296 N N . THR A 1 421 ? -10.070 -6.866 -4.494 1.00 97.62 421 THR A N 1
ATOM 3297 C CA . THR A 1 421 ? -10.029 -6.246 -3.156 1.00 97.62 421 THR A CA 1
ATOM 3298 C C . THR A 1 421 ? -9.600 -4.778 -3.248 1.00 97.62 421 THR A C 1
ATOM 3300 O O . THR A 1 421 ? -10.191 -3.912 -2.604 1.00 97.62 421 THR A O 1
ATOM 3303 N N . ALA A 1 422 ? -8.615 -4.468 -4.097 1.00 97.62 422 ALA A N 1
ATOM 3304 C CA . ALA A 1 422 ? -8.124 -3.106 -4.280 1.00 97.62 422 ALA A CA 1
ATOM 3305 C C . ALA A 1 422 ? -9.175 -2.190 -4.928 1.00 97.62 422 ALA A C 1
ATOM 3307 O O . ALA A 1 422 ? -9.308 -1.040 -4.517 1.00 97.62 422 ALA A O 1
ATOM 3308 N N . LEU A 1 423 ? -9.977 -2.697 -5.870 1.00 95.69 423 LEU A N 1
ATOM 3309 C CA . LEU A 1 423 ? -11.096 -1.961 -6.475 1.00 95.69 423 LEU A CA 1
ATOM 3310 C C . LEU A 1 423 ? -12.231 -1.661 -5.477 1.00 95.69 423 LEU A C 1
ATOM 3312 O O . LEU A 1 423 ? -12.876 -0.622 -5.592 1.00 95.69 423 LEU A O 1
ATOM 3316 N N . ALA A 1 424 ? -12.447 -2.503 -4.460 1.00 94.88 424 ALA A N 1
ATOM 3317 C CA . ALA A 1 424 ? -13.427 -2.242 -3.396 1.00 94.88 424 ALA A CA 1
ATOM 3318 C C . ALA A 1 424 ? -12.982 -1.144 -2.399 1.00 94.88 424 ALA A C 1
ATOM 3320 O O . ALA A 1 424 ? -13.808 -0.514 -1.726 1.00 94.88 424 ALA A O 1
ATOM 3321 N N . ILE A 1 425 ? -11.675 -0.888 -2.291 1.00 97.06 425 ILE A N 1
ATOM 3322 C CA . ILE A 1 425 ? -11.103 0.181 -1.455 1.00 97.06 425 ILE A CA 1
ATOM 3323 C C . ILE A 1 425 ? -10.927 1.465 -2.280 1.00 97.06 425 ILE A C 1
ATOM 3325 O O . ILE A 1 425 ? -11.404 2.537 -1.893 1.00 97.06 425 ILE A O 1
ATOM 3329 N N . TRP A 1 426 ? -10.311 1.339 -3.454 1.00 97.00 426 TRP A N 1
ATOM 3330 C CA . TRP A 1 426 ? -10.039 2.403 -4.413 1.00 97.00 426 TRP A CA 1
ATOM 3331 C C . TRP A 1 426 ? -10.744 2.105 -5.744 1.00 97.00 426 TRP A C 1
ATOM 3333 O O . TRP A 1 426 ? -10.092 1.634 -6.685 1.00 97.00 426 TRP A O 1
ATOM 3343 N N . PRO A 1 427 ? -12.057 2.387 -5.853 1.00 92.88 427 PRO A N 1
ATOM 3344 C CA . PRO A 1 427 ? -12.774 2.250 -7.117 1.00 92.88 427 PRO A CA 1
ATOM 3345 C C . PRO A 1 427 ? -12.172 3.154 -8.199 1.00 92.88 427 PRO A C 1
ATOM 3347 O O . PRO A 1 427 ? -11.400 4.076 -7.902 1.00 92.88 427 PRO A O 1
ATOM 3350 N N . LEU A 1 428 ? -12.529 2.861 -9.449 1.00 88.44 428 LEU A N 1
ATOM 3351 C CA . LEU A 1 428 ? -12.298 3.757 -10.584 1.00 88.44 428 LEU A CA 1
ATOM 3352 C C . LEU A 1 428 ? -13.065 5.076 -10.376 1.00 88.44 428 LEU A C 1
ATOM 3354 O O . LEU A 1 428 ? -13.987 5.129 -9.554 1.00 88.44 428 LEU A O 1
ATOM 3358 N N . ARG A 1 429 ? -12.614 6.138 -11.046 1.00 76.62 429 ARG A N 1
ATOM 3359 C CA . ARG A 1 429 ? -13.204 7.482 -10.954 1.00 76.62 429 ARG A CA 1
ATOM 3360 C C . ARG A 1 429 ? -14.294 7.700 -11.999 1.00 76.62 429 ARG A C 1
ATOM 3362 O O . ARG A 1 429 ? -14.304 6.943 -12.990 1.00 76.62 429 ARG A O 1
#